Protein AF-A0A7S0ESY0-F1 (afdb_monomer_lite)

Secondary structure (DSSP, 8-state):
-PPPPPPPPPTT---SS-SSS--PPPPEEEEEEEETTTTEEEEPPHHHHHHHHHHHHTT-SEEEEEGGGTTEEEEEETTEEEEEE--EE-GGG-EEPPEEEEEEEEE-SSSEEEEEEEEETTEEEEPPTT--GGG-SEEEEEE--GGG-EETT--SPPS---EEE--HHHHH--SPPTTPPPPEEEEEEEE---SSSTTEETTEEGGGS-GGGEEEPPHHHHHHHHHHHHTT-SEEEEEETTEEEEEEEPTT-SEEEEEETTTTEEEEEEEEEE-HHHHHHHHHTT-TT-TTSS----HHHHHHHHHHHHTTTHHHHTTB-TTT-SB-SSEEE-TTS-EEEHHHHHHHHTT-SB-TTT-PBPS----EE-HHHHHHHHHHT-

Sequence (382 aa):
VSWRAIPPAGAAARRGIWDEMAANEPASVVWLSLDPVRCQLDFYPRVIAEQIEAAYSSAAEQCVLGADFFNATVHFQNGTVFQTTPGQHFGRGGNKQPGYRTVKRVVKEGDTTTIPGKRIHGEWRMCEPGAPEAETERTFVGQIPEECLVAAGTGAAPPAASIRVWNAEDLASSASEPGGAEPSLVIWQWCRGLQGDSSVVNGVDSILLGDEMWSPYLEDNNARIESGFKANEGAVTMQLGQRRLSVLFTTGSTFAIQRDTQQQKERTVRRVVKTRQALREMVGRLQVAHNFAADAATEELTAGMAALNSEAGGAVSSFLCPITQDVMADPVMTADGHTYERAAIEQWLASHNTSPLTGLPLSTHGLVPNEQLLRQIQAAAQ

pLDDT: mean 77.75, std 20.04, range [26.5, 97.38]

Foldseek 3Di:
DDDDDDDDDDDPPPPPDPPDDDDDFFFKKWKWWADQLVRAIGTDFQLQRLQVLLCVLVVHQKGQSAQQPQRKMWGDPPNWIKIWHPKADPDLQDIRHIDIIGMDMGGPPDQKDKFFWADDPSTIYTDHVPDDPVRGPDIHMDGHDPRRIDGHNCNDNPPNQDEEADDLVLQVDPDDDVPDRFHWHKWKKWFLADDDDAQDHPNHGSVSDDPLRIATAFRVVSRQQVVCVVVVHQWDWDDQQPFIWIWGDRPRGQKTWIDGPVVRDIYIMGIHTHGSVVVNVRLVLQLVLAPPPDDPPDPVVVVVVVVVCPPPVSLSSNQAFSRNRDGAQWWKAAQVRGIHRPSRLVSVVVPDQADRSSRHGGPDSDIHTPVVSNVSSVVVVD

Organism: NCBI:txid33657

Radius of gyration: 24.15 Å; chains: 1; bounding box: 70×49×84 Å

Structure (mmCIF, N/CA/C/O backbone):
data_AF-A0A7S0ESY0-F1
#
_entry.id   AF-A0A7S0ESY0-F1
#
loop_
_atom_site.group_PDB
_atom_site.id
_atom_site.type_symbol
_atom_site.label_atom_id
_atom_site.label_alt_id
_atom_site.label_comp_id
_atom_site.label_asym_id
_atom_site.label_entity_id
_atom_site.label_seq_id
_atom_site.pdbx_PDB_ins_code
_atom_site.Cartn_x
_atom_site.Cartn_y
_atom_site.Cartn_z
_atom_site.occupancy
_atom_site.B_iso_or_equiv
_atom_site.auth_seq_id
_atom_site.auth_comp_id
_atom_site.auth_asym_id
_atom_site.auth_atom_id
_atom_site.pdbx_PDB_model_num
ATOM 1 N N . VAL A 1 1 ? -24.368 15.613 56.330 1.00 37.22 1 VAL A N 1
ATOM 2 C CA . VAL A 1 1 ? -24.770 15.598 54.905 1.00 37.22 1 VAL A CA 1
ATOM 3 C C . VAL A 1 1 ? -25.148 14.166 54.572 1.00 37.22 1 VAL A C 1
ATOM 5 O O . VAL A 1 1 ? -24.310 13.288 54.725 1.00 37.22 1 VAL A O 1
ATOM 8 N N . SER A 1 2 ? -26.428 13.903 54.316 1.00 26.50 2 SER A N 1
ATOM 9 C CA . SER A 1 2 ? -26.955 12.559 54.063 1.00 26.50 2 SER A CA 1
ATOM 10 C C . SER A 1 2 ? -26.710 12.151 52.610 1.00 26.50 2 SER A C 1
ATOM 12 O O . SER A 1 2 ? -26.950 12.928 51.690 1.00 26.50 2 SER A O 1
ATOM 14 N N . TRP A 1 3 ? -26.245 10.922 52.406 1.00 30.50 3 TRP A N 1
ATOM 15 C CA . TRP A 1 3 ? -26.120 10.310 51.086 1.00 30.50 3 TRP A CA 1
ATOM 16 C C . TRP A 1 3 ? -27.480 9.725 50.684 1.00 30.50 3 TRP A C 1
ATOM 18 O O . TRP A 1 3 ? -28.057 8.939 51.435 1.00 30.50 3 TRP A O 1
ATOM 28 N N . ARG A 1 4 ? -28.009 10.109 49.515 1.00 30.42 4 ARG A N 1
ATOM 29 C CA . ARG A 1 4 ? -29.139 9.420 48.872 1.00 30.42 4 ARG A CA 1
ATOM 30 C C . ARG A 1 4 ? -28.609 8.559 47.729 1.00 30.42 4 ARG A C 1
ATOM 32 O O . ARG A 1 4 ? -27.878 9.051 46.876 1.00 30.42 4 ARG A O 1
ATOM 39 N N . ALA A 1 5 ? -28.999 7.288 47.727 1.00 31.66 5 ALA A N 1
ATOM 40 C CA . ALA A 1 5 ? -28.759 6.352 46.638 1.00 31.66 5 ALA A CA 1
ATOM 41 C C . ALA A 1 5 ? -29.603 6.728 45.406 1.00 31.66 5 ALA A C 1
ATOM 43 O O . ALA A 1 5 ? -30.786 7.044 45.540 1.00 31.66 5 ALA A O 1
ATOM 44 N N . ILE A 1 6 ? -28.999 6.674 44.218 1.00 39.16 6 ILE A N 1
ATOM 45 C CA . ILE A 1 6 ? -29.690 6.805 42.929 1.00 39.16 6 ILE A CA 1
ATOM 46 C C . ILE A 1 6 ? -30.048 5.383 42.458 1.00 39.16 6 ILE A C 1
ATOM 48 O O . ILE A 1 6 ? -29.140 4.557 42.348 1.00 39.16 6 ILE A O 1
ATOM 52 N N . PRO A 1 7 ? -31.330 5.052 42.208 1.00 33.66 7 PRO A N 1
ATOM 53 C CA . PRO A 1 7 ? -31.719 3.749 41.674 1.00 33.66 7 PRO A CA 1
ATOM 54 C C . PRO A 1 7 ? -31.454 3.666 40.156 1.00 33.66 7 PRO A C 1
ATOM 56 O O . PRO A 1 7 ? -31.353 4.700 39.492 1.00 33.66 7 PRO A O 1
ATOM 59 N N . PRO A 1 8 ? -31.351 2.454 39.580 1.00 35.12 8 PRO A N 1
ATOM 60 C CA . PRO A 1 8 ? -30.976 2.275 38.182 1.00 35.12 8 PRO A CA 1
ATOM 61 C C . PRO A 1 8 ? -32.134 2.690 37.266 1.00 35.12 8 PRO A C 1
ATOM 63 O O . PRO A 1 8 ? -33.216 2.105 37.305 1.00 35.12 8 PRO A O 1
ATOM 66 N N . ALA A 1 9 ? -31.921 3.715 36.440 1.00 36.16 9 ALA A N 1
ATOM 67 C CA . ALA A 1 9 ? -32.909 4.150 35.460 1.00 36.16 9 ALA A CA 1
ATOM 68 C C . ALA A 1 9 ? -32.860 3.247 34.217 1.00 36.16 9 ALA A C 1
ATOM 70 O O . ALA A 1 9 ? -31.848 3.175 33.520 1.00 36.16 9 ALA A O 1
ATOM 71 N N . GLY A 1 10 ? -33.976 2.562 33.961 1.00 31.97 10 GLY A N 1
ATOM 72 C CA . GLY A 1 10 ? -34.209 1.736 32.780 1.00 31.97 10 GLY A CA 1
ATOM 73 C C . GLY A 1 10 ? -34.278 2.532 31.471 1.00 31.97 10 GLY A C 1
ATOM 74 O O . GLY A 1 10 ? -34.528 3.738 31.444 1.00 31.97 10 GLY A O 1
ATOM 75 N N . ALA A 1 11 ? -34.075 1.803 30.376 1.00 35.97 11 ALA A N 1
ATOM 76 C CA . ALA A 1 11 ? -33.755 2.242 29.016 1.00 35.97 11 ALA A CA 1
ATOM 77 C C . ALA A 1 11 ? -34.799 3.101 28.253 1.00 35.97 11 ALA A C 1
ATOM 79 O O . ALA A 1 11 ? -34.730 3.186 27.032 1.00 35.97 11 ALA A O 1
ATOM 80 N N . ALA A 1 12 ? -35.749 3.765 28.917 1.00 36.62 12 ALA A N 1
ATOM 81 C CA . ALA A 1 12 ? -36.844 4.480 28.244 1.00 36.62 12 ALA A CA 1
ATOM 82 C C . ALA A 1 12 ? -36.900 6.003 28.493 1.00 36.62 12 ALA A C 1
ATOM 84 O O . ALA A 1 12 ? -37.692 6.686 27.853 1.00 36.62 12 ALA A O 1
ATOM 85 N N . ALA A 1 13 ? -36.051 6.571 29.359 1.00 31.30 13 ALA A N 1
ATOM 86 C CA . ALA A 1 13 ? -36.133 7.987 29.760 1.00 31.30 13 ALA A CA 1
ATOM 87 C C . ALA A 1 13 ? -35.081 8.915 29.104 1.00 31.30 13 ALA A C 1
ATOM 89 O O . ALA A 1 13 ? -34.636 9.881 29.717 1.00 31.30 13 ALA A O 1
ATOM 90 N N . ARG A 1 14 ? -34.669 8.639 27.858 1.00 38.38 14 ARG A N 1
ATOM 91 C CA . ARG A 1 14 ? -33.813 9.535 27.045 1.00 38.38 14 ARG A CA 1
ATOM 92 C C . ARG A 1 14 ? -34.480 9.949 25.727 1.00 38.38 14 ARG A C 1
ATOM 94 O O . ARG A 1 14 ? -33.846 9.955 24.678 1.00 38.38 14 ARG A O 1
ATOM 101 N N . ARG A 1 15 ? -35.775 10.268 25.760 1.00 42.25 15 ARG A N 1
ATOM 102 C CA . ARG A 1 15 ? -36.487 10.900 24.638 1.00 42.25 15 ARG A CA 1
ATOM 103 C C . ARG A 1 15 ? -37.246 12.108 25.167 1.00 42.25 15 ARG A C 1
ATOM 105 O O . ARG A 1 15 ? -38.251 11.948 25.847 1.00 42.25 15 ARG A O 1
ATOM 112 N N . GLY A 1 16 ? -36.715 13.292 24.897 1.00 33.75 16 GLY A N 1
ATOM 113 C CA . GLY A 1 16 ? -37.266 14.567 25.348 1.00 33.75 16 GLY A CA 1
ATOM 114 C C . GLY A 1 16 ? -36.155 15.446 25.901 1.00 33.75 16 GLY A C 1
ATOM 115 O O . GLY A 1 16 ? -35.889 15.368 27.091 1.00 33.75 16 GLY A O 1
ATOM 116 N N . ILE A 1 17 ? -35.471 16.154 24.992 1.00 34.41 17 ILE A N 1
ATOM 117 C CA . ILE A 1 17 ? -34.657 17.398 25.090 1.00 34.41 17 ILE A CA 1
ATOM 118 C C . ILE A 1 17 ? -33.769 17.481 23.809 1.00 34.41 17 ILE A C 1
ATOM 120 O O . ILE A 1 17 ? -32.598 17.819 23.861 1.00 34.41 17 ILE A O 1
ATOM 124 N N . TRP A 1 18 ? -34.288 17.120 22.624 1.00 35.66 18 TRP A N 1
ATOM 125 C CA . TRP A 1 18 ? -33.514 17.202 21.364 1.00 35.66 18 TRP A CA 1
ATOM 126 C C . TRP A 1 18 ? -34.311 17.732 20.159 1.00 35.66 18 TRP A C 1
ATOM 128 O O . TRP A 1 18 ? -33.812 17.667 19.045 1.00 35.66 18 TRP A O 1
ATOM 138 N N . ASP A 1 19 ? -35.511 18.291 20.360 1.00 31.56 19 ASP A N 1
ATOM 139 C CA . ASP A 1 19 ? -36.357 18.765 19.247 1.00 31.56 19 ASP A CA 1
ATOM 140 C C . ASP A 1 19 ? -36.226 20.272 18.937 1.00 31.56 19 ASP A C 1
ATOM 142 O O . ASP A 1 19 ? -36.939 20.786 18.082 1.00 31.56 19 ASP A O 1
ATOM 146 N N . GLU A 1 20 ? -35.291 20.997 19.561 1.00 35.22 20 GLU A N 1
ATOM 147 C CA . GLU A 1 20 ? -35.046 22.419 19.258 1.00 35.22 20 GLU A CA 1
ATOM 148 C C . GLU A 1 20 ? -33.551 22.754 19.193 1.00 35.22 20 GLU A C 1
ATOM 150 O O . GLU A 1 20 ? -33.052 23.581 19.946 1.00 35.22 20 GLU A O 1
ATOM 155 N N . MET A 1 21 ? -32.815 22.139 18.268 1.00 31.80 21 MET A N 1
ATOM 156 C CA . MET A 1 21 ? -31.656 22.789 17.649 1.00 31.80 21 MET A CA 1
ATOM 157 C C . MET A 1 21 ? -31.637 22.399 16.175 1.00 31.80 21 MET A C 1
ATOM 159 O O . MET A 1 21 ? -31.912 21.256 15.827 1.00 31.80 21 MET A O 1
ATOM 163 N N . ALA A 1 22 ? -31.396 23.397 15.328 1.00 34.31 22 ALA A N 1
ATOM 164 C CA . ALA A 1 22 ? -31.406 23.337 13.876 1.00 34.31 22 ALA A CA 1
ATOM 165 C C . ALA A 1 22 ? -30.783 22.057 13.300 1.00 34.31 22 ALA A C 1
ATOM 167 O O . ALA A 1 22 ? -29.874 21.486 13.894 1.00 34.31 22 ALA A O 1
ATOM 168 N N . ALA A 1 23 ? -31.264 21.661 12.120 1.00 42.69 23 ALA A N 1
ATOM 169 C CA . ALA A 1 23 ? -30.689 20.637 11.256 1.00 42.69 23 ALA A CA 1
ATOM 170 C C . ALA A 1 23 ? -29.153 20.757 11.180 1.00 42.69 23 ALA A C 1
ATOM 172 O O . ALA A 1 23 ? -28.617 21.477 10.342 1.00 42.69 23 ALA A O 1
ATOM 173 N N . ASN A 1 24 ? -28.455 20.087 12.095 1.00 46.66 24 ASN A N 1
ATOM 174 C CA . ASN A 1 24 ? -27.006 20.011 12.117 1.00 46.66 24 ASN A CA 1
ATOM 175 C C . ASN A 1 24 ? -26.618 18.910 11.141 1.00 46.66 24 ASN A C 1
ATOM 177 O O . ASN A 1 24 ? -27.096 17.778 11.258 1.00 46.66 24 ASN A O 1
ATOM 181 N N . GLU A 1 25 ? -25.751 19.239 10.188 1.00 50.25 25 GLU A N 1
ATOM 182 C CA . GLU A 1 25 ? -25.051 18.215 9.425 1.00 50.25 25 GLU A CA 1
ATOM 183 C C . GLU A 1 25 ? -24.422 17.205 10.402 1.00 50.25 25 GLU A C 1
ATOM 185 O O . GLU A 1 25 ? -23.916 17.600 11.462 1.00 50.25 25 GLU A O 1
ATOM 190 N N . PRO A 1 26 ? -24.487 15.896 10.106 1.00 62.75 26 PRO A N 1
ATOM 191 C CA . PRO A 1 26 ? -23.889 14.895 10.973 1.00 62.75 26 PRO A CA 1
ATOM 192 C C . PRO A 1 26 ? -22.396 15.197 11.124 1.00 62.75 26 PRO A C 1
ATOM 194 O O . PRO A 1 26 ? -21.690 15.398 10.136 1.00 62.75 26 PRO A O 1
ATOM 197 N N . ALA A 1 27 ? -21.916 15.236 12.368 1.00 80.25 27 ALA A N 1
ATOM 198 C CA . ALA A 1 27 ? -20.512 15.500 12.654 1.00 80.25 27 ALA A CA 1
ATOM 199 C C . ALA A 1 27 ? -19.608 14.550 11.845 1.00 80.25 27 ALA A C 1
ATOM 201 O O . ALA A 1 27 ? -19.874 13.350 11.761 1.00 80.25 27 ALA A O 1
ATOM 202 N N . SER A 1 28 ? -18.533 15.074 11.257 1.00 89.75 28 SER A N 1
ATOM 203 C CA . SER A 1 28 ? -17.546 14.244 10.562 1.00 89.75 28 SER A CA 1
ATOM 204 C C . SER A 1 28 ? -16.563 13.643 11.560 1.00 89.75 28 SER A C 1
ATOM 206 O O . SER A 1 28 ? -16.111 14.322 12.486 1.00 89.75 28 SER A O 1
ATOM 208 N N . VAL A 1 29 ? -16.218 12.372 11.379 1.00 93.25 29 VAL A N 1
ATOM 209 C CA . VAL A 1 29 ? -15.282 11.656 12.252 1.00 93.25 29 VAL A CA 1
ATOM 210 C C . VAL A 1 29 ? -14.198 10.956 11.455 1.00 93.25 29 VAL A C 1
ATOM 212 O O . VAL A 1 29 ? -14.369 10.655 10.278 1.00 93.25 29 VAL A O 1
ATOM 215 N N . VAL A 1 30 ? -13.083 10.678 12.120 1.00 93.69 30 VAL A N 1
ATOM 216 C CA . VAL A 1 30 ? -12.043 9.773 11.634 1.00 93.69 30 VAL A CA 1
ATOM 217 C C . VAL A 1 30 ? -11.795 8.672 12.649 1.00 93.69 30 VAL A C 1
ATOM 219 O O . VAL A 1 30 ? -11.910 8.866 13.863 1.00 93.69 30 VAL A O 1
ATOM 222 N N . TRP A 1 31 ? -11.402 7.516 12.135 1.00 95.56 31 TRP A N 1
ATOM 223 C CA . TRP A 1 31 ? -10.846 6.433 12.929 1.00 95.56 31 TRP A CA 1
ATOM 224 C C . TRP A 1 31 ? -9.337 6.411 12.724 1.00 95.56 31 TRP A C 1
ATOM 226 O O . TRP A 1 31 ? -8.854 6.542 11.597 1.00 95.56 31 TRP A O 1
ATOM 236 N N . LEU A 1 32 ? -8.579 6.241 13.804 1.00 96.06 32 LEU A N 1
ATOM 237 C CA . LEU A 1 32 ? -7.120 6.159 13.752 1.00 96.06 32 LEU A CA 1
ATOM 238 C C . LEU A 1 32 ? -6.572 5.137 14.747 1.00 96.06 32 LEU A C 1
ATOM 240 O O . LEU A 1 32 ? -7.226 4.794 15.733 1.00 96.06 32 LEU A O 1
ATOM 244 N N . SER A 1 33 ? -5.362 4.651 14.491 1.00 95.19 33 SER A N 1
ATOM 245 C CA . SER A 1 33 ? -4.596 3.790 15.395 1.00 95.19 33 SER A CA 1
ATOM 246 C C . SER A 1 33 ? -3.218 4.388 15.673 1.00 95.19 33 SER A C 1
ATOM 248 O O . SER A 1 33 ? -2.754 5.259 14.941 1.00 95.19 33 SER A O 1
ATOM 250 N N . LEU A 1 34 ? -2.563 3.938 16.743 1.00 91.81 34 LEU A N 1
ATOM 251 C CA . LEU A 1 34 ? -1.177 4.303 17.044 1.00 91.81 34 LEU A CA 1
ATOM 252 C C . LEU A 1 34 ? -0.270 3.151 16.616 1.00 91.81 34 LEU A C 1
ATOM 254 O O . LEU A 1 34 ? -0.448 2.027 17.092 1.00 91.81 34 LEU A O 1
ATOM 258 N N . ASP A 1 35 ? 0.684 3.426 15.727 1.00 85.94 35 ASP A N 1
ATOM 259 C CA . ASP A 1 35 ? 1.712 2.466 15.337 1.00 85.94 35 ASP A CA 1
ATOM 260 C C . ASP A 1 35 ? 2.776 2.359 16.437 1.00 85.94 35 ASP A C 1
ATOM 262 O O . ASP A 1 35 ? 3.520 3.321 16.653 1.00 85.94 35 ASP A O 1
ATOM 266 N N . PRO A 1 36 ? 2.891 1.211 17.131 1.00 80.75 36 PRO A N 1
ATOM 267 C CA . PRO A 1 36 ? 3.866 1.066 18.203 1.00 80.75 36 PRO A CA 1
ATOM 268 C C . PRO A 1 36 ? 5.314 1.007 17.715 1.00 80.75 36 PRO A C 1
ATOM 270 O O . PRO A 1 36 ? 6.215 1.311 18.494 1.00 80.75 36 PRO A O 1
ATOM 273 N N . VAL A 1 37 ? 5.533 0.622 16.455 1.00 75.75 37 VAL A N 1
ATOM 274 C CA . VAL A 1 37 ? 6.858 0.462 15.847 1.00 75.75 37 VAL A CA 1
ATOM 275 C C . VAL A 1 37 ? 7.295 1.784 15.228 1.00 75.75 37 VAL A C 1
ATOM 277 O O . VAL A 1 37 ? 8.344 2.319 15.575 1.00 75.75 37 VAL A O 1
ATOM 280 N N . ARG A 1 38 ? 6.454 2.355 14.359 1.00 76.50 38 ARG A N 1
ATOM 281 C CA . ARG A 1 38 ? 6.749 3.615 13.654 1.00 76.50 38 ARG A CA 1
ATOM 282 C C . ARG A 1 38 ? 6.530 4.854 14.516 1.00 76.50 38 ARG A C 1
ATOM 284 O O . ARG A 1 38 ? 6.960 5.939 14.143 1.00 76.50 38 ARG A O 1
ATOM 291 N N . CYS A 1 39 ? 5.888 4.700 15.674 1.00 85.56 39 CYS A N 1
ATOM 292 C CA . CYS A 1 39 ? 5.607 5.785 16.610 1.00 85.56 39 CYS A CA 1
ATOM 293 C C . CYS A 1 39 ? 4.823 6.945 15.961 1.00 85.56 39 CYS A C 1
ATOM 295 O O . CYS A 1 39 ? 5.169 8.112 16.161 1.00 85.56 39 CYS A O 1
ATOM 297 N N . GLN A 1 40 ? 3.777 6.627 15.192 1.00 86.88 40 GLN A N 1
ATOM 298 C CA . GLN A 1 40 ? 2.952 7.603 14.466 1.00 86.88 40 GLN A CA 1
ATOM 299 C C . GLN A 1 40 ? 1.458 7.252 14.520 1.00 86.88 40 GLN A C 1
ATOM 301 O O . GLN A 1 40 ? 1.095 6.109 14.804 1.00 86.88 40 GLN A O 1
ATOM 306 N N . LEU A 1 41 ? 0.596 8.231 14.229 1.00 92.00 41 LEU A N 1
ATOM 307 C CA . LEU A 1 41 ? -0.840 8.001 14.056 1.00 92.00 41 LEU A CA 1
ATOM 308 C C . LEU A 1 41 ? -1.120 7.535 12.623 1.00 92.00 41 LEU A C 1
ATOM 310 O O . LEU A 1 41 ? -0.775 8.230 11.672 1.00 92.00 41 LEU A O 1
ATOM 314 N N . ASP A 1 42 ? -1.783 6.389 12.487 1.00 90.56 42 ASP A N 1
ATOM 315 C CA . ASP A 1 42 ? -2.247 5.857 11.207 1.00 90.56 42 ASP A CA 1
ATOM 316 C C . ASP A 1 42 ? -3.772 6.009 11.125 1.00 90.56 42 ASP A C 1
ATOM 318 O O . ASP A 1 42 ? -4.509 5.377 11.890 1.00 90.56 42 ASP A O 1
ATOM 322 N N . PHE A 1 43 ? -4.253 6.837 10.197 1.00 91.75 43 PHE A N 1
ATOM 323 C CA . PHE A 1 43 ? -5.683 7.011 9.931 1.00 91.75 43 PHE A CA 1
ATOM 324 C C . PHE A 1 43 ? -6.208 5.861 9.065 1.00 91.75 43 PHE A C 1
ATOM 326 O O . PHE A 1 43 ? -5.573 5.466 8.084 1.00 91.75 43 PHE A O 1
ATOM 333 N N . TYR A 1 44 ? -7.371 5.317 9.423 1.00 90.88 44 TYR A N 1
ATOM 334 C CA . TYR A 1 44 ? -8.016 4.277 8.627 1.00 90.88 44 TYR A CA 1
ATOM 335 C C . TYR A 1 44 ? -8.564 4.887 7.328 1.00 90.88 44 TYR A C 1
ATOM 337 O O . TYR A 1 44 ? -9.232 5.920 7.396 1.00 90.88 44 TYR A O 1
ATOM 345 N N . PRO A 1 45 ? -8.341 4.257 6.155 1.00 86.50 45 PRO A N 1
ATOM 346 C CA . PRO A 1 45 ? -8.953 4.701 4.903 1.00 86.50 45 PRO A CA 1
ATOM 347 C C . PRO A 1 45 ? -10.478 4.762 5.029 1.00 86.50 45 PRO A C 1
ATOM 349 O O . PRO A 1 45 ? -11.049 3.892 5.688 1.00 86.50 45 PRO A O 1
ATOM 352 N N . ARG A 1 46 ? -11.139 5.719 4.357 1.00 84.94 46 ARG A N 1
ATOM 353 C CA . ARG A 1 46 ? -12.597 5.949 4.447 1.00 84.94 46 ARG A CA 1
ATOM 354 C C . ARG A 1 46 ? -13.419 4.664 4.418 1.00 84.94 46 ARG A C 1
ATOM 356 O O . ARG A 1 46 ? -14.190 4.444 5.336 1.00 84.94 46 ARG A O 1
ATOM 363 N N . VAL A 1 47 ? -13.187 3.771 3.455 1.00 83.69 47 VAL A N 1
ATOM 364 C CA . VAL A 1 47 ? -13.961 2.516 3.329 1.00 83.69 47 VAL A CA 1
ATOM 365 C C . VAL A 1 47 ? -13.851 1.622 4.565 1.00 83.69 47 VAL A C 1
ATOM 367 O O . VAL A 1 47 ? -14.804 0.949 4.946 1.00 83.69 47 VAL A O 1
ATOM 370 N N . ILE A 1 48 ? -12.681 1.604 5.200 1.00 87.88 48 ILE A N 1
ATOM 371 C CA . ILE A 1 48 ? -12.443 0.835 6.421 1.00 87.88 48 ILE A CA 1
ATOM 372 C C . ILE A 1 48 ? -13.018 1.584 7.627 1.00 87.88 48 ILE A C 1
ATOM 374 O O . ILE A 1 48 ? -13.687 0.982 8.461 1.00 87.88 48 ILE A O 1
ATOM 378 N N . ALA A 1 49 ? -12.814 2.901 7.700 1.00 90.50 49 ALA A N 1
ATOM 379 C CA . ALA A 1 49 ? -13.372 3.753 8.746 1.00 90.50 49 ALA A CA 1
ATOM 380 C C . ALA A 1 49 ? -14.909 3.721 8.759 1.00 90.50 49 ALA A C 1
ATOM 382 O O . ALA A 1 49 ? -15.500 3.701 9.831 1.00 90.50 49 ALA A O 1
ATOM 383 N N . GLU A 1 50 ? -15.555 3.645 7.597 1.00 88.44 50 GLU A N 1
ATOM 384 C CA . GLU A 1 50 ? -17.002 3.500 7.453 1.00 88.44 50 GLU A CA 1
ATOM 385 C C . GLU A 1 50 ? -17.499 2.149 7.982 1.00 88.44 50 GLU A C 1
ATOM 387 O O . GLU A 1 50 ? -18.508 2.101 8.680 1.00 88.44 50 GLU A O 1
ATOM 392 N N . GLN A 1 51 ? -16.781 1.050 7.713 1.00 90.00 51 GLN A N 1
ATOM 393 C CA . GLN A 1 51 ? -17.107 -0.262 8.290 1.00 90.00 51 GLN A CA 1
ATOM 394 C C . GLN A 1 51 ? -17.004 -0.243 9.820 1.00 90.00 51 GLN A C 1
ATOM 396 O O . GLN A 1 51 ? -17.857 -0.801 10.515 1.00 90.00 51 GLN A O 1
ATOM 401 N N . ILE A 1 52 ? -15.968 0.412 10.354 1.00 92.94 52 ILE A N 1
ATOM 402 C CA . ILE A 1 52 ? -15.776 0.564 11.800 1.00 92.94 52 ILE A CA 1
ATOM 403 C C . ILE A 1 52 ? -16.877 1.457 12.388 1.00 92.94 52 ILE A C 1
ATOM 405 O O . ILE A 1 52 ? -17.473 1.085 13.397 1.00 92.94 52 ILE A O 1
ATOM 409 N N . GLU A 1 53 ? -17.188 2.593 11.757 1.00 92.50 53 GLU A N 1
ATOM 410 C CA . GLU A 1 53 ? -18.218 3.536 12.208 1.00 92.50 53 GLU A CA 1
ATOM 411 C C . GLU A 1 53 ? -19.613 2.908 12.192 1.00 92.50 53 GLU A C 1
ATOM 413 O O . GLU A 1 53 ? -20.367 3.099 13.147 1.00 92.50 53 GLU A O 1
ATOM 418 N N . ALA A 1 54 ? -19.946 2.122 11.165 1.00 89.62 54 ALA A N 1
ATOM 419 C CA . ALA A 1 54 ? -21.214 1.404 11.086 1.00 89.62 54 ALA A CA 1
ATOM 420 C C . ALA A 1 54 ? -21.339 0.374 12.221 1.00 89.62 54 ALA A C 1
ATOM 422 O O . ALA A 1 54 ? -22.337 0.374 12.942 1.00 89.62 54 ALA A O 1
ATOM 423 N N . ALA A 1 55 ? -20.302 -0.447 12.440 1.00 91.75 55 ALA A N 1
ATOM 424 C CA . ALA A 1 55 ? -20.270 -1.433 13.523 1.00 91.75 55 ALA A CA 1
ATOM 425 C C . ALA A 1 55 ? -20.343 -0.776 14.914 1.00 91.75 55 ALA A C 1
ATOM 427 O O . ALA A 1 55 ? -21.091 -1.228 15.786 1.00 91.75 55 ALA A O 1
ATOM 428 N N . TYR A 1 56 ? -19.611 0.324 15.107 1.00 92.06 56 TYR A N 1
ATOM 429 C CA . TYR A 1 56 ? -19.640 1.120 16.332 1.00 92.06 56 TYR A CA 1
ATOM 430 C C . TYR A 1 56 ? -21.029 1.723 16.581 1.00 92.06 56 TYR A C 1
ATOM 432 O O . TYR A 1 56 ? -21.575 1.601 17.678 1.00 92.06 56 TYR A O 1
ATOM 440 N N . SER A 1 57 ? -21.639 2.315 15.550 1.00 89.75 57 SER A N 1
ATOM 441 C CA . SER A 1 57 ? -22.970 2.933 15.618 1.00 89.75 57 SER A CA 1
ATOM 442 C C . SER A 1 57 ? -24.076 1.912 15.887 1.00 89.75 57 SER A C 1
ATOM 444 O O . SER A 1 57 ? -25.059 2.233 16.553 1.00 89.75 57 SER A O 1
ATOM 446 N N . SER A 1 58 ? -23.910 0.670 15.422 1.00 88.81 58 SER A N 1
ATOM 447 C CA . SER A 1 58 ? -24.818 -0.439 15.728 1.00 88.81 58 SER A CA 1
ATOM 448 C C . SER A 1 58 ? -24.561 -1.101 17.088 1.00 88.81 58 SER A C 1
ATOM 450 O O . SER A 1 58 ? -25.200 -2.106 17.390 1.00 88.81 58 SER A O 1
ATOM 452 N N . ALA A 1 59 ? -23.628 -0.578 17.894 1.00 89.19 59 ALA A N 1
ATOM 453 C CA . ALA A 1 59 ? -23.197 -1.167 19.164 1.00 89.19 59 ALA A CA 1
ATOM 454 C C . ALA A 1 59 ? -22.729 -2.633 19.037 1.00 89.19 59 ALA A C 1
ATOM 456 O O . ALA A 1 59 ? -22.997 -3.459 19.911 1.00 89.19 59 ALA A O 1
ATOM 457 N N . ALA A 1 60 ? -22.038 -2.966 17.941 1.00 91.12 60 ALA A N 1
ATOM 458 C CA . ALA A 1 60 ? -21.407 -4.271 17.785 1.00 91.12 60 ALA A CA 1
ATOM 459 C C . ALA A 1 60 ? -20.241 -4.433 18.775 1.00 91.12 60 ALA A C 1
ATOM 461 O O . ALA A 1 60 ? -19.602 -3.457 19.161 1.00 91.12 60 ALA A O 1
ATOM 462 N N . GLU A 1 61 ? -19.916 -5.673 19.145 1.00 94.69 61 GLU A N 1
ATOM 463 C CA . GLU A 1 61 ? -18.753 -5.968 20.001 1.00 94.69 61 GLU A CA 1
ATOM 464 C C . GLU A 1 61 ? -17.425 -5.890 19.232 1.00 94.69 61 GLU A C 1
ATOM 466 O O . GLU A 1 61 ? -16.370 -5.624 19.809 1.00 94.69 61 GLU A O 1
ATOM 471 N N . GLN A 1 62 ? -17.468 -6.121 17.917 1.00 95.62 62 GLN A N 1
ATOM 472 C CA . GLN A 1 62 ? -16.298 -6.118 17.044 1.00 95.62 62 GLN A CA 1
ATOM 473 C C . GLN A 1 62 ? -16.661 -5.805 15.585 1.00 95.62 62 GLN A C 1
ATOM 475 O O . GLN A 1 62 ? -17.800 -5.995 15.159 1.00 95.62 62 GLN A O 1
ATOM 480 N N . CYS A 1 63 ? -15.665 -5.384 14.807 1.00 94.38 63 CYS A N 1
ATOM 481 C CA . CYS A 1 63 ? -15.717 -5.177 13.364 1.00 94.38 63 CYS A CA 1
ATOM 482 C C . CYS A 1 63 ? -14.571 -5.951 12.692 1.00 94.38 63 CYS A C 1
ATOM 484 O O . CYS A 1 63 ? -13.397 -5.677 12.951 1.00 94.38 63 CYS A O 1
ATOM 486 N N . VAL A 1 64 ? -14.905 -6.938 11.855 1.00 92.50 64 VAL A N 1
ATOM 487 C CA . VAL A 1 64 ? -13.929 -7.746 11.102 1.00 92.50 64 VAL A CA 1
ATOM 488 C C . VAL A 1 64 ? -13.664 -7.069 9.762 1.00 92.50 64 VAL A C 1
ATOM 490 O O . VAL A 1 64 ? -14.561 -6.988 8.931 1.00 92.50 64 VAL A O 1
ATOM 493 N N . LEU A 1 65 ? -12.430 -6.616 9.541 1.00 88.00 65 LEU A N 1
ATOM 494 C CA . LEU A 1 65 ? -12.060 -5.803 8.374 1.00 88.00 65 LEU A CA 1
ATOM 495 C C . LEU A 1 65 ? -11.652 -6.638 7.147 1.00 88.00 65 LEU A C 1
ATOM 497 O O . LEU A 1 65 ? -11.460 -6.109 6.054 1.00 88.00 65 LEU A O 1
ATOM 501 N N . GLY A 1 66 ? -11.502 -7.954 7.327 1.00 83.44 66 GLY A N 1
ATOM 502 C CA . GLY A 1 66 ? -11.221 -8.903 6.252 1.00 83.44 66 GLY A CA 1
ATOM 503 C C . GLY A 1 66 ? -9.869 -8.704 5.558 1.00 83.44 66 GLY A C 1
ATOM 504 O O . GLY A 1 66 ? -8.972 -8.003 6.038 1.00 83.44 66 GLY A O 1
ATOM 505 N N . ALA A 1 67 ? -9.714 -9.359 4.406 1.00 76.75 67 ALA A N 1
ATOM 506 C CA . ALA A 1 67 ? -8.450 -9.401 3.673 1.00 76.75 67 ALA A CA 1
ATOM 507 C C . ALA A 1 67 ? -8.028 -8.028 3.131 1.00 76.75 67 ALA A C 1
ATOM 509 O O . ALA A 1 67 ? -6.845 -7.812 2.887 1.00 76.75 67 ALA A O 1
ATOM 510 N N . ASP A 1 68 ? -8.955 -7.076 3.000 1.00 74.94 68 ASP A N 1
ATOM 511 C CA . ASP A 1 68 ? -8.628 -5.716 2.575 1.00 74.94 68 ASP A CA 1
ATOM 512 C C . ASP A 1 68 ? -7.813 -4.933 3.607 1.00 74.94 68 ASP A C 1
ATOM 514 O O . ASP A 1 68 ? -7.113 -3.985 3.247 1.00 74.94 68 ASP A O 1
ATOM 518 N N . PHE A 1 69 ? -7.830 -5.371 4.869 1.00 81.00 69 PHE A N 1
ATOM 519 C CA . PHE A 1 69 ? -7.089 -4.735 5.949 1.00 81.00 69 PHE A CA 1
ATOM 520 C C . PHE A 1 69 ? -6.411 -5.767 6.860 1.00 81.00 69 PHE A C 1
ATOM 522 O O . PHE A 1 69 ? -6.651 -5.835 8.064 1.00 81.00 69 PHE A O 1
ATOM 529 N N . PHE A 1 70 ? -5.532 -6.589 6.278 1.00 79.88 70 PHE A N 1
ATOM 530 C CA . PHE A 1 70 ? -4.673 -7.548 6.996 1.00 79.88 70 PHE A CA 1
ATOM 531 C C . PHE A 1 70 ? -5.420 -8.608 7.826 1.00 79.88 70 PHE A C 1
ATOM 533 O O . PHE A 1 70 ? -4.838 -9.165 8.759 1.00 79.88 70 PHE A O 1
ATOM 540 N N . ASN A 1 71 ? -6.691 -8.890 7.515 1.00 83.81 71 ASN A N 1
ATOM 541 C CA . ASN A 1 71 ? -7.577 -9.713 8.347 1.00 83.81 71 ASN A CA 1
ATOM 542 C C . ASN A 1 71 ? -7.651 -9.211 9.798 1.00 83.81 71 ASN A C 1
ATOM 544 O O . ASN A 1 71 ? -7.754 -10.000 10.737 1.00 83.81 71 ASN A O 1
ATOM 548 N N . ALA A 1 72 ? -7.541 -7.894 9.984 1.00 89.50 72 ALA A N 1
ATOM 549 C CA . ALA A 1 72 ? -7.634 -7.263 11.284 1.00 89.50 72 ALA A CA 1
ATOM 550 C C . ALA A 1 72 ? -9.072 -7.271 11.814 1.00 89.50 72 ALA A C 1
ATOM 552 O O . ALA A 1 72 ? -10.042 -7.233 11.052 1.00 89.50 72 ALA A O 1
ATOM 553 N N . THR A 1 73 ? -9.185 -7.228 13.136 1.00 94.00 73 THR A N 1
ATOM 554 C CA . THR A 1 73 ? -10.454 -7.048 13.842 1.00 94.00 73 THR A CA 1
ATOM 555 C C . THR A 1 73 ? -10.324 -5.874 14.795 1.00 94.00 73 THR A C 1
ATOM 557 O O . THR A 1 73 ? -9.363 -5.815 15.566 1.00 94.00 73 THR A O 1
ATOM 560 N N . VAL A 1 74 ? -11.280 -4.950 14.746 1.00 96.44 74 VAL A N 1
ATOM 561 C CA . VAL A 1 74 ? -11.433 -3.868 15.724 1.00 96.44 74 VAL A CA 1
ATOM 562 C C . VAL A 1 74 ? -12.430 -4.320 16.782 1.00 96.44 74 VAL A C 1
ATOM 564 O O . VAL A 1 74 ? -13.522 -4.759 16.444 1.00 96.44 74 VAL A O 1
ATOM 567 N N . HIS A 1 75 ? -12.056 -4.228 18.051 1.00 96.25 75 HIS A N 1
ATOM 568 C CA . HIS A 1 75 ? -12.847 -4.660 19.201 1.00 96.25 75 HIS A CA 1
ATOM 569 C C . HIS A 1 75 ? -13.331 -3.445 19.981 1.00 96.25 75 HIS A C 1
ATOM 571 O O . HIS A 1 75 ? -12.541 -2.538 20.255 1.00 96.25 75 HIS A O 1
ATOM 577 N N . PHE A 1 76 ? -14.602 -3.450 20.376 1.00 94.31 76 PHE A N 1
ATOM 578 C CA . PHE A 1 76 ? -15.238 -2.410 21.179 1.00 94.31 76 PHE A CA 1
ATOM 579 C C . PHE A 1 76 ? -15.571 -2.995 22.559 1.00 94.31 76 PHE A C 1
ATOM 581 O O . PHE A 1 76 ? -16.612 -3.619 22.749 1.00 94.31 76 PHE A O 1
ATOM 588 N N . GLN A 1 77 ? -14.670 -2.846 23.534 1.00 88.38 77 GLN A N 1
ATOM 589 C CA . GLN A 1 77 ? -14.790 -3.514 24.837 1.00 88.38 77 GLN A CA 1
ATOM 590 C C . GLN A 1 77 ? -14.585 -2.532 25.989 1.00 88.38 77 GLN A C 1
ATOM 592 O O . GLN A 1 77 ? -13.548 -1.883 26.086 1.00 88.38 77 GLN A O 1
ATOM 597 N N . ASN A 1 78 ? -15.561 -2.454 26.899 1.00 80.94 78 ASN A N 1
ATOM 598 C CA . ASN A 1 78 ? -15.478 -1.690 28.153 1.00 80.94 78 ASN A CA 1
ATOM 599 C C . ASN A 1 78 ? -15.070 -0.210 27.987 1.00 80.94 78 ASN A C 1
ATOM 601 O O . ASN A 1 78 ? -14.353 0.334 28.818 1.00 80.94 78 ASN A O 1
ATOM 605 N N . GLY A 1 79 ? -15.518 0.447 26.911 1.00 78.31 79 GLY A N 1
ATOM 606 C CA . GLY A 1 79 ? -15.161 1.843 26.615 1.00 78.31 79 GLY A CA 1
ATOM 607 C C . GLY A 1 79 ? -13.789 2.024 25.953 1.00 78.31 79 GLY A C 1
ATOM 608 O O . GLY A 1 79 ? -13.450 3.138 25.557 1.00 78.31 79 GLY A O 1
ATOM 609 N N . THR A 1 80 ? -13.042 0.936 25.763 1.00 85.56 80 THR A N 1
ATOM 610 C CA . THR A 1 80 ? -11.767 0.901 25.046 1.00 85.56 80 THR A CA 1
ATOM 611 C C . THR A 1 80 ? -11.972 0.330 23.649 1.00 85.56 80 THR A C 1
ATOM 613 O O . THR A 1 80 ? -12.750 -0.605 23.445 1.00 85.56 80 THR A O 1
ATOM 616 N N . VAL A 1 81 ? -11.250 0.882 22.673 1.00 94.25 81 VAL A N 1
ATOM 617 C CA . VAL A 1 81 ? -11.232 0.365 21.304 1.00 94.25 81 VAL A CA 1
ATOM 618 C C . VAL A 1 81 ? -9.810 -0.016 20.925 1.00 94.25 81 VAL A C 1
ATOM 620 O O . VAL A 1 81 ? -8.863 0.748 21.124 1.00 94.25 81 VAL A O 1
ATOM 623 N N . PHE A 1 82 ? -9.642 -1.219 20.389 1.00 93.62 82 PHE A N 1
ATOM 624 C CA . PHE A 1 82 ? -8.338 -1.715 19.965 1.00 93.62 82 PHE A CA 1
ATOM 625 C C . PHE A 1 82 ? -8.460 -2.628 18.753 1.00 93.62 82 PHE A C 1
ATOM 627 O O . PHE A 1 82 ? -9.490 -3.252 18.519 1.00 93.62 82 PHE A O 1
ATOM 634 N N . GLN A 1 83 ? -7.386 -2.724 17.982 1.00 94.81 83 GLN A N 1
ATOM 635 C CA . GLN A 1 83 ? -7.275 -3.609 16.839 1.00 94.81 83 GLN A CA 1
ATOM 636 C C . GLN A 1 83 ? -6.350 -4.775 17.165 1.00 94.81 83 GLN A C 1
ATOM 638 O O . GLN A 1 83 ? -5.246 -4.574 17.675 1.00 94.81 83 GLN A O 1
ATOM 643 N N . THR A 1 84 ? -6.751 -5.974 16.757 1.00 92.12 84 THR A N 1
ATOM 644 C CA . THR A 1 84 ? -5.875 -7.145 16.679 1.00 92.12 84 THR A CA 1
ATOM 645 C C . THR A 1 84 ? -5.640 -7.540 15.230 1.00 92.12 84 THR A C 1
ATOM 647 O O . THR A 1 84 ? -6.567 -7.512 14.423 1.00 92.12 84 THR A O 1
ATOM 650 N N . THR A 1 85 ? -4.426 -7.969 14.902 1.00 86.88 85 THR A N 1
ATOM 651 C CA . THR A 1 85 ? -4.134 -8.675 13.644 1.00 86.88 85 THR A CA 1
ATOM 652 C C . THR A 1 85 ? -3.642 -10.085 13.952 1.00 86.88 85 THR A C 1
ATOM 654 O O . THR A 1 85 ? -2.812 -10.232 14.852 1.00 86.88 85 THR A O 1
ATOM 657 N N . PRO A 1 86 ? -4.119 -11.120 13.237 1.00 83.25 86 PRO A N 1
ATOM 658 C CA . PRO A 1 86 ? -3.590 -12.469 13.380 1.00 83.25 86 PRO A CA 1
ATOM 659 C C . PRO A 1 86 ? -2.086 -12.515 13.097 1.00 83.25 86 PRO A C 1
ATOM 661 O O . PRO A 1 86 ? -1.573 -11.748 12.276 1.00 83.25 86 PRO A O 1
ATOM 664 N N . GLY A 1 87 ? -1.386 -13.445 13.747 1.00 76.56 87 GLY A N 1
ATOM 665 C CA . GLY A 1 87 ? -0.030 -13.794 13.334 1.00 76.56 87 GLY A CA 1
ATOM 666 C C . GLY A 1 87 ? -0.043 -14.397 11.927 1.00 76.56 87 GLY A C 1
ATOM 667 O O . GLY A 1 87 ? -1.015 -15.046 11.537 1.00 76.56 87 GLY A O 1
ATOM 668 N N . GLN A 1 88 ? 1.017 -14.173 11.153 1.00 69.31 88 GLN A N 1
ATOM 669 C CA . GLN A 1 88 ? 1.139 -14.682 9.786 1.00 69.31 88 GLN A CA 1
ATOM 670 C C . GLN A 1 88 ? 2.473 -15.405 9.606 1.00 69.31 88 GLN A C 1
ATOM 672 O O . GLN A 1 88 ? 3.522 -14.885 9.984 1.00 69.31 88 GLN A O 1
ATOM 677 N N . HIS A 1 89 ? 2.420 -16.603 9.021 1.00 63.78 89 HIS A N 1
ATOM 678 C CA . HIS A 1 89 ? 3.597 -17.386 8.654 1.00 63.78 89 HIS A CA 1
ATOM 679 C C . HIS A 1 89 ? 3.895 -17.184 7.167 1.00 63.78 89 HIS A C 1
ATOM 681 O O . HIS A 1 89 ? 3.070 -17.535 6.325 1.00 63.78 89 HIS A O 1
ATOM 687 N N . PHE A 1 90 ? 5.072 -16.653 6.840 1.00 58.84 90 PHE A N 1
ATOM 688 C CA . PHE A 1 90 ? 5.507 -16.398 5.460 1.00 58.84 90 PHE A CA 1
ATOM 689 C C . PHE A 1 90 ? 6.456 -17.487 4.931 1.00 58.84 90 PHE A C 1
ATOM 691 O O . PHE A 1 90 ? 7.264 -17.252 4.031 1.00 58.84 90 PHE A O 1
ATOM 698 N N . GLY A 1 91 ? 6.408 -18.698 5.500 1.00 61.56 91 GLY A N 1
ATOM 699 C CA . GLY A 1 91 ? 7.311 -19.786 5.125 1.00 61.56 91 GLY A CA 1
ATOM 700 C C . GLY A 1 91 ? 8.765 -19.453 5.470 1.00 61.56 91 GLY A C 1
ATOM 701 O O . GLY A 1 91 ? 9.082 -19.177 6.625 1.00 61.56 91 GLY A O 1
ATOM 702 N N . ARG A 1 92 ? 9.658 -19.467 4.465 1.00 48.03 92 ARG A N 1
ATOM 703 C CA . ARG A 1 92 ? 11.066 -19.050 4.640 1.00 48.03 92 ARG A CA 1
ATOM 704 C C . ARG A 1 92 ? 11.211 -17.564 4.994 1.00 48.03 92 ARG A C 1
ATOM 706 O O . ARG A 1 92 ? 12.204 -17.209 5.607 1.00 48.03 92 ARG A O 1
ATOM 713 N N . GLY A 1 93 ? 10.205 -16.735 4.697 1.00 49.69 93 GLY A N 1
ATOM 714 C CA . GLY A 1 93 ? 10.206 -15.295 4.964 1.00 49.69 93 GLY A CA 1
ATOM 715 C C . GLY A 1 93 ? 9.838 -14.884 6.400 1.00 49.69 93 GLY A C 1
ATOM 716 O O . GLY A 1 93 ? 9.478 -13.733 6.633 1.00 49.69 93 GLY A O 1
ATOM 717 N N . GLY A 1 94 ? 9.874 -15.809 7.364 1.00 58.81 94 GLY A N 1
ATOM 718 C CA . GLY A 1 94 ? 9.674 -15.503 8.783 1.00 58.81 94 GLY A CA 1
ATOM 719 C C . GLY A 1 94 ? 8.217 -15.510 9.269 1.00 58.81 94 GLY A C 1
ATOM 720 O O . GLY A 1 94 ? 7.291 -15.947 8.581 1.00 58.81 94 GLY A O 1
ATOM 721 N N . ASN A 1 95 ? 8.033 -15.067 10.516 1.00 63.69 95 ASN A N 1
ATOM 722 C CA . ASN A 1 95 ? 6.757 -15.054 11.234 1.00 63.69 95 ASN A CA 1
ATOM 723 C C . ASN A 1 95 ? 6.417 -13.639 11.695 1.00 63.69 95 ASN A C 1
ATOM 725 O O . ASN A 1 95 ? 7.081 -13.109 12.584 1.00 63.69 95 ASN A O 1
ATOM 729 N N . LYS A 1 96 ? 5.321 -13.070 11.188 1.00 67.19 96 LYS A N 1
ATOM 730 C CA . LYS A 1 96 ? 4.706 -11.902 11.820 1.00 67.19 96 LYS A CA 1
ATOM 731 C C . LYS A 1 96 ? 3.945 -12.360 13.055 1.00 67.19 96 LYS A C 1
ATOM 733 O O . LYS A 1 96 ? 3.006 -13.150 12.952 1.00 67.19 96 LYS A O 1
ATOM 738 N N . GLN A 1 97 ? 4.336 -11.844 14.214 1.00 74.75 97 GLN A N 1
ATOM 739 C CA . GLN A 1 97 ? 3.593 -12.060 15.451 1.00 74.75 97 GLN A CA 1
ATOM 740 C C . GLN A 1 97 ? 2.216 -11.384 15.382 1.00 74.75 97 GLN A C 1
ATOM 742 O O . GLN A 1 97 ? 2.057 -10.399 14.650 1.00 74.75 97 GLN A O 1
ATOM 747 N N . PRO A 1 98 ? 1.215 -11.885 16.126 1.00 82.12 98 PRO A N 1
ATOM 748 C CA . PRO A 1 98 ? -0.053 -11.187 16.273 1.00 82.12 98 PRO A CA 1
ATOM 749 C C . PRO A 1 98 ? 0.170 -9.731 16.693 1.00 82.12 98 PRO A C 1
ATOM 751 O O . PRO A 1 98 ? 0.946 -9.451 17.605 1.00 82.12 98 PRO A O 1
ATOM 754 N N . GLY A 1 99 ? -0.491 -8.804 16.005 1.00 82.75 99 GLY A N 1
ATOM 755 C CA . GLY A 1 99 ? -0.355 -7.375 16.266 1.00 82.75 99 GLY A CA 1
ATOM 756 C C . GLY A 1 99 ? -1.473 -6.861 17.163 1.00 82.75 99 GLY A C 1
ATOM 757 O O . GLY A 1 99 ? -2.616 -7.302 17.036 1.00 82.75 99 GLY A O 1
ATOM 758 N N . TYR A 1 100 ? -1.163 -5.881 18.008 1.00 88.94 100 TYR A N 1
ATOM 759 C CA . TYR A 1 100 ? -2.133 -5.171 18.838 1.00 88.94 100 TYR A CA 1
ATOM 760 C C . TYR A 1 100 ? -1.923 -3.660 18.716 1.00 88.94 100 TYR A C 1
ATOM 762 O O . TYR A 1 100 ? -0.791 -3.185 18.812 1.00 88.94 100 TYR A O 1
ATOM 770 N N . ARG A 1 101 ? -3.003 -2.895 18.522 1.00 90.81 101 ARG A N 1
ATOM 771 C CA . ARG A 1 101 ? -2.965 -1.423 18.467 1.00 90.81 101 ARG A CA 1
ATOM 772 C C . ARG A 1 101 ? -4.147 -0.816 19.203 1.00 90.81 101 ARG A C 1
ATOM 774 O O . ARG A 1 101 ? -5.268 -1.286 19.056 1.00 90.81 101 ARG A O 1
ATOM 781 N N . THR A 1 102 ? -3.919 0.267 19.936 1.00 93.44 102 THR A N 1
ATOM 782 C CA . THR A 1 102 ? -5.010 1.125 20.421 1.00 93.44 102 THR A CA 1
ATOM 783 C C . THR A 1 102 ? -5.626 1.883 19.252 1.00 93.44 102 THR A C 1
ATOM 785 O O . THR A 1 102 ? -4.894 2.381 18.393 1.00 93.44 102 THR A O 1
ATOM 788 N N . VAL A 1 103 ? -6.953 1.972 19.237 1.00 95.75 103 VAL A N 1
ATOM 789 C CA . VAL A 1 103 ? -7.746 2.631 18.195 1.00 95.75 103 VAL A CA 1
ATOM 790 C C . VAL A 1 103 ? -8.574 3.736 18.837 1.00 95.75 103 VAL A C 1
ATOM 792 O O . VAL A 1 103 ? -9.037 3.597 19.969 1.00 95.75 103 VAL A O 1
ATOM 795 N N . LYS A 1 104 ? -8.780 4.839 18.119 1.00 94.69 104 LYS A N 1
ATOM 796 C CA . LYS A 1 104 ? -9.600 5.948 18.596 1.00 94.69 104 LYS A CA 1
ATOM 797 C C . LYS A 1 104 ? -10.491 6.491 17.493 1.00 94.69 104 LYS A C 1
ATOM 799 O O . LYS A 1 104 ? -10.053 6.692 16.362 1.00 94.69 104 LYS A O 1
ATOM 804 N N . ARG A 1 105 ? -11.733 6.768 17.879 1.00 94.50 105 ARG A N 1
ATOM 805 C CA . ARG A 1 105 ? -12.683 7.577 17.123 1.00 94.50 105 ARG A CA 1
ATOM 806 C C . ARG A 1 105 ? -12.483 9.040 17.500 1.00 94.50 105 ARG A C 1
ATOM 808 O O . ARG A 1 105 ? -12.529 9.378 18.684 1.00 94.50 105 ARG A O 1
ATOM 815 N N . VAL A 1 106 ? -12.266 9.897 16.514 1.00 93.94 106 VAL A N 1
ATOM 816 C CA . VAL A 1 106 ? -12.045 11.333 16.706 1.00 93.94 106 VAL A CA 1
ATOM 817 C C . VAL A 1 106 ? -13.103 12.099 15.928 1.00 93.94 106 VAL A C 1
ATOM 819 O O . VAL A 1 106 ? -13.277 11.869 14.736 1.00 93.94 106 VAL A O 1
ATOM 822 N N . VAL A 1 107 ? -13.804 13.009 16.601 1.00 93.00 107 VAL A N 1
ATOM 823 C CA . VAL A 1 107 ? -14.697 13.971 15.944 1.00 93.00 107 VAL A CA 1
ATOM 824 C C . VAL A 1 107 ? -13.852 15.117 15.398 1.00 93.00 107 VAL A C 1
ATOM 826 O O . VAL A 1 107 ? -12.979 15.620 16.105 1.00 93.00 107 VAL A O 1
ATOM 829 N N . LYS A 1 108 ? -14.065 15.502 14.134 1.00 91.81 108 LYS A N 1
ATOM 830 C CA . LYS A 1 108 ? -13.307 16.588 13.508 1.00 91.81 108 LYS A CA 1
ATOM 831 C C . LYS A 1 108 ? -13.749 17.929 14.103 1.00 91.81 108 LYS A C 1
ATOM 833 O O . LYS A 1 108 ? -14.824 18.420 13.782 1.00 91.81 108 LYS A O 1
ATOM 838 N N . GLU A 1 109 ? -12.898 18.520 14.938 1.00 90.44 109 GLU A N 1
ATOM 839 C CA . GLU A 1 109 ? -13.061 19.889 15.464 1.00 90.44 109 GLU A CA 1
ATOM 840 C C . GLU A 1 109 ? -12.104 20.893 14.793 1.00 90.44 109 GLU A C 1
ATOM 842 O O . GLU A 1 109 ? -12.335 22.098 14.817 1.00 90.44 109 GLU A O 1
ATOM 847 N N . GLY A 1 110 ? -11.045 20.393 14.153 1.00 90.12 110 GLY A N 1
ATOM 848 C CA . GLY A 1 110 ? -10.058 21.155 13.393 1.00 90.12 110 GLY A CA 1
ATOM 849 C C . GLY A 1 110 ? -9.304 20.235 12.433 1.00 90.12 110 GLY A C 1
ATOM 850 O O . GLY A 1 110 ? -9.686 19.079 12.253 1.00 90.12 110 GLY A O 1
ATOM 851 N N . ASP A 1 111 ? -8.229 20.727 11.823 1.00 91.00 111 ASP A N 1
ATOM 852 C CA . ASP A 1 111 ? -7.473 19.950 10.828 1.00 91.00 111 ASP A CA 1
ATOM 853 C C . ASP A 1 111 ? -6.382 19.062 11.440 1.00 91.00 111 ASP A C 1
ATOM 855 O O . ASP A 1 111 ? -5.763 18.261 10.746 1.00 91.00 111 ASP A O 1
ATOM 859 N N . THR A 1 112 ? -6.162 19.158 12.751 1.00 94.12 112 THR A N 1
ATOM 860 C CA . THR A 1 112 ? -5.236 18.292 13.488 1.00 94.12 112 THR A CA 1
ATOM 861 C C . THR A 1 112 ? -5.929 17.634 14.671 1.00 94.12 112 THR A C 1
ATOM 863 O O . THR A 1 112 ? -6.925 18.128 15.199 1.00 94.12 112 THR A O 1
ATOM 866 N N . THR A 1 113 ? -5.389 16.497 15.101 1.00 94.19 113 THR A N 1
ATOM 867 C CA . THR A 1 113 ? -5.784 15.826 16.337 1.00 94.19 113 THR A CA 1
ATOM 868 C C . THR A 1 113 ? -4.569 15.519 17.195 1.00 94.19 113 THR A C 1
ATOM 870 O O . THR A 1 113 ? -3.484 15.234 16.683 1.00 94.19 113 THR A O 1
ATOM 873 N N . THR A 1 114 ? -4.775 15.555 18.507 1.00 93.75 114 THR A N 1
ATOM 874 C CA . THR A 1 114 ? -3.735 15.370 19.513 1.00 93.75 114 THR A CA 1
ATOM 875 C C . THR A 1 114 ? -4.085 14.183 20.395 1.00 93.75 114 THR A C 1
ATOM 877 O O . THR A 1 114 ? -5.139 14.146 21.035 1.00 93.75 114 THR A O 1
ATOM 880 N N . ILE A 1 115 ? -3.194 13.197 20.432 1.00 94.75 115 ILE A N 1
ATOM 881 C CA . ILE A 1 115 ? -3.384 11.927 21.122 1.00 94.75 115 ILE A CA 1
ATOM 882 C C . ILE A 1 115 ? -2.270 11.741 22.161 1.00 94.75 115 ILE A C 1
ATOM 884 O O . ILE A 1 115 ? -1.110 11.577 21.777 1.00 94.75 115 ILE A O 1
ATOM 888 N N . PRO A 1 116 ? -2.584 11.745 23.468 1.00 94.81 116 PRO A N 1
ATOM 889 C CA . PRO A 1 116 ? -1.616 11.384 24.495 1.00 94.81 116 PRO A CA 1
ATOM 890 C C . PRO A 1 116 ? -1.306 9.887 24.420 1.00 94.81 116 PRO A C 1
ATOM 892 O O . PRO A 1 116 ? -2.201 9.060 24.213 1.00 94.81 116 PRO A O 1
ATOM 895 N N . GLY A 1 117 ? -0.038 9.534 24.595 1.00 94.50 117 GLY A N 1
ATOM 896 C CA . GLY A 1 117 ? 0.421 8.158 24.598 1.00 94.50 117 GLY A CA 1
ATOM 897 C C . GLY A 1 117 ? 1.448 7.867 25.682 1.00 94.50 117 GLY A C 1
ATOM 898 O O . GLY A 1 117 ? 2.156 8.747 26.179 1.00 94.50 117 GLY A O 1
ATOM 899 N N . LYS A 1 118 ? 1.517 6.584 26.020 1.00 94.50 118 LYS A N 1
ATOM 900 C CA . LYS A 1 118 ? 2.402 5.998 27.025 1.00 94.50 118 LYS A CA 1
ATOM 901 C C . LYS A 1 118 ? 2.967 4.677 26.532 1.00 94.50 118 LYS A C 1
ATOM 903 O O . LYS A 1 118 ? 2.441 4.089 25.580 1.00 94.50 118 LYS A O 1
ATOM 908 N N . ARG A 1 119 ? 4.029 4.194 27.167 1.00 93.12 119 ARG A N 1
ATOM 909 C CA . ARG A 1 119 ? 4.604 2.886 26.860 1.00 93.12 119 ARG A CA 1
ATOM 910 C C . ARG A 1 119 ? 4.022 1.822 27.777 1.00 93.12 119 ARG A C 1
ATOM 912 O O . ARG A 1 119 ? 4.049 1.937 28.997 1.00 93.12 119 ARG A O 1
ATOM 919 N N . ILE A 1 120 ? 3.535 0.739 27.183 1.00 88.81 120 ILE A N 1
ATOM 920 C CA . ILE A 1 120 ? 3.086 -0.458 27.898 1.00 88.81 120 ILE A CA 1
ATOM 921 C C . ILE A 1 120 ? 3.935 -1.621 27.396 1.00 88.81 120 ILE A C 1
ATOM 923 O O . ILE A 1 120 ? 3.949 -1.910 26.203 1.00 88.81 120 ILE A O 1
ATOM 927 N N . HIS A 1 121 ? 4.689 -2.253 28.299 1.00 87.81 121 HIS A N 1
ATOM 928 C CA . HIS A 1 121 ? 5.661 -3.303 27.958 1.00 87.81 121 HIS A CA 1
ATOM 929 C C . HIS A 1 121 ? 6.643 -2.899 26.837 1.00 87.81 121 HIS A C 1
ATOM 931 O O . HIS A 1 121 ? 7.029 -3.716 26.011 1.00 87.81 121 HIS A O 1
ATOM 937 N N . GLY A 1 122 ? 7.050 -1.624 26.814 1.00 84.81 122 GLY A N 1
ATOM 938 C CA . GLY A 1 122 ? 7.997 -1.080 25.833 1.00 84.81 122 GLY A CA 1
ATOM 939 C C . GLY A 1 122 ? 7.373 -0.590 24.522 1.00 84.81 122 GLY A C 1
ATOM 940 O O . GLY A 1 122 ? 8.048 0.106 23.765 1.00 84.81 122 GLY A O 1
ATOM 941 N N . GLU A 1 123 ? 6.090 -0.861 24.274 1.00 88.25 123 GLU A N 1
ATOM 942 C CA . GLU A 1 123 ? 5.396 -0.436 23.058 1.00 88.25 123 GLU A CA 1
ATOM 943 C C . GLU A 1 123 ? 4.487 0.770 23.295 1.00 88.25 123 GLU A C 1
ATOM 945 O O . GLU A 1 123 ? 3.824 0.874 24.328 1.00 88.25 123 GLU A O 1
ATOM 950 N N . TRP A 1 124 ? 4.405 1.670 22.313 1.00 91.62 124 TRP A N 1
ATOM 951 C CA . TRP A 1 124 ? 3.521 2.829 22.400 1.00 91.62 124 TRP A CA 1
ATOM 952 C C . TRP A 1 124 ? 2.044 2.435 22.321 1.00 91.62 124 TRP A C 1
ATOM 954 O O . TRP A 1 124 ? 1.631 1.630 21.479 1.00 91.62 124 TRP A O 1
ATOM 964 N N . ARG A 1 125 ? 1.246 3.029 23.210 1.00 92.62 125 ARG A N 1
ATOM 965 C CA . ARG A 1 125 ? -0.212 2.905 23.307 1.00 92.62 125 ARG A CA 1
ATOM 966 C C . ARG A 1 125 ? -0.821 4.271 23.598 1.00 92.62 125 ARG A C 1
ATOM 968 O O . ARG A 1 125 ? -0.177 5.122 24.206 1.00 92.62 125 ARG A O 1
ATOM 975 N N . MET A 1 126 ? -2.059 4.480 23.168 1.00 94.00 126 MET A N 1
ATOM 976 C CA . MET A 1 126 ? -2.814 5.672 23.556 1.00 94.00 126 MET A CA 1
ATOM 977 C C . MET A 1 126 ? -3.154 5.610 25.046 1.00 94.00 126 MET A C 1
ATOM 979 O O . MET A 1 126 ? -3.435 4.533 25.575 1.00 94.00 126 MET A O 1
ATOM 983 N N . CYS A 1 127 ? -3.155 6.760 25.712 1.00 91.31 127 CYS A N 1
ATOM 984 C CA . CYS A 1 127 ? -3.692 6.859 27.062 1.00 91.31 127 CYS A CA 1
ATOM 985 C C . CYS A 1 127 ? -5.212 6.635 27.047 1.00 91.31 127 CYS A C 1
ATOM 987 O O . CYS A 1 127 ? -5.896 6.985 26.079 1.00 91.31 127 CYS A O 1
ATOM 989 N N . GLU A 1 128 ? -5.740 6.059 28.127 1.00 85.31 128 GLU A N 1
ATOM 990 C CA . GLU A 1 128 ? -7.183 5.878 28.285 1.00 85.31 128 GLU A CA 1
ATOM 991 C C . GLU A 1 128 ? -7.902 7.236 28.374 1.00 85.31 128 GLU A C 1
ATOM 993 O O . GLU A 1 128 ? -7.310 8.231 28.814 1.00 85.31 128 GLU A O 1
ATOM 998 N N . PRO A 1 129 ? -9.181 7.314 27.964 1.00 78.50 129 PRO A N 1
ATOM 999 C CA . PRO A 1 129 ? -9.968 8.529 28.128 1.00 78.50 129 PRO A CA 1
ATOM 1000 C C . PRO A 1 129 ? -9.985 8.997 29.593 1.00 78.50 129 PRO A C 1
ATOM 1002 O O . PRO A 1 129 ? -10.404 8.260 30.479 1.00 78.50 129 PRO A O 1
ATOM 1005 N N . GLY A 1 130 ? -9.545 10.234 29.843 1.00 78.75 130 GLY A N 1
ATOM 1006 C CA . GLY A 1 130 ? -9.503 10.815 31.190 1.00 78.75 130 GLY A CA 1
ATOM 1007 C C . GLY A 1 130 ? -8.289 10.418 32.038 1.00 78.75 130 GLY A C 1
ATOM 1008 O O . GLY A 1 130 ? -8.262 10.752 33.222 1.00 78.75 130 GLY A O 1
ATOM 1009 N N . ALA A 1 131 ? -7.290 9.738 31.462 1.00 82.50 131 ALA A N 1
ATOM 1010 C CA . ALA A 1 131 ? -6.031 9.469 32.150 1.00 82.50 131 ALA A CA 1
ATOM 1011 C C . ALA A 1 131 ? -5.358 10.783 32.619 1.00 82.50 131 ALA A C 1
ATOM 1013 O O . ALA A 1 131 ? -5.379 11.772 31.877 1.00 82.50 131 ALA A O 1
ATOM 1014 N N . PRO A 1 132 ? -4.747 10.817 33.820 1.00 87.38 132 PRO A N 1
ATOM 1015 C CA . PRO A 1 132 ? -4.003 11.976 34.305 1.00 87.38 132 PRO A CA 1
ATOM 1016 C C . PRO A 1 132 ? -2.881 12.387 33.346 1.00 87.38 132 PRO A C 1
ATOM 1018 O O . PRO A 1 132 ? -2.209 11.535 32.767 1.00 87.38 132 PRO A O 1
ATOM 1021 N N . GLU A 1 133 ? -2.598 13.689 33.249 1.00 85.62 133 GLU A N 1
ATOM 1022 C CA . GLU A 1 133 ? -1.513 14.206 32.396 1.00 85.62 133 GLU A CA 1
ATOM 1023 C C . GLU A 1 133 ? -0.152 13.573 32.719 1.00 85.62 133 GLU A C 1
ATOM 1025 O O . GLU A 1 133 ? 0.634 13.318 31.812 1.00 85.62 133 GLU A O 1
ATOM 1030 N N . ALA A 1 134 ? 0.090 13.234 33.989 1.00 90.44 134 ALA A N 1
ATOM 1031 C CA . ALA A 1 134 ? 1.315 12.577 34.444 1.00 90.44 134 ALA A CA 1
ATOM 1032 C C . ALA A 1 134 ? 1.547 11.179 33.835 1.00 90.44 134 ALA A C 1
ATOM 1034 O O . ALA A 1 134 ? 2.676 10.696 33.859 1.00 90.44 134 ALA A O 1
ATOM 1035 N N . GLU A 1 135 ? 0.511 10.522 33.298 1.00 90.44 135 GLU A N 1
ATOM 1036 C CA . GLU A 1 135 ? 0.662 9.254 32.570 1.00 90.44 135 GLU A CA 1
ATOM 1037 C C . GLU A 1 135 ? 1.104 9.448 31.114 1.00 90.44 135 GLU A C 1
ATOM 1039 O O . GLU A 1 135 ? 1.490 8.482 30.460 1.00 90.44 135 GLU A O 1
ATOM 1044 N N . THR A 1 136 ? 1.033 10.671 30.582 1.00 94.19 136 THR A N 1
ATOM 1045 C CA . THR A 1 136 ? 1.413 10.948 29.195 1.00 94.19 136 THR A CA 1
ATOM 1046 C C . THR A 1 136 ? 2.925 11.080 29.089 1.00 94.19 136 THR A C 1
ATOM 1048 O O . THR A 1 136 ? 3.512 12.064 29.528 1.00 94.19 136 THR A O 1
ATOM 1051 N N . GLU A 1 137 ? 3.562 10.102 28.450 1.00 94.31 137 GLU A N 1
ATOM 1052 C CA . GLU A 1 137 ? 4.996 10.152 28.145 1.00 94.31 137 GLU A CA 1
ATOM 1053 C C . GLU A 1 137 ? 5.276 10.913 26.846 1.00 94.31 137 GLU A C 1
ATOM 1055 O O . GLU A 1 137 ? 6.327 11.536 26.693 1.00 94.31 137 GLU A O 1
ATOM 1060 N N . ARG A 1 138 ? 4.348 10.850 25.883 1.00 93.75 138 ARG A N 1
ATOM 1061 C CA . ARG A 1 138 ? 4.462 11.549 24.603 1.00 93.75 138 ARG A CA 1
ATOM 1062 C C . ARG A 1 138 ? 3.099 11.946 24.072 1.00 93.75 138 ARG A C 1
ATOM 1064 O O . ARG A 1 138 ? 2.146 11.176 24.123 1.00 93.75 138 ARG A O 1
ATOM 1071 N N . THR A 1 139 ? 3.055 13.115 23.454 1.00 94.00 139 THR A N 1
ATOM 1072 C CA . THR A 1 139 ? 1.897 13.582 22.701 1.00 94.00 139 THR A CA 1
ATOM 1073 C C . THR A 1 139 ? 2.135 13.377 21.209 1.00 94.00 139 THR A C 1
ATOM 1075 O O . THR A 1 139 ? 3.153 13.808 20.666 1.00 94.00 139 THR A O 1
ATOM 1078 N N . PHE A 1 140 ? 1.196 12.709 20.547 1.00 94.31 140 PHE A N 1
ATOM 1079 C CA . PHE A 1 140 ? 1.200 12.490 19.106 1.00 94.31 140 PHE A CA 1
ATOM 1080 C C . PHE A 1 140 ? 0.234 13.469 18.451 1.00 94.31 140 PHE A C 1
ATOM 1082 O O . PHE A 1 140 ? -0.929 13.538 18.841 1.00 94.31 140 PHE A O 1
ATOM 1089 N N . VAL A 1 141 ? 0.709 14.210 17.456 1.00 94.31 141 VAL A N 1
ATOM 1090 C CA . VAL A 1 141 ? -0.110 15.141 16.675 1.00 94.31 141 VAL A CA 1
ATOM 1091 C C . VAL A 1 141 ? -0.214 14.597 15.258 1.00 94.31 141 VAL A C 1
ATOM 1093 O O . VAL A 1 141 ? 0.800 14.219 14.673 1.00 94.31 141 VAL A O 1
ATOM 1096 N N . GLY A 1 142 ? -1.430 14.523 14.725 1.00 89.81 142 GLY A N 1
ATOM 1097 C CA . GLY A 1 142 ? -1.688 14.064 13.362 1.00 89.81 142 GLY A CA 1
ATOM 1098 C C . GLY A 1 142 ? -2.548 15.060 12.601 1.00 89.81 142 GLY A C 1
ATOM 1099 O O . GLY A 1 142 ? -3.559 15.521 13.129 1.00 89.81 142 GLY A O 1
ATOM 1100 N N . GLN A 1 143 ? -2.162 15.358 11.362 1.00 92.31 143 GLN A N 1
ATOM 1101 C CA . GLN A 1 143 ? -3.014 16.057 10.403 1.00 92.31 143 GLN A CA 1
ATOM 1102 C C . GLN A 1 143 ? -4.155 15.119 10.000 1.00 92.31 143 GLN A C 1
ATOM 1104 O O . GLN A 1 143 ? -3.889 13.996 9.577 1.00 92.31 143 GLN A O 1
ATOM 1109 N N . ILE A 1 144 ? -5.403 15.557 10.155 1.00 90.25 144 ILE A N 1
ATOM 1110 C CA . ILE A 1 144 ? -6.590 14.781 9.795 1.00 90.25 144 ILE A CA 1
ATOM 1111 C C . ILE A 1 144 ? -6.751 14.829 8.269 1.00 90.25 144 ILE A C 1
ATOM 1113 O O . ILE A 1 144 ? -7.027 15.907 7.740 1.00 90.25 144 ILE A O 1
ATOM 1117 N N . PRO A 1 145 ? -6.623 13.696 7.556 1.00 85.50 145 PRO A N 1
ATOM 1118 C CA . PRO A 1 145 ? -6.825 13.667 6.111 1.00 85.50 145 PRO A CA 1
ATOM 1119 C C . PRO A 1 145 ? -8.323 13.757 5.793 1.00 85.50 145 PRO A C 1
ATOM 1121 O O . PRO A 1 145 ? -9.120 12.995 6.354 1.00 85.50 145 PRO A O 1
ATOM 1124 N N . GLU A 1 146 ? -8.726 14.669 4.904 1.00 83.44 146 GLU A N 1
ATOM 1125 C CA . GLU A 1 146 ? -10.136 14.843 4.515 1.00 83.44 146 GLU A CA 1
ATOM 1126 C C . GLU A 1 146 ? -10.720 13.569 3.894 1.00 83.44 146 GLU A C 1
ATOM 1128 O O . GLU A 1 146 ? -11.886 13.209 4.083 1.00 83.44 146 GLU A O 1
ATOM 1133 N N . GLU A 1 147 ? -9.877 12.827 3.194 1.00 78.12 147 GLU A N 1
ATOM 1134 C CA . G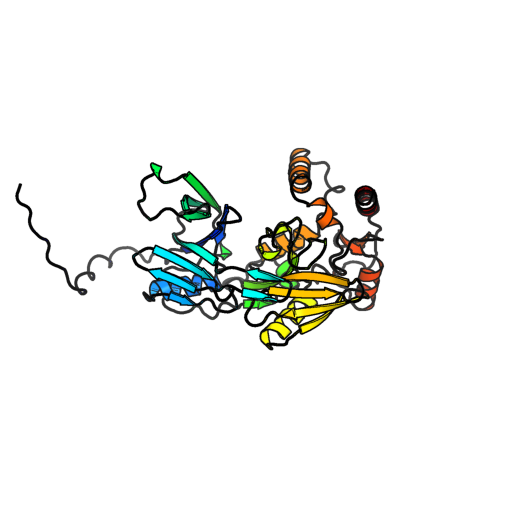LU A 1 147 ? -10.213 11.588 2.525 1.00 78.12 147 GLU A CA 1
ATOM 1135 C C . GLU A 1 147 ? -10.379 10.392 3.476 1.00 78.12 147 GLU A C 1
ATOM 1137 O O . GLU A 1 147 ? -10.825 9.332 3.044 1.00 78.12 147 GLU A O 1
ATOM 1142 N N . CYS A 1 148 ? -10.078 10.557 4.769 1.00 86.50 148 CYS A N 1
ATOM 1143 C CA . CYS A 1 148 ? -10.372 9.584 5.826 1.00 86.50 148 CYS A CA 1
ATOM 1144 C C . CYS A 1 148 ? -11.645 9.930 6.620 1.00 86.50 148 CYS A C 1
ATOM 1146 O O . CYS A 1 148 ? -12.048 9.150 7.486 1.00 86.50 148 CYS A O 1
ATOM 1148 N N . LEU A 1 149 ? -12.275 11.084 6.355 1.00 88.19 149 LEU A N 1
ATOM 1149 C CA . LEU A 1 149 ? -13.498 11.508 7.039 1.00 88.19 149 LEU A CA 1
ATOM 1150 C C . LEU A 1 149 ? -14.696 10.646 6.637 1.00 88.19 149 LEU A C 1
ATOM 1152 O O . LEU A 1 149 ? -14.888 10.330 5.457 1.00 88.19 149 LEU A O 1
ATOM 1156 N N . VAL A 1 150 ? -15.516 10.329 7.639 1.00 88.19 150 VAL A N 1
ATOM 1157 C CA . VAL A 1 150 ? -16.784 9.601 7.521 1.00 88.19 150 VAL A CA 1
ATOM 1158 C C . VAL A 1 150 ? -17.880 10.325 8.302 1.00 88.19 150 VAL A C 1
ATOM 1160 O O . VAL A 1 150 ? -17.605 10.997 9.299 1.00 88.19 150 VAL A O 1
ATOM 1163 N N . ALA A 1 151 ? -19.133 10.195 7.870 1.00 86.75 151 ALA A N 1
ATOM 1164 C CA . ALA A 1 151 ? -20.269 10.776 8.581 1.00 86.75 151 ALA A CA 1
ATOM 1165 C C . ALA A 1 151 ? -20.592 9.972 9.853 1.00 86.75 151 ALA A C 1
ATOM 1167 O O . ALA A 1 151 ? -20.784 8.753 9.791 1.00 86.75 151 ALA A O 1
ATOM 1168 N N . ALA A 1 152 ? -20.693 10.654 10.999 1.00 86.75 152 ALA A N 1
ATOM 1169 C CA . ALA A 1 152 ? -21.057 10.026 12.266 1.00 86.75 152 ALA A CA 1
ATOM 1170 C C . ALA A 1 152 ? -22.447 9.379 12.218 1.00 86.75 152 ALA A C 1
ATOM 1172 O O . ALA A 1 152 ? -23.397 9.965 11.698 1.00 86.75 152 ALA A O 1
ATOM 1173 N N . GLY A 1 153 ? -22.593 8.217 12.860 1.00 74.75 153 GLY A N 1
ATOM 1174 C CA . GLY A 1 153 ? -23.912 7.631 13.128 1.00 74.75 153 GLY A CA 1
ATOM 1175 C C . GLY A 1 153 ? -24.611 7.027 11.908 1.00 74.75 153 GLY A C 1
ATOM 1176 O O . GLY A 1 153 ? -25.807 6.733 11.964 1.00 74.75 153 GLY A O 1
ATOM 1177 N N . THR A 1 154 ? -23.890 6.814 10.807 1.00 61.50 154 THR A N 1
ATOM 1178 C CA . THR A 1 154 ? -24.395 6.073 9.650 1.00 61.50 154 THR A CA 1
ATOM 1179 C C . THR A 1 154 ? -24.475 4.582 10.005 1.00 61.50 154 THR A C 1
ATOM 1181 O O . THR A 1 154 ? -23.588 3.789 9.732 1.00 61.50 154 THR A O 1
ATOM 1184 N N . GLY A 1 155 ? -25.565 4.162 10.657 1.00 53.50 155 GLY A N 1
ATOM 1185 C CA . GLY A 1 155 ? -25.857 2.736 10.885 1.00 53.50 155 GLY A CA 1
ATOM 1186 C C . GLY A 1 155 ? -26.138 1.952 9.591 1.00 53.50 155 GLY A C 1
ATOM 1187 O O . GLY A 1 155 ? -26.329 0.738 9.628 1.00 53.50 155 GLY A O 1
ATOM 1188 N N . ALA A 1 156 ? -26.185 2.641 8.448 1.00 52.03 156 ALA A N 1
ATOM 1189 C CA . ALA A 1 156 ? -26.224 2.039 7.129 1.00 52.03 156 ALA A CA 1
ATOM 1190 C C . ALA A 1 156 ? -24.792 1.824 6.633 1.00 52.03 156 ALA A C 1
ATOM 1192 O O . ALA A 1 156 ? -24.006 2.769 6.596 1.00 52.03 156 ALA A O 1
ATOM 1193 N N . ALA A 1 157 ? -24.481 0.595 6.206 1.00 50.41 157 ALA A N 1
ATOM 1194 C CA . ALA A 1 157 ? -23.300 0.354 5.390 1.00 50.41 157 ALA A CA 1
ATOM 1195 C C . ALA A 1 157 ? -23.318 1.360 4.220 1.00 50.41 157 ALA A C 1
ATOM 1197 O O . ALA A 1 157 ? -24.376 1.518 3.596 1.00 50.41 157 ALA A O 1
ATOM 1198 N N . PRO A 1 158 ? -22.209 2.064 3.942 1.00 52.59 158 PRO A N 1
ATOM 1199 C CA . PRO A 1 158 ? -22.157 3.044 2.865 1.00 52.59 158 PRO A CA 1
ATOM 1200 C C . PRO A 1 158 ? -22.658 2.441 1.549 1.00 52.59 158 PRO A C 1
ATOM 1202 O O . PRO A 1 158 ? -22.520 1.225 1.352 1.00 52.59 158 PRO A O 1
ATOM 1205 N N . PRO A 1 159 ? -23.167 3.251 0.598 1.00 52.91 159 PRO A N 1
ATOM 1206 C CA . PRO A 1 159 ? -23.191 2.804 -0.791 1.00 52.91 159 PRO A CA 1
ATOM 1207 C C . PRO A 1 159 ? -21.772 2.342 -1.122 1.00 52.91 159 PRO A C 1
ATOM 1209 O O . PRO A 1 159 ? -20.845 3.119 -0.925 1.00 52.91 159 PRO A O 1
ATOM 1212 N N . ALA A 1 160 ? -21.618 1.066 -1.499 1.00 50.38 160 ALA A N 1
ATOM 1213 C CA . ALA A 1 160 ? -20.346 0.343 -1.498 1.00 50.38 160 ALA A CA 1
ATOM 1214 C C . ALA A 1 160 ? -19.189 1.234 -1.960 1.00 50.38 160 ALA A C 1
ATOM 1216 O O . ALA A 1 160 ? -19.009 1.457 -3.158 1.00 50.38 160 ALA A O 1
ATOM 1217 N N . ALA A 1 161 ? -18.435 1.774 -1.004 1.00 56.88 161 ALA A N 1
ATOM 1218 C CA . ALA A 1 161 ? -17.299 2.598 -1.331 1.00 56.88 161 ALA A CA 1
ATOM 1219 C C . ALA A 1 161 ? -16.340 1.717 -2.140 1.00 56.88 161 ALA A C 1
ATOM 1221 O O . ALA A 1 161 ? -15.943 0.630 -1.707 1.00 56.88 161 ALA A O 1
ATOM 1222 N N . SER A 1 162 ? -16.082 2.110 -3.387 1.00 70.94 162 SER A N 1
ATOM 1223 C CA . SER A 1 162 ? -15.465 1.210 -4.353 1.00 70.94 162 SER A CA 1
ATOM 1224 C C . SER A 1 162 ? -13.974 1.101 -4.058 1.00 70.94 162 SER A C 1
ATOM 1226 O O . SER A 1 162 ? -13.210 2.026 -4.340 1.00 70.94 162 SER A O 1
ATOM 1228 N N . ILE A 1 163 ? -13.558 -0.038 -3.508 1.00 82.31 163 ILE A N 1
ATOM 1229 C CA . ILE A 1 163 ? -12.159 -0.452 -3.542 1.00 82.31 163 ILE A CA 1
ATOM 1230 C C . ILE A 1 163 ? -11.884 -0.966 -4.954 1.00 82.31 163 ILE A C 1
ATOM 1232 O O . ILE A 1 163 ? -12.438 -1.987 -5.374 1.00 82.31 163 ILE A O 1
ATOM 1236 N N . ARG A 1 164 ? -11.029 -0.265 -5.699 1.00 89.38 164 ARG A N 1
ATOM 1237 C CA . ARG A 1 164 ? -10.612 -0.687 -7.043 1.00 89.38 164 ARG A CA 1
ATOM 1238 C C . ARG A 1 164 ? -9.106 -0.598 -7.220 1.00 89.38 164 ARG A C 1
ATOM 1240 O O . ARG A 1 164 ? -8.417 0.057 -6.445 1.00 89.38 164 ARG A O 1
ATOM 1247 N N . VAL A 1 165 ? -8.593 -1.267 -8.245 1.00 92.88 165 VAL A N 1
ATOM 1248 C CA . VAL A 1 165 ? -7.210 -1.053 -8.686 1.00 92.88 165 VAL A CA 1
ATOM 1249 C C . VAL A 1 165 ? -7.055 0.380 -9.193 1.00 92.88 165 VAL A C 1
ATOM 1251 O O . VAL A 1 165 ? -8.009 0.955 -9.729 1.00 92.88 165 VAL A O 1
ATOM 1254 N N . TRP A 1 166 ? -5.879 0.960 -8.972 1.00 92.62 166 TRP A N 1
ATOM 1255 C CA . TRP A 1 166 ? -5.555 2.277 -9.507 1.00 92.62 166 TRP A CA 1
ATOM 1256 C C . TRP A 1 166 ? -5.282 2.217 -11.012 1.00 92.62 166 TRP A C 1
ATOM 1258 O O . TRP A 1 166 ? -4.872 1.168 -11.513 1.00 92.62 166 TRP A O 1
ATOM 1268 N N . ASN A 1 167 ? -5.512 3.333 -11.701 1.00 90.75 167 ASN A N 1
ATOM 1269 C CA . ASN A 1 167 ? -5.221 3.517 -13.122 1.00 90.75 167 ASN A CA 1
ATOM 1270 C C . ASN A 1 167 ? -4.552 4.877 -13.398 1.00 90.75 167 ASN A C 1
ATOM 1272 O O . ASN A 1 167 ? -4.448 5.721 -12.504 1.00 90.75 167 ASN A O 1
ATOM 1276 N N . ALA A 1 168 ? -4.119 5.111 -14.637 1.00 86.50 168 ALA A N 1
ATOM 1277 C CA . ALA A 1 168 ? -3.490 6.362 -15.066 1.00 86.50 168 ALA A CA 1
ATOM 1278 C C . ALA A 1 168 ? -4.303 7.629 -14.724 1.00 86.50 168 ALA A C 1
ATOM 1280 O O . ALA A 1 168 ? -3.742 8.666 -14.362 1.00 86.50 168 ALA A O 1
ATOM 1281 N N . GLU A 1 169 ? -5.636 7.563 -14.791 1.00 86.75 169 GLU A N 1
ATOM 1282 C CA . GLU A 1 169 ? -6.521 8.704 -14.513 1.00 86.75 169 GLU A CA 1
ATOM 1283 C C . GLU A 1 169 ? -6.451 9.147 -13.044 1.00 86.75 169 GLU A C 1
ATOM 1285 O O . GLU A 1 169 ? -6.561 10.342 -12.743 1.00 86.75 169 GLU A O 1
ATOM 1290 N N . ASP A 1 170 ? -6.182 8.213 -12.124 1.00 87.12 170 ASP A N 1
ATOM 1291 C CA . ASP A 1 170 ? -5.979 8.522 -10.706 1.00 87.12 170 ASP A CA 1
ATOM 1292 C C . ASP A 1 170 ? -4.746 9.410 -10.473 1.00 87.12 170 ASP A C 1
ATOM 1294 O O . ASP A 1 170 ? -4.697 10.160 -9.490 1.00 87.12 170 ASP A O 1
ATOM 1298 N N . LEU A 1 171 ? -3.768 9.387 -11.383 1.00 84.69 171 LEU A N 1
ATOM 1299 C CA . LEU A 1 171 ? -2.591 10.258 -11.348 1.00 84.69 171 LEU A CA 1
ATOM 1300 C C . LEU A 1 171 ? -2.825 11.605 -12.048 1.00 84.69 171 LEU A C 1
ATOM 1302 O O . LEU A 1 171 ? -2.206 12.591 -11.658 1.00 84.69 171 LEU A O 1
ATOM 1306 N N . ALA A 1 172 ? -3.728 11.666 -13.030 1.00 74.19 172 ALA A N 1
ATOM 1307 C CA . ALA A 1 172 ? -3.951 12.851 -13.863 1.00 74.19 172 ALA A CA 1
ATOM 1308 C C . ALA A 1 172 ? -4.872 13.921 -13.248 1.00 74.19 172 ALA A C 1
ATOM 1310 O O . ALA A 1 172 ? -4.699 15.108 -13.522 1.00 74.19 172 ALA A O 1
ATOM 1311 N N . SER A 1 173 ? -5.881 13.531 -12.459 1.00 62.38 173 SER A N 1
ATOM 1312 C CA . SER A 1 173 ? -6.975 14.451 -12.097 1.00 62.38 173 SER A CA 1
ATOM 1313 C C . SER A 1 173 ? -6.739 15.245 -10.804 1.00 62.38 173 SER A C 1
ATOM 1315 O O . SER A 1 173 ? -6.862 14.704 -9.710 1.00 62.38 173 SER A O 1
ATOM 1317 N N . SER A 1 174 ? -6.536 16.561 -10.865 1.00 55.22 174 SER A N 1
ATOM 1318 C CA . SER A 1 174 ? -6.679 17.416 -9.669 1.00 55.22 174 SER A CA 1
ATOM 1319 C C . SER A 1 174 ? -8.139 17.607 -9.226 1.00 55.22 174 SER A C 1
ATOM 1321 O O . SER A 1 174 ? -8.380 18.145 -8.147 1.00 55.22 174 SER A O 1
ATOM 1323 N N . ALA A 1 175 ? -9.113 17.173 -10.031 1.00 49.62 175 ALA A N 1
ATOM 1324 C CA . ALA A 1 175 ? -10.526 17.376 -9.763 1.00 49.62 175 ALA A CA 1
ATOM 1325 C C . ALA A 1 175 ? -11.101 16.222 -8.932 1.00 49.62 175 ALA A C 1
ATOM 1327 O O . ALA A 1 175 ? -11.090 15.055 -9.341 1.00 49.62 175 ALA A O 1
ATOM 1328 N N . SER A 1 176 ? -11.650 16.565 -7.768 1.00 52.44 176 SER A N 1
ATOM 1329 C CA . SER A 1 176 ? -12.690 15.765 -7.135 1.00 52.44 176 SER A CA 1
ATOM 1330 C C . SER A 1 176 ? -13.856 15.626 -8.121 1.00 52.44 176 SER A C 1
ATOM 1332 O O . SER A 1 176 ? -14.323 16.612 -8.691 1.00 52.44 176 SER A O 1
ATOM 1334 N N . GLU A 1 177 ? -14.310 14.394 -8.360 1.00 52.03 177 GLU A N 1
ATOM 1335 C CA . GLU A 1 177 ? -15.576 14.152 -9.062 1.00 52.03 177 GLU A CA 1
ATOM 1336 C C . GLU A 1 177 ? -16.673 14.941 -8.325 1.00 52.03 177 GLU A C 1
ATOM 1338 O O . GLU A 1 177 ? -16.819 14.754 -7.110 1.00 52.03 177 GLU A O 1
ATOM 1343 N N . PRO A 1 178 ? -17.428 15.837 -8.989 1.00 44.03 178 PRO A N 1
ATOM 1344 C CA . PRO A 1 178 ? -18.448 16.628 -8.315 1.00 44.03 178 PRO A CA 1
ATOM 1345 C C . PRO A 1 178 ? -19.498 15.708 -7.675 1.00 44.03 178 PRO A C 1
ATOM 1347 O O . PRO A 1 178 ? -20.298 15.083 -8.366 1.00 44.03 178 PRO A O 1
ATOM 1350 N N . GLY A 1 179 ? -19.489 15.615 -6.343 1.00 50.41 179 GLY A N 1
ATOM 1351 C CA . GLY A 1 179 ? -20.475 14.856 -5.567 1.00 50.41 179 GLY A CA 1
ATOM 1352 C C . GLY A 1 179 ? -20.252 13.340 -5.470 1.00 50.41 179 GLY A C 1
ATOM 1353 O O . GLY A 1 179 ? -21.101 12.658 -4.899 1.00 50.41 179 GLY A O 1
ATOM 1354 N N . GLY A 1 180 ? -19.140 12.800 -5.983 1.00 55.34 180 GLY A N 1
ATOM 1355 C CA . GLY A 1 180 ? -18.782 11.382 -5.844 1.00 55.34 180 GLY A CA 1
ATOM 1356 C C . GLY A 1 180 ? -17.824 11.137 -4.675 1.00 55.34 180 GLY A C 1
ATOM 1357 O O . GLY A 1 180 ? -16.835 11.853 -4.523 1.00 55.34 180 GLY A O 1
ATOM 1358 N N . ALA A 1 181 ? -18.078 10.114 -3.852 1.00 63.19 181 ALA A N 1
ATOM 1359 C CA . ALA A 1 181 ? -17.119 9.693 -2.830 1.00 63.19 181 ALA A CA 1
ATOM 1360 C C . ALA A 1 181 ? -15.800 9.258 -3.496 1.00 63.19 181 ALA A C 1
ATOM 1362 O O . ALA A 1 181 ? -15.798 8.428 -4.406 1.00 63.19 181 ALA A O 1
ATOM 1363 N N . GLU A 1 182 ? -14.676 9.822 -3.051 1.00 71.81 182 GLU A N 1
ATOM 1364 C CA . GLU A 1 182 ? -13.359 9.471 -3.588 1.00 71.81 182 GLU A CA 1
ATOM 1365 C C . GLU A 1 182 ? -13.061 7.971 -3.373 1.00 71.81 182 GLU A C 1
ATOM 1367 O O . GLU A 1 182 ? -13.227 7.477 -2.250 1.00 71.81 182 GLU A O 1
ATOM 1372 N N . PRO A 1 183 ? -12.648 7.225 -4.419 1.00 77.88 183 PRO A N 1
ATOM 1373 C CA . PRO A 1 183 ? -12.416 5.795 -4.305 1.00 77.88 183 PRO A CA 1
ATOM 1374 C C . PRO A 1 183 ? -11.162 5.513 -3.479 1.00 77.88 183 PRO A C 1
ATOM 1376 O O . PRO A 1 183 ? -10.169 6.238 -3.535 1.00 77.88 183 PRO A O 1
ATOM 1379 N N . SER A 1 184 ? -11.182 4.392 -2.764 1.00 85.00 184 SER A N 1
ATOM 1380 C CA . SER A 1 184 ? -9.966 3.824 -2.191 1.00 85.00 184 SER A CA 1
ATOM 1381 C C . SER A 1 184 ? -9.290 2.907 -3.204 1.00 85.00 184 SER A C 1
ATOM 1383 O O . SER A 1 184 ? -9.934 2.094 -3.871 1.00 85.00 184 SER A O 1
ATOM 1385 N N . LEU A 1 185 ? -7.977 3.046 -3.320 1.00 90.12 185 LEU A N 1
ATOM 1386 C CA . LEU A 1 185 ? -7.182 2.399 -4.348 1.00 90.12 185 LEU A CA 1
ATOM 1387 C C . LEU A 1 185 ? -6.374 1.249 -3.767 1.00 90.12 185 LEU A C 1
ATOM 1389 O O . LEU A 1 185 ? -5.675 1.404 -2.764 1.00 90.12 185 LEU A O 1
ATOM 1393 N N . VAL A 1 186 ? -6.439 0.101 -4.434 1.00 93.12 186 VAL A N 1
ATOM 1394 C CA . VAL A 1 186 ? -5.571 -1.040 -4.157 1.00 93.12 186 VAL A CA 1
ATOM 1395 C C . VAL A 1 186 ? -4.235 -0.828 -4.841 1.00 93.12 186 VAL A C 1
ATOM 1397 O O . VAL A 1 186 ? -4.159 -0.735 -6.071 1.00 93.12 186 VAL A O 1
ATOM 1400 N N . ILE A 1 187 ? -3.183 -0.809 -4.030 1.00 94.31 187 ILE A N 1
ATOM 1401 C CA . ILE A 1 187 ? -1.807 -0.649 -4.475 1.00 94.31 187 ILE A CA 1
ATOM 1402 C C . ILE A 1 187 ? -0.991 -1.819 -3.934 1.00 94.31 187 ILE A C 1
ATOM 1404 O O . ILE A 1 187 ? -0.832 -2.002 -2.727 1.00 94.31 187 ILE A O 1
ATOM 1408 N N . TRP A 1 188 ? -0.439 -2.603 -4.844 1.00 95.62 188 TRP A N 1
ATOM 1409 C CA . TRP A 1 188 ? 0.619 -3.549 -4.569 1.00 95.62 188 TRP A CA 1
ATOM 1410 C C . TRP A 1 188 ? 1.950 -2.815 -4.588 1.00 95.62 188 TRP A C 1
ATOM 1412 O O . TRP A 1 188 ? 2.237 -2.021 -5.487 1.00 95.62 188 TRP A O 1
ATOM 1422 N N . GLN A 1 189 ? 2.777 -3.089 -3.589 1.00 93.62 189 GLN A N 1
ATOM 1423 C CA . GLN A 1 189 ? 4.083 -2.475 -3.426 1.00 93.62 189 GLN A CA 1
ATOM 1424 C C . GLN A 1 189 ? 5.156 -3.539 -3.250 1.00 93.62 189 GLN A C 1
ATOM 1426 O O . GLN A 1 189 ? 4.916 -4.565 -2.619 1.00 93.62 189 GLN A O 1
ATOM 1431 N N . TRP A 1 190 ? 6.352 -3.276 -3.758 1.00 90.56 190 TRP A N 1
ATOM 1432 C CA . TRP A 1 190 ? 7.531 -4.111 -3.554 1.00 90.56 190 TRP A CA 1
ATOM 1433 C C . TRP A 1 190 ? 8.549 -3.386 -2.672 1.00 90.56 190 TRP A C 1
ATOM 1435 O O . TRP A 1 190 ? 8.724 -2.167 -2.764 1.00 90.56 190 TRP A O 1
ATOM 1445 N N . CYS A 1 191 ? 9.201 -4.142 -1.791 1.00 86.06 191 CYS A N 1
ATOM 1446 C CA . CYS A 1 191 ? 10.228 -3.625 -0.897 1.00 86.06 191 CYS A CA 1
ATOM 1447 C C . CYS A 1 191 ? 11.535 -3.359 -1.661 1.00 86.06 191 CYS A C 1
ATOM 1449 O O . CYS A 1 191 ? 12.061 -4.232 -2.356 1.00 86.06 191 CYS A O 1
ATOM 1451 N N . ARG A 1 192 ? 12.083 -2.152 -1.505 1.00 79.62 192 ARG A N 1
ATOM 1452 C CA . ARG A 1 192 ? 13.317 -1.684 -2.154 1.00 79.62 192 ARG A CA 1
ATOM 1453 C C . ARG A 1 192 ? 14.578 -2.295 -1.554 1.00 79.62 192 ARG A C 1
ATOM 1455 O O . ARG A 1 192 ? 15.571 -2.411 -2.271 1.00 79.62 192 ARG A O 1
ATOM 1462 N N . GLY A 1 193 ? 14.530 -2.704 -0.285 1.00 68.31 193 GLY A N 1
ATOM 1463 C CA . GLY A 1 193 ? 15.674 -3.245 0.445 1.00 68.31 193 GLY A CA 1
ATOM 1464 C C . GLY A 1 193 ? 16.321 -4.419 -0.285 1.00 68.31 193 GLY A C 1
ATOM 1465 O O . GLY A 1 193 ? 15.640 -5.349 -0.716 1.00 68.31 193 GLY A O 1
ATOM 1466 N N . LEU A 1 194 ? 17.635 -4.333 -0.467 1.00 60.34 194 LEU A N 1
ATOM 1467 C CA . LEU A 1 194 ? 18.453 -5.338 -1.129 1.00 60.34 194 LEU A CA 1
ATOM 1468 C C . LEU A 1 194 ? 19.568 -5.757 -0.183 1.00 60.34 194 LEU A C 1
ATOM 1470 O O . LEU A 1 194 ? 20.501 -4.982 -0.011 1.00 60.34 194 LEU A O 1
ATOM 1474 N N . GLN A 1 195 ? 19.463 -6.955 0.399 1.00 46.00 195 GLN A N 1
ATOM 1475 C CA . GLN A 1 195 ? 20.584 -7.853 0.716 1.00 46.00 195 GLN A CA 1
ATOM 1476 C C . GLN A 1 195 ? 20.055 -9.135 1.384 1.00 46.00 195 GLN A C 1
ATOM 1478 O O . GLN A 1 195 ? 19.479 -9.074 2.462 1.00 46.00 195 GLN A O 1
ATOM 1483 N N . GLY A 1 196 ? 20.300 -10.297 0.771 1.00 51.19 196 GLY A N 1
ATOM 1484 C CA . GLY A 1 196 ? 20.037 -11.602 1.392 1.00 51.19 196 GLY A CA 1
ATOM 1485 C C . GLY A 1 196 ? 18.572 -12.057 1.400 1.00 51.19 196 GLY A C 1
ATOM 1486 O O . GLY A 1 196 ? 17.778 -11.638 0.559 1.00 51.19 196 GLY A O 1
ATOM 1487 N N . ASP A 1 197 ? 18.263 -12.993 2.306 1.00 49.94 197 ASP A N 1
ATOM 1488 C CA . ASP A 1 197 ? 16.959 -13.660 2.411 1.00 49.94 197 ASP A CA 1
ATOM 1489 C C . ASP A 1 197 ? 15.816 -12.640 2.559 1.00 49.94 197 ASP A C 1
ATOM 1491 O O . ASP A 1 197 ? 15.893 -11.682 3.330 1.00 49.94 197 ASP A O 1
ATOM 1495 N N . SER A 1 198 ? 14.761 -12.879 1.781 1.00 56.53 198 SER A N 1
ATOM 1496 C CA . SER A 1 198 ? 13.653 -11.998 1.378 1.00 56.53 198 SER A CA 1
ATOM 1497 C C . SER A 1 198 ? 12.911 -11.243 2.488 1.00 56.53 198 SER A C 1
ATOM 1499 O O . SER A 1 198 ? 12.131 -10.323 2.204 1.00 56.53 198 SER A O 1
ATOM 1501 N N . SER A 1 199 ? 13.125 -11.630 3.743 1.00 55.75 199 SER A N 1
ATOM 1502 C CA . SER A 1 199 ? 12.393 -11.134 4.896 1.00 55.75 199 SER A CA 1
ATOM 1503 C C . SER A 1 199 ? 13.133 -10.108 5.727 1.00 55.75 199 SER A C 1
ATOM 1505 O O . SER A 1 199 ? 12.450 -9.440 6.490 1.00 55.75 199 SER A O 1
ATOM 1507 N N . VAL A 1 200 ? 14.449 -9.922 5.582 1.00 57.72 200 VAL A N 1
ATOM 1508 C CA . VAL A 1 200 ? 15.233 -9.049 6.473 1.00 57.72 200 VAL A CA 1
ATOM 1509 C C . VAL A 1 200 ? 16.069 -8.048 5.678 1.00 57.72 200 VAL A C 1
ATOM 1511 O O . VAL A 1 200 ? 16.835 -8.418 4.799 1.00 57.72 200 VAL A O 1
ATOM 1514 N N . VAL A 1 201 ? 15.962 -6.765 6.021 1.00 55.75 201 VAL A N 1
ATOM 1515 C CA . VAL A 1 201 ? 16.772 -5.674 5.462 1.00 55.75 201 VAL A CA 1
ATOM 1516 C C . VAL A 1 201 ? 17.516 -5.015 6.617 1.00 55.75 201 VAL A C 1
ATOM 1518 O O . VAL A 1 201 ? 16.889 -4.502 7.539 1.00 55.75 201 VAL A O 1
ATOM 1521 N N . ASN A 1 202 ? 18.852 -5.042 6.595 1.00 54.72 202 ASN A N 1
ATOM 1522 C CA . ASN A 1 202 ? 19.704 -4.489 7.661 1.00 54.72 202 ASN A CA 1
ATOM 1523 C C . ASN A 1 202 ? 19.354 -5.005 9.076 1.00 54.72 202 ASN A C 1
ATOM 1525 O O . ASN A 1 202 ? 19.394 -4.256 10.048 1.00 54.72 202 ASN A O 1
ATOM 1529 N N . GLY A 1 203 ? 18.979 -6.283 9.197 1.00 54.44 203 GLY A N 1
ATOM 1530 C CA . GLY A 1 203 ? 18.590 -6.894 10.476 1.00 54.44 203 GLY A CA 1
ATOM 1531 C C . GLY A 1 203 ? 17.156 -6.592 10.932 1.00 54.44 203 GLY A C 1
ATOM 1532 O O . GLY A 1 203 ? 16.759 -7.056 11.997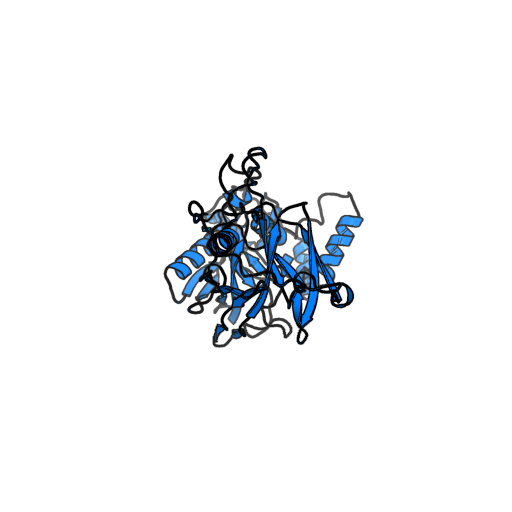 1.00 54.44 203 GLY A O 1
ATOM 1533 N N . VAL A 1 204 ? 16.374 -5.854 10.137 1.00 59.00 204 VAL A N 1
ATOM 1534 C CA . VAL A 1 204 ? 14.965 -5.539 10.406 1.00 59.00 204 VAL A CA 1
ATOM 1535 C C . VAL A 1 204 ? 14.072 -6.330 9.460 1.00 59.00 204 VAL A C 1
ATOM 1537 O O . VAL A 1 204 ? 14.305 -6.335 8.250 1.00 59.00 204 VAL A O 1
ATOM 1540 N N . ASP A 1 205 ? 13.027 -6.968 9.987 1.00 68.44 205 ASP A N 1
ATOM 1541 C CA . ASP A 1 205 ? 12.033 -7.622 9.139 1.00 68.44 205 ASP A CA 1
ATOM 1542 C C . ASP A 1 205 ? 11.427 -6.608 8.157 1.00 68.44 205 ASP A C 1
ATOM 1544 O O . ASP A 1 205 ? 10.904 -5.565 8.549 1.00 68.44 205 ASP A O 1
ATOM 1548 N N . SER A 1 206 ? 11.467 -6.919 6.864 1.00 68.69 206 SER A N 1
ATOM 1549 C CA . SER A 1 206 ? 11.059 -6.028 5.775 1.00 68.69 206 SER A CA 1
ATOM 1550 C C . SER A 1 206 ? 9.625 -5.512 5.929 1.00 68.69 206 SER A C 1
ATOM 1552 O O . SER A 1 206 ? 9.337 -4.376 5.563 1.00 68.69 206 SER A O 1
ATOM 1554 N N . ILE A 1 207 ? 8.738 -6.301 6.545 1.00 69.81 207 ILE A N 1
ATOM 1555 C CA . ILE A 1 207 ? 7.351 -5.929 6.858 1.00 69.81 207 ILE A CA 1
ATOM 1556 C C . ILE A 1 207 ? 7.236 -4.767 7.859 1.00 69.81 207 ILE A C 1
ATOM 1558 O O . ILE A 1 207 ? 6.187 -4.125 7.915 1.00 69.81 207 ILE A O 1
ATOM 1562 N N . LEU A 1 208 ? 8.281 -4.516 8.654 1.00 69.00 208 LEU A N 1
ATOM 1563 C CA . LEU A 1 208 ? 8.343 -3.450 9.656 1.00 69.00 208 LEU A CA 1
ATOM 1564 C C . LEU A 1 208 ? 8.938 -2.154 9.096 1.00 69.00 208 LEU A C 1
ATOM 1566 O O . LEU A 1 208 ? 8.844 -1.119 9.754 1.00 69.00 208 LEU A O 1
ATOM 1570 N N . LEU A 1 209 ? 9.510 -2.186 7.888 1.00 73.31 209 LEU A N 1
ATOM 1571 C CA . LEU A 1 209 ? 10.065 -0.997 7.245 1.00 73.31 209 LEU A CA 1
ATOM 1572 C C . LEU A 1 209 ? 8.976 0.054 6.995 1.00 73.31 209 LEU A C 1
ATOM 1574 O O . LEU A 1 209 ? 7.809 -0.276 6.720 1.00 73.31 209 LEU A O 1
ATOM 1578 N N . GLY A 1 210 ? 9.366 1.325 7.084 1.00 73.19 210 GLY A N 1
ATOM 1579 C CA . GLY A 1 210 ? 8.494 2.457 6.804 1.00 73.19 210 GLY A CA 1
ATOM 1580 C C . GLY A 1 210 ? 8.119 2.542 5.323 1.00 73.19 210 GLY A C 1
ATOM 1581 O O . GLY A 1 210 ? 8.671 1.836 4.477 1.00 73.19 210 GLY A O 1
ATOM 1582 N N . ASP A 1 211 ? 7.117 3.366 5.008 1.00 78.38 211 ASP A N 1
ATOM 1583 C CA . ASP A 1 211 ? 6.528 3.486 3.665 1.00 78.38 211 ASP A CA 1
ATOM 1584 C C . ASP A 1 211 ? 7.523 4.023 2.607 1.00 78.38 211 ASP A C 1
ATOM 1586 O O . ASP A 1 211 ? 7.299 3.843 1.409 1.00 78.38 211 ASP A O 1
ATOM 1590 N N . GLU A 1 212 ? 8.643 4.618 3.025 1.00 77.75 212 GLU A N 1
ATOM 1591 C CA . GLU A 1 212 ? 9.763 5.073 2.188 1.00 77.75 212 GLU A CA 1
ATOM 1592 C C . GLU A 1 212 ? 10.521 3.932 1.490 1.00 77.75 212 GLU A C 1
ATOM 1594 O O . GLU A 1 212 ? 11.060 4.109 0.390 1.00 77.75 212 GLU A O 1
ATOM 1599 N N . MET A 1 213 ? 10.506 2.737 2.086 1.00 80.00 213 MET A N 1
ATOM 1600 C CA . MET A 1 213 ? 11.170 1.547 1.548 1.00 80.00 213 MET A CA 1
ATOM 1601 C C . MET A 1 213 ? 10.311 0.780 0.539 1.00 80.00 213 MET A C 1
ATOM 1603 O O . MET A 1 213 ? 10.731 -0.273 0.058 1.00 80.00 213 MET A O 1
ATOM 1607 N N . TRP A 1 214 ? 9.126 1.284 0.192 1.00 85.56 214 TRP A N 1
ATOM 1608 C CA . TRP A 1 214 ? 8.172 0.596 -0.675 1.00 85.56 214 TRP A CA 1
ATOM 1609 C C . TRP A 1 214 ? 7.896 1.392 -1.945 1.00 85.56 214 TRP A C 1
ATOM 1611 O O . TRP A 1 214 ? 7.566 2.576 -1.908 1.00 85.56 214 TRP A O 1
ATOM 1621 N N . SER A 1 215 ? 7.985 0.712 -3.083 1.00 88.81 215 SER A N 1
ATOM 1622 C CA . SER A 1 215 ? 7.614 1.255 -4.390 1.00 88.81 215 SER A CA 1
ATOM 1623 C C . SER A 1 215 ? 6.295 0.645 -4.855 1.00 88.81 215 SER A C 1
ATOM 1625 O O . SER A 1 215 ? 6.146 -0.573 -4.740 1.00 88.81 215 SER A O 1
ATOM 1627 N N . PRO A 1 216 ? 5.358 1.423 -5.422 1.00 92.94 216 PRO A N 1
ATOM 1628 C CA . PRO A 1 216 ? 4.195 0.849 -6.092 1.00 92.94 216 PRO A CA 1
ATOM 1629 C C . PRO A 1 216 ? 4.618 0.042 -7.333 1.00 92.94 216 PRO A C 1
ATOM 1631 O O . PRO A 1 216 ? 5.602 0.369 -8.002 1.00 92.94 216 PRO A O 1
ATOM 1634 N N . TYR A 1 217 ? 3.874 -1.017 -7.650 1.00 93.69 217 TYR A N 1
ATOM 1635 C CA . TYR A 1 217 ? 3.880 -1.588 -9.000 1.00 93.69 217 TYR A CA 1
ATOM 1636 C C . TYR A 1 217 ? 3.155 -0.645 -9.958 1.00 93.69 217 TYR A C 1
ATOM 1638 O O . TYR A 1 217 ? 2.161 -0.047 -9.557 1.00 93.69 217 TYR A O 1
ATOM 1646 N N . LEU A 1 218 ? 3.625 -0.568 -11.209 1.00 91.25 218 LEU A N 1
ATOM 1647 C CA . LEU A 1 218 ? 2.947 0.130 -12.311 1.00 91.25 218 LEU A CA 1
ATOM 1648 C C . LEU A 1 218 ? 1.544 -0.447 -12.554 1.00 91.25 218 LEU A C 1
ATOM 1650 O O . LEU A 1 218 ? 1.314 -1.614 -12.234 1.00 91.25 218 LEU A O 1
ATOM 1654 N N . GLU A 1 219 ? 0.650 0.351 -13.144 1.00 91.75 219 GLU A N 1
ATOM 1655 C CA . GLU A 1 219 ? -0.782 0.058 -13.326 1.00 91.75 219 GLU A CA 1
ATOM 1656 C C . GLU A 1 219 ? -1.059 -1.382 -13.786 1.00 91.75 219 GLU A C 1
ATOM 1658 O O . GLU A 1 219 ? -1.708 -2.144 -13.066 1.00 91.75 219 GLU A O 1
ATOM 1663 N N . ASP A 1 220 ? -0.498 -1.793 -14.927 1.00 91.38 220 ASP A N 1
ATOM 1664 C CA . ASP A 1 220 ? -0.748 -3.117 -15.512 1.00 91.38 220 ASP A CA 1
ATOM 1665 C C . ASP A 1 220 ? -0.337 -4.258 -14.576 1.00 91.38 220 ASP A C 1
ATOM 1667 O O . ASP A 1 220 ? -1.064 -5.237 -14.376 1.00 91.38 220 ASP A O 1
ATOM 1671 N N . ASN A 1 221 ? 0.841 -4.126 -13.963 1.00 94.56 221 ASN A N 1
ATOM 1672 C CA . ASN A 1 221 ? 1.356 -5.124 -13.035 1.00 94.56 221 ASN A CA 1
ATOM 1673 C C . ASN A 1 221 ? 0.538 -5.132 -11.739 1.00 94.56 221 ASN A C 1
ATOM 1675 O O . ASN A 1 221 ? 0.228 -6.204 -11.224 1.00 94.56 221 ASN A O 1
ATOM 1679 N N . ASN A 1 222 ? 0.132 -3.965 -11.239 1.00 96.00 222 ASN A N 1
ATOM 1680 C CA . ASN A 1 222 ? -0.739 -3.836 -10.077 1.00 96.00 222 ASN A CA 1
ATOM 1681 C C . ASN A 1 222 ? -2.085 -4.541 -10.303 1.00 96.00 222 ASN A C 1
ATOM 1683 O O . ASN A 1 222 ? -2.501 -5.352 -9.473 1.00 96.00 222 ASN A O 1
ATOM 1687 N N . ALA A 1 223 ? -2.731 -4.281 -11.443 1.00 95.69 223 ALA A N 1
ATOM 1688 C CA . ALA A 1 223 ? -3.998 -4.899 -11.818 1.00 95.69 223 ALA A CA 1
ATOM 1689 C C . ALA A 1 223 ? -3.872 -6.421 -11.964 1.00 95.69 223 ALA A C 1
ATOM 1691 O O . ALA A 1 223 ? -4.718 -7.171 -11.470 1.00 95.69 223 ALA A O 1
ATOM 1692 N N . ARG A 1 224 ? -2.781 -6.894 -12.579 1.00 96.44 224 ARG A N 1
ATOM 1693 C CA . ARG A 1 224 ? -2.515 -8.326 -12.745 1.00 96.44 224 ARG A CA 1
ATOM 1694 C C . ARG A 1 224 ? -2.312 -9.045 -11.411 1.00 96.44 224 ARG A C 1
ATOM 1696 O O . ARG A 1 224 ? -2.863 -10.128 -11.219 1.00 96.44 224 ARG A O 1
ATOM 1703 N N . ILE A 1 225 ? -1.541 -8.454 -10.495 1.00 96.88 225 ILE A N 1
ATOM 1704 C CA . ILE A 1 225 ? -1.322 -9.018 -9.156 1.00 96.88 225 ILE A CA 1
ATOM 1705 C C . ILE A 1 225 ? -2.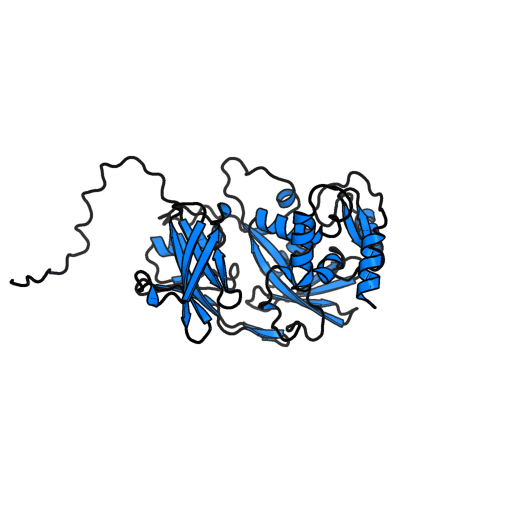647 -9.052 -8.387 1.00 96.88 225 ILE A C 1
ATOM 1707 O O . ILE A 1 225 ? -2.991 -10.085 -7.819 1.00 96.88 225 ILE A O 1
ATOM 1711 N N . GLU A 1 226 ? -3.432 -7.972 -8.412 1.00 95.75 226 GLU A N 1
ATOM 1712 C CA . GLU A 1 226 ? -4.726 -7.950 -7.722 1.00 95.75 226 GLU A CA 1
ATOM 1713 C C . GLU A 1 226 ? -5.710 -8.980 -8.289 1.00 95.75 226 GLU A C 1
ATOM 1715 O O . GLU A 1 226 ? -6.424 -9.630 -7.524 1.00 95.75 226 GLU A O 1
ATOM 1720 N N . SER A 1 227 ? -5.731 -9.177 -9.610 1.00 95.50 227 SER A N 1
ATOM 1721 C CA . SER A 1 227 ? -6.566 -10.200 -10.245 1.00 95.50 227 SER A CA 1
ATOM 1722 C C . SER A 1 227 ? -6.207 -11.604 -9.756 1.00 95.50 227 SER A C 1
ATOM 1724 O O . SER A 1 227 ? -7.099 -12.347 -9.349 1.00 95.50 227 SER A O 1
ATOM 1726 N N . GLY A 1 228 ? -4.918 -11.962 -9.749 1.00 95.44 228 GLY A N 1
ATOM 1727 C CA . GLY A 1 228 ? -4.484 -13.276 -9.264 1.00 95.44 228 GLY A CA 1
ATOM 1728 C C . GLY A 1 228 ? -4.729 -13.466 -7.767 1.00 95.44 228 GLY A C 1
ATOM 1729 O O . GLY A 1 228 ? -5.162 -14.537 -7.345 1.00 95.44 228 GLY A O 1
ATOM 1730 N N . PHE A 1 229 ? -4.547 -12.408 -6.969 1.00 92.75 229 PHE A N 1
ATOM 1731 C CA . PHE A 1 229 ? -4.866 -12.422 -5.542 1.00 92.75 229 PHE A CA 1
ATOM 1732 C C . PHE A 1 229 ? -6.355 -12.703 -5.298 1.00 92.75 229 PHE A C 1
ATOM 1734 O O . PHE A 1 229 ? -6.697 -13.602 -4.531 1.00 92.75 229 PHE A O 1
ATOM 1741 N N . LYS A 1 230 ? -7.252 -11.990 -5.993 1.00 90.94 230 LYS A N 1
ATOM 1742 C CA . LYS A 1 230 ? -8.708 -12.193 -5.885 1.00 90.94 230 LYS A CA 1
ATOM 1743 C C . LYS A 1 230 ? -9.164 -13.554 -6.408 1.00 90.94 230 LYS A C 1
ATOM 1745 O O . LYS A 1 230 ? -10.122 -14.112 -5.880 1.00 90.94 230 LYS A O 1
ATOM 1750 N N . ALA A 1 231 ? -8.482 -14.093 -7.415 1.00 92.62 231 ALA A N 1
ATOM 1751 C CA . ALA A 1 231 ? -8.720 -15.439 -7.928 1.00 92.62 231 ALA A CA 1
ATOM 1752 C C . ALA A 1 231 ? -8.155 -16.546 -7.014 1.00 92.62 231 ALA A C 1
ATOM 1754 O O . ALA A 1 231 ? -8.334 -17.727 -7.310 1.00 92.62 231 ALA A O 1
ATOM 1755 N N . ASN A 1 232 ? -7.505 -16.179 -5.898 1.00 90.44 232 ASN A N 1
ATOM 1756 C CA . ASN A 1 232 ? -6.842 -17.095 -4.972 1.00 90.44 232 ASN A CA 1
ATOM 1757 C C . ASN A 1 232 ? -5.821 -18.003 -5.689 1.00 90.44 232 ASN A C 1
ATOM 1759 O O . ASN A 1 232 ? -5.682 -19.189 -5.377 1.00 90.44 232 ASN A O 1
ATOM 1763 N N . GLU A 1 233 ? -5.126 -17.444 -6.685 1.00 94.44 233 GLU A N 1
ATOM 1764 C CA . GLU A 1 233 ? -4.009 -18.104 -7.354 1.00 94.44 233 GLU A CA 1
ATOM 1765 C C . GLU A 1 233 ? -2.836 -18.266 -6.376 1.00 94.44 233 GLU A C 1
ATOM 1767 O O . GLU A 1 233 ? -2.668 -17.488 -5.440 1.00 94.44 233 GLU A O 1
ATOM 1772 N N . GLY A 1 234 ? -1.980 -19.270 -6.588 1.00 92.25 234 GLY A N 1
ATOM 1773 C CA . GLY A 1 234 ? -0.755 -19.413 -5.790 1.00 92.25 234 GLY A CA 1
ATOM 1774 C C . GLY A 1 234 ? 0.333 -18.407 -6.181 1.00 92.25 234 GLY A C 1
ATOM 1775 O O . GLY A 1 234 ? 1.177 -18.043 -5.362 1.00 92.25 234 GLY A O 1
ATOM 1776 N N . ALA A 1 235 ? 0.331 -17.958 -7.439 1.00 96.00 235 ALA A N 1
ATOM 1777 C CA . ALA A 1 235 ? 1.302 -17.009 -7.957 1.00 96.00 235 ALA A CA 1
ATOM 1778 C C . ALA A 1 235 ? 0.841 -16.356 -9.261 1.00 96.00 235 ALA A C 1
ATOM 1780 O O . ALA A 1 235 ? 0.187 -17.001 -10.075 1.00 96.00 235 ALA A O 1
ATOM 1781 N N . VAL A 1 236 ? 1.311 -15.134 -9.507 1.00 97.38 236 VAL A N 1
ATOM 1782 C CA . VAL A 1 236 ? 1.202 -14.437 -10.795 1.00 97.38 236 VAL A CA 1
ATOM 1783 C C . VAL A 1 236 ? 2.591 -14.183 -11.354 1.00 97.38 236 VAL A C 1
ATOM 1785 O O . VAL A 1 236 ? 3.467 -13.673 -10.660 1.00 97.38 236 VAL A O 1
ATOM 1788 N N . THR A 1 237 ? 2.791 -14.480 -12.633 1.00 95.94 237 THR A N 1
ATOM 1789 C CA . THR A 1 237 ? 4.027 -14.156 -13.353 1.00 95.94 237 THR A CA 1
ATOM 1790 C C . THR A 1 237 ? 3.837 -12.918 -14.214 1.00 95.94 237 THR A C 1
ATOM 1792 O O . THR A 1 237 ? 2.846 -12.819 -14.927 1.00 95.94 237 THR A O 1
ATOM 1795 N N . MET A 1 238 ? 4.799 -12.001 -14.204 1.00 93.12 238 MET A N 1
ATOM 1796 C CA . MET A 1 238 ? 4.786 -10.755 -14.971 1.00 93.12 238 MET A CA 1
ATOM 1797 C C . MET A 1 238 ? 6.130 -10.494 -15.654 1.00 93.12 238 MET A C 1
ATOM 1799 O O . MET A 1 238 ? 7.153 -11.089 -15.309 1.00 93.12 238 MET A O 1
ATOM 1803 N N . GLN A 1 239 ? 6.100 -9.616 -16.653 1.00 90.06 239 GLN A N 1
ATOM 1804 C CA . GLN A 1 239 ? 7.256 -9.227 -17.449 1.00 90.06 239 GLN A CA 1
ATOM 1805 C C . GLN A 1 239 ? 7.678 -7.808 -17.048 1.00 90.06 239 GLN A C 1
ATOM 1807 O O . GLN A 1 239 ? 6.878 -6.882 -17.144 1.00 90.06 239 GLN A O 1
ATOM 1812 N N . LEU A 1 240 ? 8.917 -7.641 -16.584 1.00 88.50 240 LEU A N 1
ATOM 1813 C CA . LEU A 1 240 ? 9.505 -6.349 -16.216 1.00 88.50 240 LEU A CA 1
ATOM 1814 C C . LEU A 1 240 ? 10.701 -6.091 -17.136 1.00 88.50 240 LEU A C 1
ATOM 1816 O O . LEU A 1 240 ? 11.796 -6.625 -16.929 1.00 88.50 240 LEU A O 1
ATOM 1820 N N . GLY A 1 241 ? 10.472 -5.322 -18.203 1.00 84.56 241 GLY A N 1
ATOM 1821 C CA . GLY A 1 241 ? 11.419 -5.204 -19.312 1.00 84.56 241 GLY A CA 1
ATOM 1822 C C . GLY A 1 241 ? 11.693 -6.575 -19.940 1.00 84.56 241 GLY A C 1
ATOM 1823 O O . GLY A 1 241 ? 10.775 -7.270 -20.382 1.00 84.56 241 GLY A O 1
ATOM 1824 N N . GLN A 1 242 ? 12.950 -7.012 -19.925 1.00 83.75 242 GLN A N 1
ATOM 1825 C CA . GLN A 1 242 ? 13.362 -8.311 -20.475 1.00 83.75 242 GLN A CA 1
ATOM 1826 C C . GLN A 1 242 ? 13.259 -9.473 -19.471 1.00 83.75 242 GLN A C 1
ATOM 1828 O O . GLN A 1 242 ? 13.335 -10.638 -19.866 1.00 83.75 242 GLN A O 1
ATOM 1833 N N . ARG A 1 243 ? 13.029 -9.190 -18.183 1.00 89.31 243 ARG A N 1
ATOM 1834 C CA . ARG A 1 243 ? 12.981 -10.211 -17.127 1.00 89.31 243 ARG A CA 1
ATOM 1835 C C . ARG A 1 243 ? 11.565 -10.676 -16.829 1.00 89.31 243 ARG A C 1
ATOM 1837 O O . ARG A 1 243 ? 10.599 -9.923 -16.945 1.00 89.31 243 ARG A O 1
ATOM 1844 N N . ARG A 1 244 ? 11.460 -11.926 -16.380 1.00 91.56 244 ARG A N 1
ATOM 1845 C CA . ARG A 1 244 ? 10.211 -12.540 -15.927 1.00 91.56 244 ARG A CA 1
ATOM 1846 C C . ARG A 1 244 ? 10.287 -12.812 -14.431 1.00 91.56 244 ARG A C 1
ATOM 1848 O O . ARG A 1 244 ? 11.144 -13.575 -13.991 1.00 91.56 244 ARG A O 1
ATOM 1855 N N . LEU A 1 245 ? 9.378 -12.206 -13.676 1.00 92.50 245 LEU A N 1
ATOM 1856 C CA . LEU A 1 245 ? 9.306 -12.333 -12.223 1.00 92.50 245 LEU A CA 1
ATOM 1857 C C . LEU A 1 245 ? 7.952 -12.913 -11.821 1.00 92.50 245 LEU A C 1
ATOM 1859 O O . LEU A 1 245 ? 6.954 -12.705 -12.511 1.00 92.50 245 LEU A O 1
ATOM 1863 N N . SER A 1 246 ? 7.914 -13.613 -10.691 1.00 95.25 246 SER A N 1
ATOM 1864 C CA . SER A 1 246 ? 6.673 -14.148 -10.125 1.00 95.25 246 SER A CA 1
ATOM 1865 C C . SER A 1 246 ? 6.394 -13.541 -8.760 1.00 95.25 246 SER A C 1
ATOM 1867 O O . SER A 1 246 ? 7.286 -13.498 -7.922 1.00 95.25 246 SER A O 1
ATOM 1869 N N . VAL A 1 247 ? 5.159 -13.113 -8.517 1.00 95.69 247 VAL A N 1
ATOM 1870 C CA . VAL A 1 247 ? 4.649 -12.792 -7.181 1.00 95.69 247 VAL A CA 1
ATOM 1871 C C . VAL A 1 247 ? 3.942 -14.024 -6.648 1.00 95.69 247 VAL A C 1
ATOM 1873 O O . VAL A 1 247 ? 2.950 -14.464 -7.215 1.00 95.69 247 VAL A O 1
ATOM 1876 N N . LEU A 1 248 ? 4.500 -14.595 -5.588 1.00 93.38 248 LEU A N 1
ATOM 1877 C CA . LEU A 1 248 ? 4.023 -15.785 -4.897 1.00 93.38 248 LEU A CA 1
ATOM 1878 C C . LEU A 1 248 ? 3.159 -15.332 -3.723 1.00 93.38 248 LEU A C 1
ATOM 1880 O O . LEU A 1 248 ? 3.674 -14.720 -2.782 1.00 93.38 248 LEU A O 1
ATOM 1884 N N . PHE A 1 249 ? 1.857 -15.595 -3.782 1.00 90.62 249 PHE A N 1
ATOM 1885 C CA . PHE A 1 249 ? 0.942 -15.169 -2.731 1.00 90.62 249 PHE A CA 1
ATOM 1886 C C . PHE A 1 249 ? 1.123 -16.021 -1.480 1.00 90.62 249 PHE A C 1
ATOM 1888 O O . PHE A 1 249 ? 1.306 -17.237 -1.551 1.00 90.62 249 PHE A O 1
ATOM 1895 N N . THR A 1 250 ? 1.045 -15.377 -0.317 1.00 82.88 250 THR A N 1
ATOM 1896 C CA . THR A 1 250 ? 0.951 -16.102 0.950 1.00 82.88 250 THR A CA 1
ATOM 1897 C C . THR A 1 250 ? -0.522 -16.306 1.279 1.00 82.88 250 THR A C 1
ATOM 1899 O O . THR A 1 250 ? -1.280 -15.341 1.379 1.00 82.88 250 THR A O 1
ATOM 1902 N N . THR A 1 251 ? -0.938 -17.560 1.455 1.00 78.00 251 THR A N 1
ATOM 1903 C CA . THR A 1 251 ? -2.332 -17.914 1.753 1.00 78.00 251 THR A CA 1
ATOM 1904 C C . THR A 1 251 ? -2.867 -17.125 2.948 1.00 78.00 251 THR A C 1
ATOM 1906 O O . THR A 1 251 ? -2.277 -17.141 4.028 1.00 78.00 251 THR A O 1
ATOM 1909 N N . GLY A 1 252 ? -4.001 -16.444 2.762 1.00 72.88 252 GLY A N 1
ATOM 1910 C CA . GLY A 1 252 ? -4.652 -15.668 3.822 1.00 72.88 252 GLY A CA 1
ATOM 1911 C C . GLY A 1 252 ? -3.894 -14.405 4.250 1.00 72.88 252 GLY A C 1
ATOM 1912 O O . GLY A 1 252 ? -4.178 -13.858 5.317 1.00 72.88 252 GLY A O 1
ATOM 1913 N N . SER A 1 253 ? -2.938 -13.932 3.448 1.00 80.31 253 SER A N 1
ATOM 1914 C CA . SER A 1 253 ? -2.157 -12.732 3.736 1.00 80.31 253 SER A CA 1
ATOM 1915 C C . SER A 1 253 ? -2.230 -11.712 2.603 1.00 80.31 253 SER A C 1
ATOM 1917 O O . SER A 1 253 ? -2.324 -12.056 1.432 1.00 80.31 253 SER A O 1
ATOM 1919 N N . THR A 1 254 ? -2.130 -10.436 2.966 1.00 83.69 254 THR A N 1
ATOM 1920 C CA . THR A 1 254 ? -1.923 -9.312 2.044 1.00 83.69 254 THR A CA 1
ATOM 1921 C C . THR A 1 254 ? -0.454 -9.115 1.667 1.00 83.69 254 THR A C 1
ATOM 1923 O O . THR A 1 254 ? -0.123 -8.156 0.971 1.00 83.69 254 THR A O 1
ATOM 1926 N N . PHE A 1 255 ? 0.438 -9.992 2.130 1.00 86.19 255 PHE A N 1
ATOM 1927 C CA . PHE A 1 255 ? 1.837 -10.031 1.732 1.00 86.19 255 PHE A CA 1
ATOM 1928 C C . PHE A 1 255 ? 2.099 -11.174 0.748 1.00 86.19 255 PHE A C 1
ATOM 1930 O O . PHE A 1 255 ? 1.413 -12.198 0.719 1.00 86.19 255 PHE A O 1
ATOM 1937 N N . ALA A 1 256 ? 3.133 -10.990 -0.057 1.00 89.25 256 ALA A N 1
ATOM 1938 C CA . ALA A 1 256 ? 3.587 -11.939 -1.055 1.00 89.25 256 ALA A CA 1
ATOM 1939 C C . ALA A 1 256 ? 5.111 -11.848 -1.200 1.00 89.25 256 ALA A C 1
ATOM 1941 O O . ALA A 1 256 ? 5.734 -10.914 -0.694 1.00 89.25 256 ALA A O 1
ATOM 1942 N N . ILE A 1 257 ? 5.710 -12.795 -1.916 1.00 89.50 257 ILE A N 1
ATOM 1943 C CA . ILE A 1 257 ? 7.131 -12.752 -2.272 1.00 89.50 257 ILE A CA 1
ATOM 1944 C C . ILE A 1 257 ? 7.254 -12.572 -3.777 1.00 89.50 257 ILE A C 1
ATOM 1946 O O . ILE A 1 257 ? 6.799 -13.412 -4.549 1.00 89.50 257 ILE A O 1
ATOM 1950 N N . GLN A 1 258 ? 7.889 -11.487 -4.208 1.00 92.50 258 GLN A N 1
ATOM 1951 C CA . GLN A 1 258 ? 8.390 -11.383 -5.570 1.00 92.50 258 GLN A CA 1
ATOM 1952 C C . GLN A 1 258 ? 9.663 -12.220 -5.683 1.00 92.50 258 GLN A C 1
ATOM 1954 O O . GLN A 1 258 ? 10.593 -12.027 -4.906 1.00 92.50 258 GLN A O 1
ATOM 1959 N N . ARG A 1 259 ? 9.726 -13.099 -6.679 1.00 91.00 259 ARG A N 1
ATOM 1960 C CA . ARG A 1 259 ? 10.881 -13.934 -6.999 1.00 91.00 259 ARG A CA 1
ATOM 1961 C C . ARG A 1 259 ? 11.351 -13.672 -8.423 1.00 91.00 259 ARG A C 1
ATOM 1963 O O . ARG A 1 259 ? 10.604 -13.877 -9.383 1.00 91.00 259 ARG A O 1
ATOM 1970 N N . ASP A 1 260 ? 12.616 -13.295 -8.542 1.00 90.38 260 ASP A N 1
ATOM 1971 C CA . ASP A 1 260 ? 13.379 -13.262 -9.782 1.00 90.38 260 ASP A CA 1
ATOM 1972 C C . ASP A 1 260 ? 14.381 -14.422 -9.791 1.00 90.38 260 ASP A C 1
ATOM 1974 O O . ASP A 1 260 ? 15.430 -14.389 -9.148 1.00 90.38 260 ASP A O 1
ATOM 1978 N N . THR A 1 261 ? 14.049 -15.468 -10.544 1.00 87.38 261 THR A N 1
ATOM 1979 C CA . THR A 1 261 ? 14.923 -16.643 -10.695 1.00 87.38 261 THR A CA 1
ATOM 1980 C C . THR A 1 261 ? 16.150 -16.378 -11.567 1.00 87.38 261 THR A C 1
ATOM 1982 O O . THR A 1 261 ? 17.145 -17.086 -11.432 1.00 87.38 261 THR A O 1
ATOM 1985 N N . GLN A 1 262 ? 16.111 -15.367 -12.438 1.00 88.88 262 GLN A N 1
ATOM 1986 C CA . GLN A 1 262 ? 17.231 -15.033 -13.319 1.00 88.88 262 GLN A CA 1
ATOM 1987 C C . GLN A 1 262 ? 18.339 -14.331 -12.532 1.00 88.88 262 GLN A C 1
ATOM 1989 O O . GLN A 1 262 ? 19.513 -14.614 -12.744 1.00 88.88 262 GLN A O 1
ATOM 1994 N N . GLN A 1 263 ? 17.961 -13.472 -11.582 1.00 84.94 263 GLN A N 1
ATOM 1995 C CA . GLN A 1 263 ? 18.897 -12.770 -10.699 1.00 84.94 263 GLN A CA 1
ATOM 1996 C C . GLN A 1 263 ? 19.073 -13.421 -9.315 1.00 84.94 263 GLN A C 1
ATOM 1998 O O . GLN A 1 263 ? 19.830 -12.900 -8.503 1.00 84.94 263 GLN A O 1
ATOM 2003 N N . GLN A 1 264 ? 18.383 -14.535 -9.028 1.00 85.56 264 GLN A N 1
ATOM 2004 C CA . GLN A 1 264 ? 18.366 -15.183 -7.702 1.00 85.56 264 GLN A CA 1
ATOM 2005 C C . GLN A 1 264 ? 18.006 -14.201 -6.575 1.00 85.56 264 GLN A C 1
ATOM 2007 O O . GLN A 1 264 ? 18.650 -14.143 -5.529 1.00 85.56 264 GLN A O 1
ATOM 2012 N N . LYS A 1 265 ? 16.968 -13.398 -6.816 1.00 82.75 265 LYS A N 1
ATOM 2013 C CA . LYS A 1 265 ? 16.573 -12.276 -5.964 1.00 82.75 265 LYS A CA 1
ATOM 2014 C C . LYS A 1 265 ? 15.129 -12.435 -5.526 1.00 82.75 265 LYS A C 1
ATOM 2016 O O . LYS A 1 265 ? 14.252 -12.741 -6.333 1.00 82.75 265 LYS A O 1
ATOM 2021 N N . GLU A 1 266 ? 14.885 -12.201 -4.246 1.00 85.88 266 GLU A N 1
ATOM 2022 C CA . GLU A 1 266 ? 13.549 -12.216 -3.667 1.00 85.88 266 GLU A CA 1
ATOM 2023 C C . GLU A 1 266 ? 13.282 -10.923 -2.904 1.00 85.88 266 GLU A C 1
ATOM 2025 O O . GLU A 1 266 ? 14.185 -10.344 -2.301 1.00 85.88 266 GLU A O 1
ATOM 2030 N N . ARG A 1 267 ? 12.036 -10.453 -2.948 1.00 85.69 267 ARG A N 1
ATOM 2031 C CA . ARG A 1 267 ? 11.601 -9.244 -2.246 1.00 85.69 267 ARG A CA 1
ATOM 2032 C C . ARG A 1 267 ? 10.228 -9.463 -1.640 1.00 85.69 267 ARG A C 1
ATOM 2034 O O . ARG A 1 267 ? 9.343 -10.028 -2.284 1.00 85.69 267 ARG A O 1
ATOM 2041 N N . THR A 1 268 ? 10.020 -8.926 -0.446 1.00 87.25 268 THR A N 1
ATOM 2042 C CA . THR A 1 268 ? 8.677 -8.857 0.126 1.00 87.25 268 THR A CA 1
ATOM 2043 C C . THR A 1 268 ? 7.813 -7.871 -0.660 1.00 87.25 268 THR A C 1
ATOM 2045 O O . THR A 1 268 ? 8.250 -6.789 -1.064 1.00 87.25 268 THR A O 1
ATOM 2048 N N . VAL A 1 269 ? 6.568 -8.270 -0.880 1.00 90.94 269 VAL A N 1
ATOM 2049 C CA . VAL A 1 269 ? 5.511 -7.525 -1.554 1.00 90.94 269 VAL A CA 1
ATOM 2050 C C . VAL A 1 269 ? 4.346 -7.369 -0.584 1.00 90.94 269 VAL A C 1
ATOM 2052 O O . VAL A 1 269 ? 4.060 -8.283 0.187 1.00 90.94 269 VAL A O 1
ATOM 2055 N N . ARG A 1 270 ? 3.663 -6.224 -0.615 1.00 90.12 270 ARG A N 1
ATOM 2056 C CA . ARG A 1 270 ? 2.484 -5.970 0.219 1.00 90.12 270 ARG A CA 1
ATOM 2057 C C . ARG A 1 270 ? 1.362 -5.314 -0.569 1.00 90.12 270 ARG A C 1
ATOM 2059 O O . ARG A 1 270 ? 1.622 -4.497 -1.450 1.00 90.12 270 ARG A O 1
ATOM 2066 N N . ARG A 1 271 ? 0.128 -5.626 -0.197 1.00 91.25 271 ARG A N 1
ATOM 2067 C CA . ARG A 1 271 ? -1.090 -4.959 -0.648 1.00 91.25 271 ARG A CA 1
ATOM 2068 C C . ARG A 1 271 ? -1.498 -3.905 0.371 1.00 91.25 271 ARG A C 1
ATOM 2070 O O . ARG A 1 271 ? -1.613 -4.206 1.559 1.00 91.25 271 ARG A O 1
ATOM 2077 N N . VAL A 1 272 ? -1.738 -2.686 -0.093 1.00 88.31 272 VAL A N 1
ATOM 2078 C CA . VAL A 1 272 ? -2.264 -1.588 0.723 1.00 88.31 272 VAL A CA 1
ATOM 2079 C C . VAL A 1 272 ? -3.475 -0.957 0.047 1.00 88.31 272 VAL A C 1
ATOM 2081 O O . VAL A 1 272 ? -3.559 -0.912 -1.178 1.00 88.31 272 VAL A O 1
ATOM 2084 N N . VAL A 1 273 ? -4.403 -0.460 0.862 1.00 87.44 273 VAL A N 1
ATOM 2085 C CA . VAL A 1 273 ? -5.530 0.362 0.414 1.00 87.44 273 VAL A CA 1
ATOM 2086 C C . VAL A 1 273 ? -5.226 1.803 0.795 1.00 87.44 273 VAL A C 1
ATOM 2088 O O . VAL A 1 273 ? -4.994 2.103 1.968 1.00 87.44 273 VAL A O 1
ATOM 2091 N N . LYS A 1 274 ? -5.128 2.675 -0.204 1.00 85.06 274 LYS A N 1
ATOM 2092 C CA . LYS A 1 274 ? -4.627 4.046 -0.061 1.00 85.06 274 LYS A CA 1
ATOM 2093 C C . LYS A 1 274 ? -5.469 5.004 -0.903 1.00 85.06 274 LYS A C 1
ATOM 2095 O O . LYS A 1 274 ? -6.320 4.591 -1.683 1.00 85.06 274 LYS A O 1
ATOM 2100 N N . THR A 1 275 ? -5.244 6.291 -0.712 1.00 83.06 275 THR A N 1
ATOM 2101 C CA . THR A 1 275 ? -5.997 7.369 -1.359 1.00 83.06 275 THR A CA 1
ATOM 2102 C C . THR A 1 275 ? -5.312 7.764 -2.670 1.00 83.06 275 THR A C 1
ATOM 2104 O O . THR A 1 275 ? -4.157 7.383 -2.898 1.00 83.06 275 THR A O 1
ATOM 2107 N N . ARG A 1 276 ? -5.981 8.528 -3.549 1.00 85.00 276 ARG A N 1
ATOM 2108 C CA . ARG A 1 276 ? -5.327 9.043 -4.771 1.00 85.00 276 ARG A CA 1
ATOM 2109 C C . ARG A 1 276 ? -4.141 9.934 -4.428 1.00 85.00 276 ARG A C 1
ATOM 2111 O O . ARG A 1 276 ? -3.092 9.810 -5.050 1.00 85.00 276 ARG A O 1
ATOM 2118 N N . GLN A 1 277 ? -4.287 10.786 -3.415 1.00 81.88 277 GLN A N 1
ATOM 2119 C CA . GLN A 1 277 ? -3.206 11.648 -2.949 1.00 81.88 277 GLN A CA 1
ATOM 2120 C C . GLN A 1 277 ? -1.995 10.827 -2.487 1.00 81.88 277 GLN A C 1
ATOM 2122 O O . GLN A 1 277 ? -0.882 11.047 -2.960 1.00 81.88 277 GLN A O 1
ATOM 2127 N N . ALA A 1 278 ? -2.215 9.795 -1.668 1.00 83.25 278 ALA A N 1
ATOM 2128 C CA . ALA A 1 278 ? -1.138 8.907 -1.245 1.00 83.25 278 ALA A CA 1
ATOM 2129 C C . ALA A 1 278 ? -0.483 8.176 -2.434 1.00 83.25 278 ALA A C 1
ATOM 2131 O O . ALA A 1 278 ? 0.738 8.004 -2.452 1.00 83.25 278 ALA A O 1
ATOM 2132 N N . LEU A 1 279 ? -1.264 7.745 -3.437 1.00 88.25 279 LEU A N 1
ATOM 2133 C CA . LEU A 1 279 ? -0.734 7.165 -4.678 1.00 88.25 279 LEU A CA 1
ATOM 2134 C C . LEU A 1 279 ? 0.161 8.164 -5.423 1.00 88.25 279 LEU A C 1
ATOM 2136 O O . LEU A 1 279 ? 1.267 7.797 -5.819 1.00 88.25 279 LEU A O 1
ATOM 2140 N N . ARG A 1 280 ? -0.273 9.418 -5.572 1.00 85.38 280 ARG A N 1
ATOM 2141 C CA . ARG A 1 280 ? 0.518 10.478 -6.217 1.00 85.38 280 ARG A CA 1
ATOM 2142 C C . ARG A 1 280 ? 1.817 10.736 -5.489 1.00 85.38 280 ARG A C 1
ATOM 2144 O O . ARG A 1 280 ? 2.850 10.841 -6.131 1.00 85.38 280 ARG A O 1
ATOM 2151 N N . GLU A 1 281 ? 1.797 10.771 -4.164 1.00 82.94 281 GLU A N 1
ATOM 2152 C CA . GLU A 1 281 ? 3.012 10.919 -3.364 1.00 82.94 281 GLU A CA 1
ATOM 2153 C C . GLU A 1 281 ? 3.949 9.715 -3.527 1.00 82.94 281 GLU A C 1
ATOM 2155 O O . GLU A 1 281 ? 5.162 9.880 -3.648 1.00 82.94 281 GLU A O 1
ATOM 2160 N N . MET A 1 282 ? 3.404 8.494 -3.559 1.00 85.25 282 MET A N 1
ATOM 2161 C CA . MET A 1 282 ? 4.177 7.270 -3.802 1.00 85.25 282 MET A CA 1
ATOM 2162 C C . MET A 1 282 ? 4.842 7.271 -5.178 1.00 85.25 282 MET A C 1
ATOM 2164 O O . MET A 1 282 ? 6.030 6.961 -5.279 1.00 85.25 282 MET A O 1
ATOM 2168 N N . VAL A 1 283 ? 4.089 7.622 -6.221 1.00 84.00 283 VAL A N 1
ATOM 2169 C CA . VAL A 1 283 ? 4.595 7.738 -7.592 1.00 84.00 283 VAL A CA 1
ATOM 2170 C C . VAL A 1 283 ? 5.579 8.901 -7.703 1.00 84.00 283 VAL A C 1
ATOM 2172 O O . VAL A 1 283 ? 6.653 8.728 -8.267 1.00 84.00 283 VAL A O 1
ATOM 2175 N N . GLY A 1 284 ? 5.292 10.035 -7.065 1.00 79.44 284 GLY A N 1
ATOM 2176 C CA . GLY A 1 284 ? 6.161 11.208 -6.992 1.00 79.44 284 GLY A CA 1
ATOM 2177 C C . GLY A 1 284 ? 7.529 10.906 -6.387 1.00 79.44 284 GLY A C 1
ATOM 2178 O O . GLY A 1 284 ? 8.552 11.350 -6.899 1.00 79.44 284 GLY A O 1
ATOM 2179 N N . ARG A 1 285 ? 7.594 10.045 -5.364 1.00 76.25 285 ARG A N 1
ATOM 2180 C CA . ARG A 1 285 ? 8.875 9.584 -4.798 1.00 76.25 285 ARG A CA 1
ATOM 2181 C C . ARG A 1 285 ? 9.725 8.761 -5.770 1.00 76.25 285 ARG A C 1
ATOM 2183 O O . ARG A 1 285 ? 10.926 8.653 -5.554 1.00 76.25 285 ARG A O 1
ATOM 2190 N N . LEU A 1 286 ? 9.141 8.181 -6.820 1.00 74.88 286 LEU A N 1
ATOM 2191 C CA . LEU A 1 286 ? 9.898 7.528 -7.897 1.00 74.88 286 LEU A CA 1
ATOM 2192 C C . LEU A 1 286 ? 10.485 8.543 -8.895 1.00 74.88 286 LEU A C 1
ATOM 2194 O O . LEU A 1 286 ? 11.368 8.188 -9.668 1.00 74.88 286 LEU A O 1
ATOM 2198 N N . GLN A 1 287 ? 10.024 9.799 -8.872 1.00 63.91 287 GLN A N 1
ATOM 2199 C CA . GLN A 1 287 ? 10.403 10.853 -9.820 1.00 63.91 287 GLN A CA 1
ATOM 2200 C C . GLN A 1 287 ? 11.641 11.659 -9.380 1.00 63.91 287 GLN A C 1
ATOM 2202 O O . GLN A 1 287 ? 12.197 12.402 -10.185 1.00 63.91 287 GLN A O 1
ATOM 2207 N N . VAL A 1 288 ? 12.105 11.523 -8.127 1.00 51.97 288 VAL A N 1
ATOM 2208 C CA . VAL A 1 288 ? 13.072 12.436 -7.459 1.00 51.97 288 VAL A CA 1
ATOM 2209 C C . VAL A 1 288 ? 14.512 12.378 -8.021 1.00 51.97 288 VAL A C 1
ATOM 2211 O O . VAL A 1 288 ? 15.438 12.944 -7.453 1.00 51.97 288 VAL A O 1
ATOM 2214 N N . ALA A 1 289 ? 14.729 11.801 -9.201 1.00 44.19 289 ALA A N 1
ATOM 2215 C CA . ALA A 1 289 ? 15.943 12.0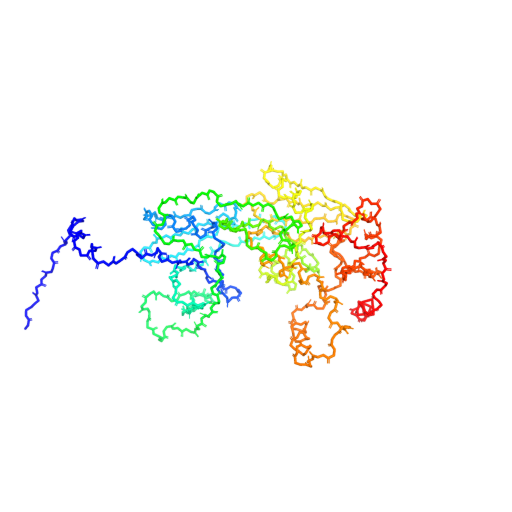70 -9.973 1.00 44.19 289 ALA A CA 1
ATOM 2216 C C . ALA A 1 289 ? 15.955 13.482 -10.618 1.00 44.19 289 ALA A C 1
ATOM 2218 O O . ALA A 1 289 ? 16.972 13.862 -11.193 1.00 44.19 289 ALA A O 1
ATOM 2219 N N . HIS A 1 290 ? 14.861 14.263 -10.538 1.00 40.88 290 HIS A N 1
ATOM 2220 C CA . HIS A 1 290 ? 14.695 15.497 -11.327 1.00 40.88 290 HIS A CA 1
ATOM 2221 C C . HIS A 1 290 ? 14.996 16.842 -10.625 1.00 40.88 290 HIS A C 1
ATOM 2223 O O . HIS A 1 290 ? 15.203 17.842 -11.307 1.00 40.88 290 HIS A O 1
ATOM 2229 N N . ASN A 1 291 ? 15.105 16.933 -9.294 1.00 36.94 291 ASN A N 1
ATOM 2230 C CA . ASN A 1 291 ? 15.192 18.254 -8.633 1.00 36.94 291 ASN A CA 1
ATOM 2231 C C . ASN A 1 291 ? 16.596 18.882 -8.554 1.00 36.94 291 ASN A C 1
ATOM 2233 O O . ASN A 1 291 ? 16.821 19.777 -7.746 1.00 36.94 291 ASN A O 1
ATOM 2237 N N . PHE A 1 292 ? 17.542 18.471 -9.397 1.00 41.09 292 PHE A N 1
ATOM 2238 C CA . PHE A 1 292 ? 18.871 19.094 -9.417 1.00 41.09 292 PHE A CA 1
ATOM 2239 C C . PHE A 1 292 ? 19.093 20.112 -10.544 1.00 41.09 292 PHE A C 1
ATOM 2241 O O . PHE A 1 292 ? 20.184 20.675 -10.604 1.00 41.09 292 PHE A O 1
ATOM 2248 N N . ALA A 1 293 ? 18.113 20.374 -11.422 1.00 35.91 293 ALA A N 1
ATOM 2249 C CA . ALA A 1 293 ? 18.413 21.100 -12.663 1.00 35.91 293 ALA A CA 1
ATOM 2250 C C . ALA A 1 293 ? 17.450 22.215 -13.119 1.00 35.91 293 ALA A C 1
ATOM 2252 O O . ALA A 1 293 ? 17.769 22.839 -14.129 1.00 35.91 293 ALA A O 1
ATOM 2253 N N . ALA A 1 294 ? 16.333 22.519 -12.440 1.00 35.03 294 ALA A N 1
ATOM 2254 C CA . ALA A 1 294 ? 15.347 23.452 -13.019 1.00 35.03 294 ALA A CA 1
ATOM 2255 C C . ALA A 1 294 ? 15.127 24.799 -12.307 1.00 35.03 294 ALA A C 1
ATOM 2257 O O . ALA A 1 294 ? 14.894 25.7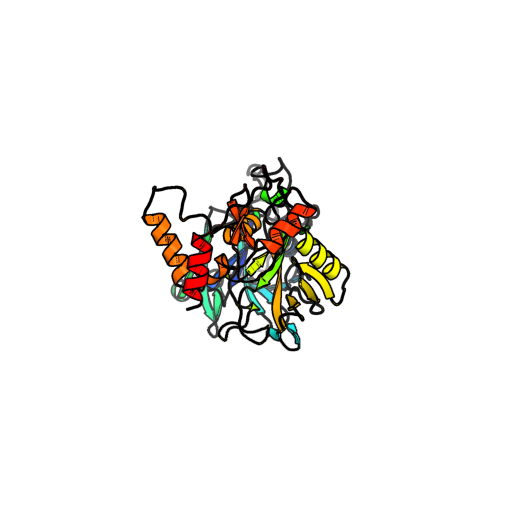64 -13.022 1.00 35.03 294 ALA A O 1
ATOM 2258 N N . ASP A 1 295 ? 15.271 24.941 -10.982 1.00 30.78 295 ASP A N 1
ATOM 2259 C CA . ASP A 1 295 ? 15.028 26.241 -10.329 1.00 30.78 295 ASP A CA 1
ATOM 2260 C C . ASP A 1 295 ? 16.107 26.608 -9.305 1.00 30.78 295 ASP A C 1
ATOM 2262 O O . ASP A 1 295 ? 16.224 26.029 -8.227 1.00 30.78 295 ASP A O 1
AT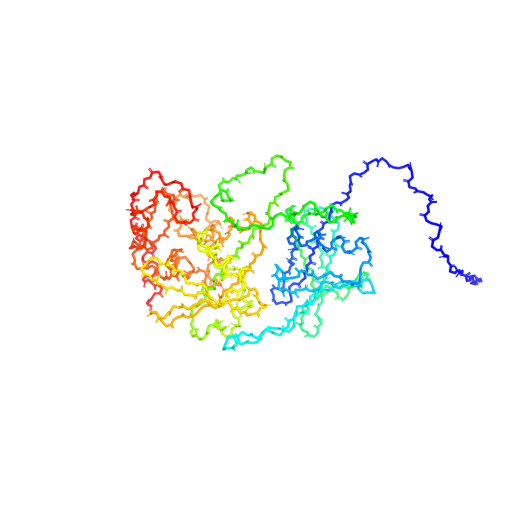OM 2266 N N . ALA A 1 296 ? 16.873 27.649 -9.629 1.00 35.00 296 ALA A N 1
ATOM 2267 C CA . ALA A 1 296 ? 17.793 28.339 -8.729 1.00 35.00 296 ALA A CA 1
ATOM 2268 C C . ALA A 1 296 ? 17.047 29.218 -7.699 1.00 35.00 296 ALA A C 1
ATOM 2270 O O . ALA A 1 296 ? 17.400 30.378 -7.491 1.00 35.00 296 ALA A O 1
ATOM 2271 N N . ALA A 1 297 ? 15.997 28.694 -7.062 1.00 38.78 297 ALA A N 1
ATOM 2272 C CA . ALA A 1 297 ? 15.188 29.440 -6.105 1.00 38.78 297 ALA A CA 1
ATOM 2273 C C . ALA A 1 297 ? 14.824 28.584 -4.885 1.00 38.78 297 ALA A C 1
ATOM 2275 O O . ALA A 1 297 ? 13.699 28.121 -4.755 1.00 38.78 297 ALA A O 1
ATOM 2276 N N . THR A 1 298 ? 15.815 28.402 -4.005 1.00 40.09 298 THR A N 1
ATOM 2277 C CA . THR A 1 298 ? 15.796 28.380 -2.521 1.00 40.09 298 THR A CA 1
ATOM 2278 C C . THR A 1 298 ? 16.705 27.282 -1.963 1.00 40.09 298 THR A C 1
ATOM 2280 O O . THR A 1 298 ? 16.387 26.097 -1.976 1.00 40.09 298 THR A O 1
ATOM 2283 N N . GLU A 1 299 ? 17.860 27.699 -1.435 1.00 40.44 299 GLU A N 1
ATOM 2284 C CA . GLU A 1 299 ? 18.852 26.833 -0.777 1.00 40.44 299 GLU A CA 1
ATOM 2285 C C . GLU A 1 299 ? 18.265 26.046 0.415 1.00 40.44 299 GLU A C 1
ATOM 2287 O O . GLU A 1 299 ? 18.729 24.945 0.709 1.00 40.44 299 GLU A O 1
ATOM 2292 N N . GLU A 1 300 ? 17.201 26.548 1.056 1.00 39.09 300 GLU A N 1
ATOM 2293 C CA . GLU A 1 300 ? 16.513 25.882 2.174 1.00 39.09 300 GLU A CA 1
ATOM 2294 C C . GLU A 1 300 ? 15.766 24.600 1.768 1.00 39.09 300 GLU A C 1
ATOM 2296 O O . GLU A 1 300 ? 15.787 23.621 2.517 1.00 39.09 300 GLU A O 1
ATOM 2301 N N . LEU A 1 301 ? 15.147 24.554 0.580 1.00 37.69 301 LEU A N 1
ATOM 2302 C CA . LEU A 1 301 ? 14.406 23.372 0.118 1.00 37.69 301 LEU A CA 1
ATOM 2303 C C . LEU A 1 301 ? 15.367 22.251 -0.308 1.00 37.69 301 LEU A C 1
ATOM 2305 O O . LEU A 1 301 ? 15.156 21.080 0.013 1.00 37.69 301 LEU A O 1
ATOM 2309 N N . THR A 1 302 ? 16.475 22.626 -0.950 1.00 39.12 302 THR A N 1
ATOM 2310 C CA . THR A 1 302 ? 17.562 21.719 -1.341 1.00 39.12 302 THR A CA 1
ATOM 2311 C C . THR A 1 302 ? 18.274 21.134 -0.118 1.00 39.12 302 THR A C 1
ATOM 2313 O O . THR A 1 302 ? 18.551 19.935 -0.091 1.00 39.12 302 THR A O 1
ATOM 2316 N N . ALA A 1 303 ? 18.514 21.936 0.927 1.00 39.25 303 ALA A N 1
ATOM 2317 C CA . ALA A 1 303 ? 19.092 21.464 2.187 1.00 39.25 303 ALA A CA 1
ATOM 2318 C C . ALA A 1 303 ? 18.134 20.538 2.961 1.00 39.25 303 ALA A C 1
ATOM 2320 O O . ALA A 1 303 ? 18.561 19.500 3.471 1.00 39.25 303 ALA A O 1
ATOM 2321 N N . GLY A 1 304 ? 16.833 20.856 2.987 1.00 36.41 304 GLY A N 1
ATOM 2322 C CA . GLY A 1 304 ? 15.804 20.005 3.593 1.00 36.41 304 GLY A CA 1
ATOM 2323 C C . GLY A 1 304 ? 15.647 18.649 2.892 1.00 36.41 304 GLY A C 1
ATOM 2324 O O . GLY A 1 304 ? 15.532 17.620 3.554 1.00 36.41 304 GLY A O 1
ATOM 2325 N N . MET A 1 305 ? 15.716 18.613 1.556 1.00 39.09 305 MET A N 1
ATOM 2326 C CA . MET A 1 305 ? 15.627 17.376 0.763 1.00 39.09 305 MET A CA 1
ATOM 2327 C C . MET A 1 305 ? 16.926 16.554 0.772 1.00 39.09 305 MET A C 1
ATOM 2329 O O . MET A 1 305 ? 16.876 15.323 0.752 1.00 39.09 305 MET A O 1
ATOM 2333 N N . ALA A 1 306 ? 18.091 17.203 0.866 1.00 36.09 306 ALA A N 1
ATOM 2334 C CA . ALA A 1 306 ? 19.371 16.526 1.075 1.00 36.09 306 ALA A CA 1
ATOM 2335 C C . ALA A 1 306 ? 19.441 15.850 2.457 1.00 36.09 306 ALA A C 1
ATOM 2337 O O . ALA A 1 306 ? 19.910 14.716 2.557 1.00 36.09 306 ALA A O 1
ATOM 2338 N N . ALA A 1 307 ? 18.900 16.489 3.500 1.00 36.38 307 ALA A N 1
ATOM 2339 C CA . ALA A 1 307 ? 18.787 15.897 4.834 1.00 36.38 307 ALA A CA 1
ATOM 2340 C C . ALA A 1 307 ? 17.856 14.665 4.856 1.00 36.38 307 ALA A C 1
ATOM 2342 O O . ALA A 1 307 ? 18.183 13.666 5.494 1.00 36.38 307 ALA A O 1
ATOM 2343 N N . LEU A 1 308 ? 16.752 14.681 4.092 1.00 38.16 308 LEU A N 1
ATOM 2344 C CA . LEU A 1 308 ? 15.848 13.527 3.937 1.00 38.16 308 LEU A CA 1
ATOM 2345 C C . LEU A 1 308 ? 16.497 12.339 3.202 1.00 38.16 308 LEU A C 1
ATOM 2347 O O . LEU A 1 308 ? 16.151 11.189 3.465 1.00 38.16 308 LEU A O 1
ATOM 2351 N N . ASN A 1 309 ? 17.457 12.598 2.310 1.00 39.34 309 ASN A N 1
ATOM 2352 C CA . ASN A 1 309 ? 18.195 11.554 1.593 1.00 39.34 309 ASN A CA 1
ATOM 2353 C C . ASN A 1 309 ? 19.403 11.000 2.370 1.00 39.34 309 ASN A C 1
ATOM 2355 O O . ASN A 1 309 ? 19.822 9.874 2.093 1.00 39.34 309 ASN A O 1
ATOM 2359 N N . SER A 1 310 ? 19.952 11.761 3.323 1.00 38.16 310 SER A N 1
ATOM 2360 C CA . SER A 1 310 ? 21.201 11.426 4.026 1.00 38.16 310 SER A CA 1
ATOM 2361 C C . SER A 1 310 ? 21.025 10.454 5.200 1.00 38.16 310 SER A C 1
ATOM 2363 O O . SER A 1 310 ? 21.964 9.736 5.526 1.00 38.16 310 SER A O 1
ATOM 2365 N N . GLU A 1 311 ? 19.847 10.388 5.823 1.00 39.75 311 GLU A N 1
ATOM 2366 C CA . GLU A 1 311 ? 19.669 9.663 7.098 1.00 39.75 311 GLU A CA 1
ATOM 2367 C C . GLU A 1 311 ? 18.912 8.323 6.972 1.00 39.75 311 GLU A C 1
ATOM 2369 O O . GLU A 1 311 ? 18.850 7.555 7.929 1.00 39.75 311 GLU A O 1
ATOM 2374 N N . ALA A 1 312 ? 18.354 7.984 5.801 1.00 38.00 312 ALA A N 1
ATOM 2375 C CA . ALA A 1 312 ? 17.511 6.788 5.651 1.00 38.00 312 ALA A CA 1
ATOM 2376 C C . ALA A 1 312 ? 17.586 6.136 4.258 1.00 38.00 312 ALA A C 1
ATOM 2378 O O . ALA A 1 312 ? 16.574 6.011 3.580 1.00 38.00 312 ALA A O 1
ATOM 2379 N N . GLY A 1 313 ? 18.772 5.746 3.775 1.00 40.72 313 GLY A N 1
ATOM 2380 C CA . GLY A 1 313 ? 18.894 4.941 2.540 1.00 40.72 313 GLY A CA 1
ATOM 2381 C C . GLY A 1 313 ? 18.246 5.545 1.275 1.00 40.72 313 GLY A C 1
ATOM 2382 O O . GLY A 1 313 ? 18.053 4.836 0.285 1.00 40.72 313 GLY A O 1
ATOM 2383 N N . GLY A 1 314 ? 17.909 6.842 1.292 1.00 40.44 314 GLY A N 1
ATOM 2384 C CA . GLY A 1 314 ? 17.117 7.522 0.263 1.00 40.44 314 GLY A CA 1
ATOM 2385 C C . GLY A 1 314 ? 17.838 7.607 -1.079 1.00 40.44 314 GLY A C 1
ATOM 2386 O O . GLY A 1 314 ? 17.205 7.452 -2.125 1.00 40.44 314 GLY A O 1
ATOM 2387 N N . ALA A 1 315 ? 19.171 7.707 -1.047 1.00 43.84 315 ALA A N 1
ATOM 2388 C CA . ALA A 1 315 ? 20.024 7.735 -2.234 1.00 43.84 315 ALA A CA 1
ATOM 2389 C C . ALA A 1 315 ? 19.900 6.477 -3.114 1.00 43.84 315 ALA A C 1
ATOM 2391 O O . ALA A 1 315 ? 20.001 6.575 -4.328 1.00 43.84 315 ALA A O 1
ATOM 2392 N N . VAL A 1 316 ? 19.624 5.297 -2.541 1.00 51.50 316 VAL A N 1
ATOM 2393 C CA . VAL A 1 316 ? 19.515 4.051 -3.327 1.00 51.50 316 VAL A CA 1
ATOM 2394 C C . VAL A 1 316 ? 18.164 3.947 -4.043 1.00 51.50 316 VAL A C 1
ATOM 2396 O O . VAL A 1 316 ? 18.029 3.235 -5.035 1.00 51.50 316 VAL A O 1
ATOM 2399 N N . SER A 1 317 ? 17.145 4.656 -3.547 1.00 56.06 317 SER A N 1
ATOM 2400 C CA . SER A 1 317 ? 15.785 4.572 -4.083 1.00 56.06 317 SER A CA 1
ATOM 2401 C C . SER A 1 317 ? 15.596 5.316 -5.404 1.00 56.06 317 SER A C 1
ATOM 2403 O O . SER A 1 317 ? 14.820 4.860 -6.242 1.00 56.06 317 SER A O 1
ATOM 2405 N N . SER A 1 318 ? 16.345 6.401 -5.620 1.00 67.12 318 SER A N 1
ATOM 2406 C CA . SER A 1 318 ? 16.361 7.167 -6.872 1.00 67.12 318 SER A CA 1
ATOM 2407 C C . SER A 1 318 ? 17.142 6.472 -7.993 1.00 67.12 318 SER A C 1
ATOM 2409 O O . SER A 1 318 ? 17.049 6.881 -9.148 1.00 67.12 318 SER A O 1
ATOM 2411 N N . PHE A 1 319 ? 17.892 5.411 -7.680 1.00 85.00 319 PHE A N 1
ATOM 2412 C CA . PHE A 1 319 ? 18.682 4.653 -8.655 1.00 85.00 319 PHE A CA 1
ATOM 2413 C C . PHE A 1 319 ? 17.910 3.500 -9.300 1.00 85.00 319 PHE A C 1
ATOM 2415 O O . PHE A 1 319 ? 18.354 2.953 -10.310 1.00 85.00 319 PHE A O 1
ATOM 2422 N N . LEU A 1 320 ? 16.770 3.107 -8.724 1.00 87.06 320 LEU A N 1
ATOM 2423 C CA . LEU A 1 320 ? 15.981 1.976 -9.202 1.00 87.06 320 LEU A CA 1
ATOM 2424 C C . LEU A 1 320 ? 15.082 2.402 -10.365 1.00 87.06 320 LEU A C 1
ATOM 2426 O O . LEU A 1 320 ? 14.257 3.301 -10.228 1.00 87.06 320 LEU A O 1
ATOM 2430 N N . CYS A 1 321 ? 15.181 1.710 -11.497 1.00 91.12 321 CYS A N 1
ATOM 2431 C CA . CYS A 1 321 ? 14.263 1.914 -12.612 1.00 91.12 321 CYS A CA 1
ATOM 2432 C C . CYS A 1 321 ? 12.838 1.479 -12.215 1.00 91.12 321 CYS A C 1
ATOM 2434 O O . CYS A 1 321 ? 12.663 0.342 -11.768 1.00 91.12 321 CYS A O 1
ATOM 2436 N N . PRO A 1 322 ? 11.795 2.296 -12.455 1.00 89.62 322 PRO A N 1
ATOM 2437 C CA . PRO A 1 322 ? 10.411 1.908 -12.164 1.00 89.62 322 PRO A CA 1
ATOM 2438 C C . PRO A 1 322 ? 9.913 0.675 -12.938 1.00 89.62 322 PRO A C 1
ATOM 2440 O O . PRO A 1 322 ? 9.081 -0.073 -12.427 1.00 89.62 322 PRO A O 1
ATOM 2443 N N . ILE A 1 323 ? 10.430 0.441 -14.152 1.00 92.56 323 ILE A N 1
ATOM 2444 C CA . ILE A 1 323 ? 10.052 -0.709 -14.991 1.00 92.56 323 ILE A CA 1
ATOM 2445 C C . ILE A 1 323 ? 10.766 -1.975 -14.515 1.00 92.56 323 ILE A C 1
ATOM 2447 O O . ILE A 1 323 ? 10.129 -2.999 -14.281 1.00 92.56 323 ILE A O 1
ATOM 2451 N N . THR A 1 324 ? 12.096 -1.926 -14.390 1.00 92.25 324 THR A N 1
ATOM 2452 C CA . THR A 1 324 ? 12.898 -3.121 -14.087 1.00 92.25 324 THR A CA 1
ATOM 2453 C C . THR A 1 324 ? 12.978 -3.406 -12.586 1.00 92.25 324 THR A C 1
ATOM 2455 O O . THR A 1 324 ? 13.226 -4.541 -12.196 1.00 92.25 324 THR A O 1
ATOM 2458 N N . GLN A 1 325 ? 12.737 -2.419 -11.722 1.00 90.69 325 GLN A N 1
ATOM 2459 C CA . GLN A 1 325 ? 12.866 -2.531 -10.261 1.00 90.69 325 GLN A CA 1
ATOM 2460 C C . GLN A 1 325 ? 14.295 -2.871 -9.795 1.00 90.69 325 GLN A C 1
ATOM 2462 O O . GLN A 1 325 ? 14.520 -3.516 -8.757 1.00 90.69 325 GLN A O 1
ATOM 2467 N N . ASP A 1 326 ? 15.273 -2.437 -10.589 1.00 88.75 326 ASP A N 1
ATOM 2468 C CA . ASP A 1 326 ? 16.699 -2.654 -10.371 1.00 88.75 326 ASP A CA 1
ATOM 2469 C C . ASP A 1 326 ? 17.505 -1.392 -10.667 1.00 88.75 326 ASP A C 1
ATOM 2471 O O . ASP A 1 326 ? 16.986 -0.462 -11.289 1.00 88.75 326 ASP A O 1
ATOM 2475 N N . VAL A 1 327 ? 18.751 -1.359 -10.193 1.00 88.50 327 VAL A N 1
ATOM 2476 C CA . VAL A 1 327 ? 19.644 -0.208 -10.387 1.00 88.50 327 VAL A CA 1
ATOM 2477 C C . VAL A 1 327 ? 19.862 0.027 -11.883 1.00 88.50 327 VAL A C 1
ATOM 2479 O O . VAL A 1 327 ? 20.156 -0.912 -12.621 1.00 88.50 327 VAL A O 1
ATOM 2482 N N . MET A 1 328 ? 19.687 1.272 -12.327 1.00 90.94 328 MET A N 1
ATOM 2483 C CA . MET A 1 328 ? 19.881 1.668 -13.724 1.00 90.94 328 MET A CA 1
ATOM 2484 C C . MET A 1 328 ? 21.360 1.619 -14.114 1.00 90.94 328 MET A C 1
ATOM 2486 O O . MET A 1 328 ? 22.214 2.140 -13.398 1.00 90.94 328 MET A O 1
ATOM 2490 N N . ALA A 1 329 ? 21.650 1.023 -15.267 1.00 93.88 329 ALA A N 1
ATOM 2491 C CA . ALA A 1 329 ? 22.968 1.039 -15.893 1.00 93.88 329 ALA A CA 1
ATOM 2492 C C . ALA A 1 329 ? 23.075 2.152 -16.947 1.00 93.88 329 ALA A C 1
ATOM 2494 O O . ALA A 1 329 ? 24.133 2.765 -17.077 1.00 93.88 329 ALA A O 1
ATOM 2495 N N . ASP A 1 330 ? 21.981 2.436 -17.660 1.00 96.00 330 ASP A N 1
ATOM 2496 C CA . ASP A 1 330 ? 21.887 3.502 -18.666 1.00 96.00 330 ASP A CA 1
ATOM 2497 C C . ASP A 1 330 ? 20.602 4.320 -18.433 1.00 96.00 330 ASP A C 1
ATOM 2499 O O . ASP A 1 330 ? 19.565 4.066 -19.059 1.00 96.00 330 ASP A O 1
ATOM 2503 N N . PRO A 1 331 ? 20.618 5.249 -17.456 1.00 94.75 331 PRO A N 1
ATOM 2504 C CA . PRO A 1 331 ? 19.445 6.034 -17.109 1.00 94.75 331 PRO A CA 1
ATOM 2505 C C . PRO A 1 331 ? 19.130 7.067 -18.200 1.00 94.75 331 PRO A C 1
ATOM 2507 O O . PRO A 1 331 ? 19.952 7.921 -18.535 1.00 94.75 331 PRO A O 1
ATOM 2510 N N . VAL A 1 332 ? 17.901 7.041 -18.710 1.00 95.12 332 VAL A N 1
ATOM 2511 C CA . VAL A 1 332 ? 17.388 7.977 -19.723 1.00 95.12 332 VAL A CA 1
ATOM 2512 C C . VAL A 1 332 ? 16.066 8.592 -19.302 1.00 95.12 332 VAL A C 1
ATOM 2514 O O . VAL A 1 332 ? 15.246 7.936 -18.665 1.00 95.12 332 VAL A O 1
ATOM 2517 N N . MET A 1 333 ? 15.848 9.842 -19.696 1.00 93.44 333 MET A N 1
ATOM 2518 C CA . MET A 1 333 ? 14.632 10.600 -19.445 1.00 93.44 333 MET A CA 1
ATOM 2519 C C . MET A 1 333 ? 13.688 10.596 -20.643 1.00 93.44 333 MET A C 1
ATOM 2521 O O . MET A 1 333 ? 14.113 10.805 -21.782 1.00 93.44 333 MET A O 1
ATOM 2525 N N . THR A 1 334 ? 12.402 10.411 -20.359 1.00 92.88 334 THR A N 1
ATOM 2526 C CA . THR A 1 334 ? 11.281 10.657 -21.275 1.00 92.88 334 THR A CA 1
ATOM 2527 C C . THR A 1 334 ? 10.848 12.130 -21.240 1.00 92.88 334 THR A C 1
ATOM 2529 O O . THR A 1 334 ? 11.289 12.909 -20.394 1.00 92.88 334 THR A O 1
ATOM 2532 N N . ALA A 1 335 ? 9.970 12.534 -22.165 1.00 90.00 335 ALA A N 1
ATOM 2533 C CA . ALA A 1 335 ? 9.508 13.920 -22.313 1.00 90.00 335 ALA A CA 1
ATOM 2534 C C . ALA A 1 335 ? 8.695 14.468 -21.116 1.00 90.00 335 ALA A C 1
ATOM 2536 O O . ALA A 1 335 ? 8.548 15.679 -20.984 1.00 90.00 335 ALA A O 1
ATOM 2537 N N . ASP A 1 336 ? 8.182 13.593 -20.250 1.00 86.69 336 ASP A N 1
ATOM 2538 C CA . ASP A 1 336 ? 7.522 13.922 -18.977 1.00 86.69 336 ASP A CA 1
ATOM 2539 C C . ASP A 1 336 ? 8.500 13.990 -17.782 1.00 86.69 336 ASP A C 1
ATOM 2541 O O . ASP A 1 336 ? 8.079 14.149 -16.638 1.00 86.69 336 ASP A O 1
ATOM 2545 N N . GLY A 1 337 ? 9.809 13.877 -18.037 1.00 86.19 337 GLY A N 1
ATOM 2546 C CA . GLY A 1 337 ? 10.867 14.037 -17.038 1.00 86.19 337 GLY A CA 1
ATOM 2547 C C . GLY A 1 337 ? 11.161 12.788 -16.202 1.00 86.19 337 GLY A C 1
ATOM 2548 O O . GLY A 1 337 ? 11.969 12.852 -15.274 1.00 86.19 337 GLY A O 1
ATOM 2549 N N . HIS A 1 338 ? 10.541 11.643 -16.497 1.00 87.88 338 HIS A N 1
ATOM 2550 C CA . HIS A 1 338 ? 10.779 10.400 -15.759 1.00 87.88 338 HIS A CA 1
ATOM 2551 C C . HIS A 1 338 ? 12.002 9.650 -16.273 1.00 87.88 338 HIS A C 1
ATOM 2553 O O . HIS A 1 338 ? 12.247 9.598 -17.474 1.00 87.88 338 HIS A O 1
ATOM 2559 N N . THR A 1 339 ? 12.782 9.076 -15.349 1.00 91.19 339 THR A N 1
ATOM 2560 C CA . THR A 1 339 ? 14.013 8.351 -15.684 1.00 91.19 339 THR A CA 1
ATOM 2561 C C . THR A 1 339 ? 13.807 6.839 -15.623 1.00 91.19 339 THR A C 1
ATOM 2563 O O . THR A 1 339 ? 13.238 6.312 -14.664 1.00 91.19 339 THR A O 1
ATOM 2566 N N . TYR A 1 340 ? 14.299 6.137 -16.639 1.00 93.25 340 TYR A N 1
ATOM 2567 C CA . TYR A 1 340 ? 14.207 4.688 -16.776 1.00 93.25 340 TYR A CA 1
ATOM 2568 C C . TYR A 1 340 ? 15.531 4.098 -17.258 1.00 93.25 340 TYR A C 1
ATOM 2570 O O . TYR A 1 340 ? 16.370 4.797 -17.812 1.00 93.25 340 TYR A O 1
ATOM 2578 N N . GLU A 1 341 ? 15.682 2.785 -17.106 1.00 95.50 341 GLU A N 1
ATOM 2579 C CA . GLU A 1 341 ? 16.707 2.024 -17.815 1.00 95.50 341 GLU A CA 1
ATOM 2580 C C . GLU A 1 341 ? 16.411 2.048 -19.321 1.00 95.50 341 GLU A C 1
ATOM 2582 O O . GLU A 1 341 ? 15.304 1.665 -19.724 1.00 95.50 341 GLU A O 1
ATOM 2587 N N . ARG A 1 342 ? 17.386 2.458 -20.146 1.00 96.62 342 ARG A N 1
ATOM 2588 C CA . ARG A 1 342 ? 17.230 2.632 -21.599 1.00 96.62 342 ARG A CA 1
ATOM 2589 C C . ARG A 1 342 ? 16.578 1.431 -22.267 1.00 96.62 342 ARG A C 1
ATOM 2591 O O . ARG A 1 342 ? 15.541 1.579 -22.911 1.00 96.62 342 ARG A O 1
ATOM 2598 N N . ALA A 1 343 ? 17.142 0.240 -22.074 1.00 96.19 343 ALA A N 1
ATOM 2599 C CA . ALA A 1 343 ? 16.656 -0.960 -22.751 1.00 96.19 343 ALA A CA 1
ATOM 2600 C C . ALA A 1 343 ? 15.186 -1.271 -22.411 1.00 96.19 343 ALA A C 1
ATOM 2602 O O . ALA A 1 343 ? 14.442 -1.797 -23.239 1.00 96.19 343 ALA A O 1
ATOM 2603 N N . ALA A 1 344 ? 14.752 -0.937 -21.192 1.00 95.62 344 ALA A N 1
ATOM 2604 C CA . ALA A 1 344 ? 13.392 -1.185 -20.738 1.00 95.62 344 ALA A CA 1
ATOM 2605 C C . ALA A 1 344 ? 12.392 -0.170 -21.309 1.00 95.62 344 ALA A C 1
ATOM 2607 O O . ALA A 1 344 ? 11.306 -0.569 -21.734 1.00 95.62 344 ALA A O 1
ATOM 2608 N N . ILE A 1 345 ? 12.745 1.121 -21.347 1.00 96.12 345 ILE A N 1
ATOM 2609 C CA . ILE A 1 345 ? 11.857 2.146 -21.911 1.00 96.12 345 ILE A CA 1
ATOM 2610 C C . ILE A 1 345 ? 11.774 2.054 -23.437 1.00 96.12 345 ILE A C 1
ATOM 2612 O O . ILE A 1 345 ? 10.690 2.208 -23.989 1.00 96.12 345 ILE A O 1
ATOM 2616 N N . GLU A 1 346 ? 12.864 1.715 -24.129 1.00 96.12 346 GLU A N 1
ATOM 2617 C CA . GLU A 1 346 ? 12.835 1.479 -25.579 1.00 96.12 346 GLU A CA 1
ATOM 2618 C C . GLU A 1 346 ? 11.910 0.308 -25.933 1.00 96.12 346 GLU A C 1
ATOM 2620 O O . GLU A 1 346 ? 11.099 0.406 -26.855 1.00 96.12 346 GLU A O 1
ATOM 2625 N N . GLN A 1 347 ? 11.961 -0.779 -25.156 1.00 94.75 347 GLN A N 1
ATOM 2626 C CA . GLN A 1 347 ? 11.052 -1.913 -25.324 1.00 94.75 347 GLN A CA 1
ATOM 2627 C C . GLN A 1 347 ? 9.588 -1.525 -25.063 1.00 94.75 347 GLN A C 1
ATOM 2629 O O . GLN A 1 347 ? 8.697 -1.967 -25.789 1.00 94.75 347 GLN A O 1
ATOM 2634 N N . TRP A 1 348 ? 9.326 -0.708 -24.039 1.00 94.38 348 TRP A N 1
ATOM 2635 C CA . TRP A 1 348 ? 7.983 -0.201 -23.754 1.00 94.38 348 TRP A CA 1
ATOM 2636 C C . TRP A 1 348 ? 7.442 0.631 -24.925 1.00 94.38 348 TRP A C 1
ATOM 2638 O O . TRP A 1 348 ? 6.372 0.325 -25.459 1.00 94.38 348 TRP A O 1
ATOM 2648 N N . LEU A 1 349 ? 8.227 1.607 -25.394 1.00 95.88 349 LEU A N 1
ATOM 2649 C CA . LEU A 1 349 ? 7.870 2.518 -26.488 1.00 95.88 349 LEU A CA 1
ATOM 2650 C C . LEU A 1 349 ? 7.755 1.832 -27.859 1.00 95.88 349 LEU A C 1
ATOM 2652 O O . LEU A 1 349 ? 7.173 2.396 -28.783 1.00 95.88 349 LEU A O 1
ATOM 2656 N N . ALA A 1 350 ? 8.251 0.599 -28.003 1.00 94.38 350 ALA A N 1
ATOM 2657 C CA . ALA A 1 350 ? 8.030 -0.207 -29.203 1.00 94.38 350 ALA A CA 1
ATOM 2658 C C . ALA A 1 350 ? 6.560 -0.639 -29.379 1.00 94.38 350 ALA A C 1
ATOM 2660 O O . ALA A 1 350 ? 6.159 -1.013 -30.479 1.00 94.38 350 ALA A O 1
ATOM 2661 N N . SER A 1 351 ? 5.762 -0.612 -28.305 1.00 91.38 351 SER A N 1
ATOM 2662 C CA . SER A 1 351 ? 4.349 -1.030 -28.315 1.00 91.38 351 SER A CA 1
ATOM 2663 C C . SER A 1 351 ? 3.393 -0.056 -27.617 1.00 91.38 351 SER A C 1
ATOM 2665 O O . SER A 1 351 ? 2.182 -0.251 -27.693 1.00 91.38 351 SER A O 1
ATOM 2667 N N . HIS A 1 352 ? 3.913 1.003 -26.992 1.00 92.50 352 HIS A N 1
ATOM 2668 C CA . HIS A 1 352 ? 3.142 2.003 -26.253 1.00 92.50 352 HIS A CA 1
ATOM 2669 C C . HIS A 1 352 ? 3.571 3.421 -26.640 1.00 92.50 352 HIS A C 1
ATOM 2671 O O . HIS A 1 352 ? 4.712 3.661 -27.026 1.00 92.50 352 HIS A O 1
ATOM 2677 N N . ASN A 1 353 ? 2.658 4.376 -26.489 1.00 93.25 353 ASN A N 1
ATOM 2678 C CA . ASN A 1 353 ? 2.900 5.813 -26.658 1.00 93.25 353 ASN A CA 1
ATOM 2679 C C . ASN A 1 353 ? 2.724 6.592 -25.341 1.00 93.25 353 ASN A C 1
ATOM 2681 O O . ASN A 1 353 ? 2.496 7.803 -25.345 1.00 93.25 353 ASN A O 1
ATOM 2685 N N . THR A 1 354 ? 2.781 5.891 -24.212 1.00 92.56 354 THR A N 1
ATOM 2686 C CA . THR A 1 354 ? 2.521 6.423 -22.874 1.00 92.56 354 THR A CA 1
ATOM 2687 C C . THR A 1 354 ? 3.750 6.311 -21.985 1.00 92.56 354 THR A C 1
ATOM 2689 O O . THR A 1 354 ? 4.660 5.520 -22.235 1.00 92.56 354 THR A O 1
ATOM 2692 N N . SER A 1 355 ? 3.775 7.100 -20.921 1.00 90.75 355 SER A N 1
ATOM 2693 C CA . SER A 1 355 ? 4.741 6.981 -19.840 1.00 90.75 355 SER A CA 1
ATOM 2694 C C . SER A 1 355 ? 4.464 5.719 -19.021 1.00 90.75 355 SER A C 1
ATOM 2696 O O . SER A 1 355 ? 3.341 5.560 -18.541 1.00 90.75 355 SER A O 1
ATOM 2698 N N . PRO A 1 356 ? 5.452 4.838 -18.786 1.00 90.75 356 PRO A N 1
ATOM 2699 C CA . PRO A 1 356 ? 5.249 3.656 -17.950 1.00 90.75 356 PRO A CA 1
ATOM 2700 C C . PRO A 1 356 ? 4.809 3.994 -16.522 1.00 90.75 356 PRO A C 1
ATOM 2702 O O . PRO A 1 356 ? 4.115 3.205 -15.889 1.00 90.75 356 PRO A O 1
ATOM 2705 N N . LEU A 1 357 ? 5.258 5.138 -15.989 1.00 88.44 357 LEU A N 1
ATOM 2706 C CA . LEU A 1 357 ? 5.026 5.493 -14.589 1.00 88.44 357 LEU A CA 1
ATOM 2707 C C . LEU A 1 357 ? 3.644 6.112 -14.370 1.00 88.44 357 LEU A C 1
ATOM 2709 O O . LEU A 1 357 ? 3.011 5.831 -13.355 1.00 88.44 357 LEU A O 1
ATOM 2713 N N . THR A 1 358 ? 3.193 6.949 -15.306 1.00 84.44 358 THR A N 1
ATOM 2714 C CA . THR A 1 358 ? 1.932 7.690 -15.168 1.00 84.44 358 THR A CA 1
ATOM 2715 C C . THR A 1 358 ? 0.794 7.115 -16.000 1.00 84.44 358 THR A C 1
ATOM 2717 O O . THR A 1 358 ? -0.356 7.462 -15.759 1.00 84.44 358 THR A O 1
ATOM 2720 N N . GLY A 1 359 ? 1.100 6.276 -16.993 1.00 87.50 359 GLY A N 1
ATOM 2721 C CA . GLY A 1 359 ? 0.148 5.796 -17.993 1.00 87.50 359 GLY A CA 1
ATOM 2722 C C . GLY A 1 359 ? -0.339 6.883 -18.961 1.00 87.50 359 GLY A C 1
ATOM 2723 O O . GLY A 1 359 ? -1.153 6.601 -19.838 1.00 87.50 359 GLY A O 1
ATOM 2724 N N . LEU A 1 360 ? 0.163 8.119 -18.849 1.00 87.00 360 LEU A N 1
ATOM 2725 C CA . LEU A 1 360 ? -0.272 9.246 -19.674 1.00 87.00 360 LEU A CA 1
ATOM 2726 C C . LEU A 1 360 ? 0.480 9.300 -21.010 1.00 87.00 360 LEU A C 1
ATOM 2728 O O . LEU A 1 360 ? 1.648 8.910 -21.061 1.00 87.00 360 LEU A O 1
ATOM 2732 N N . PRO A 1 361 ? -0.147 9.796 -22.095 1.00 90.50 361 PRO A N 1
ATOM 2733 C CA . PRO A 1 361 ? 0.514 9.948 -23.389 1.00 90.50 361 PRO A CA 1
ATOM 2734 C C . PRO A 1 361 ? 1.779 10.808 -23.303 1.00 90.50 361 PRO A C 1
ATOM 2736 O O . PRO A 1 361 ? 1.763 11.896 -22.727 1.00 90.50 361 PRO A O 1
ATOM 2739 N N . LEU A 1 362 ? 2.864 10.343 -23.922 1.00 91.31 362 LEU A N 1
ATOM 2740 C CA . LEU A 1 362 ? 4.090 11.126 -24.056 1.00 91.31 362 LEU A CA 1
ATOM 2741 C C . LEU A 1 362 ? 3.986 12.061 -25.262 1.00 91.31 362 LEU A C 1
ATOM 2743 O O . LEU A 1 362 ? 3.557 11.659 -26.343 1.00 91.31 362 LEU A O 1
ATOM 2747 N N . SER A 1 363 ? 4.431 13.308 -25.101 1.00 91.75 363 SER A N 1
ATOM 2748 C CA . SER A 1 363 ? 4.460 14.287 -26.197 1.00 91.75 363 SER A CA 1
ATOM 2749 C C . SER A 1 363 ? 5.448 13.900 -27.302 1.00 91.75 363 SER A C 1
ATOM 2751 O O . SER A 1 363 ? 5.215 14.194 -28.474 1.00 91.75 363 SER A O 1
ATOM 2753 N N . THR A 1 364 ? 6.545 13.229 -26.940 1.00 92.88 364 THR A N 1
ATOM 2754 C CA . THR A 1 364 ? 7.530 12.668 -27.870 1.00 92.88 364 THR A CA 1
ATOM 2755 C C . THR A 1 364 ? 8.117 11.373 -27.306 1.00 92.88 364 THR A C 1
ATOM 2757 O O . THR A 1 364 ? 8.138 11.171 -26.094 1.00 92.88 364 THR A O 1
ATOM 2760 N N . HIS A 1 365 ? 8.643 10.514 -28.182 1.00 95.12 365 HIS A N 1
ATOM 2761 C CA . HIS A 1 365 ? 9.364 9.291 -27.795 1.00 95.12 365 HIS A CA 1
ATOM 2762 C C . HIS A 1 365 ? 10.887 9.510 -27.719 1.00 95.12 365 HIS A C 1
ATOM 2764 O O . HIS A 1 365 ? 11.656 8.551 -27.699 1.00 95.12 365 HIS A O 1
ATOM 2770 N N . GLY A 1 366 ? 11.337 10.770 -27.741 1.00 94.75 366 GLY A N 1
ATOM 2771 C CA . GLY A 1 366 ? 12.750 11.102 -27.606 1.00 94.75 366 GLY A CA 1
ATOM 2772 C C . GLY A 1 366 ? 13.251 10.755 -26.207 1.00 94.75 366 GLY A C 1
ATOM 2773 O O . GLY A 1 366 ? 12.604 11.091 -25.217 1.00 94.75 366 GLY A O 1
ATOM 2774 N N . LEU A 1 367 ? 14.407 10.095 -26.139 1.00 96.56 367 LEU A N 1
ATOM 2775 C CA . LEU A 1 367 ? 15.069 9.735 -24.888 1.00 96.56 367 LEU A CA 1
ATOM 2776 C C . LEU A 1 367 ? 16.319 10.593 -24.702 1.00 96.56 367 LEU A C 1
ATOM 2778 O O . LEU A 1 367 ? 17.188 10.628 -25.575 1.00 96.56 367 LEU A O 1
ATOM 2782 N N . VAL A 1 368 ? 16.418 11.264 -23.556 1.00 95.75 368 VAL A N 1
ATOM 2783 C CA . VAL A 1 368 ? 17.563 12.115 -23.202 1.00 95.75 368 VAL A CA 1
ATOM 2784 C C . VAL A 1 368 ? 18.404 11.410 -22.134 1.00 95.75 368 VAL A C 1
ATOM 2786 O O . VAL A 1 368 ? 17.856 11.074 -21.088 1.00 95.75 368 VAL A O 1
ATOM 2789 N N . PRO A 1 369 ? 19.712 11.171 -22.332 1.00 95.62 369 PRO A N 1
ATOM 2790 C CA . PRO A 1 369 ? 20.564 10.587 -21.293 1.00 95.62 369 PRO A CA 1
ATOM 2791 C C . PRO A 1 369 ? 20.540 11.389 -19.981 1.00 95.62 369 PRO A C 1
ATOM 2793 O O . PRO A 1 369 ? 20.673 12.614 -19.997 1.00 95.62 369 PRO A O 1
ATOM 2796 N N . ASN A 1 370 ? 20.407 10.707 -18.841 1.00 92.81 370 ASN A N 1
ATOM 2797 C CA . ASN A 1 370 ? 20.514 11.308 -17.510 1.00 92.81 370 ASN A CA 1
ATOM 2798 C C . ASN A 1 370 ? 21.927 11.095 -16.942 1.00 92.81 370 ASN A C 1
ATOM 2800 O O . ASN A 1 370 ? 22.160 10.300 -16.030 1.00 92.81 370 ASN A O 1
ATOM 2804 N N . GLU A 1 371 ? 22.886 11.831 -17.504 1.00 91.06 371 GLU A N 1
ATOM 2805 C CA . GLU A 1 371 ? 24.312 11.752 -17.149 1.00 91.06 371 GLU A CA 1
ATOM 2806 C C . GLU A 1 371 ? 24.579 12.043 -15.666 1.00 91.06 371 GLU A C 1
ATOM 2808 O O . GLU A 1 371 ? 25.501 11.491 -15.064 1.00 91.06 371 GLU A O 1
ATOM 2813 N N . GLN A 1 372 ? 23.776 12.917 -15.054 1.00 87.81 372 GLN A N 1
ATOM 2814 C CA . GLN A 1 372 ? 23.915 13.239 -13.639 1.00 87.81 372 GLN A CA 1
ATOM 2815 C C . GLN A 1 372 ? 23.569 12.035 -12.762 1.00 87.81 372 GLN A C 1
ATOM 2817 O O . GLN A 1 372 ? 24.351 11.693 -11.872 1.00 87.81 372 GLN A O 1
ATOM 2822 N N . LEU A 1 373 ? 22.434 11.380 -13.025 1.00 86.56 373 LEU A N 1
ATOM 2823 C CA . LEU A 1 373 ? 22.034 10.190 -12.280 1.00 86.56 373 LEU A CA 1
ATOM 2824 C C . LEU A 1 373 ? 23.031 9.050 -12.487 1.00 86.56 373 LEU A C 1
ATOM 2826 O O . LEU A 1 373 ? 23.399 8.379 -11.526 1.00 86.56 373 LEU A O 1
ATOM 2830 N N . LEU A 1 374 ? 23.530 8.877 -13.713 1.00 88.81 374 LEU A N 1
ATOM 2831 C CA . LEU A 1 374 ? 24.556 7.880 -14.007 1.00 88.81 374 LEU A CA 1
ATOM 2832 C C . LEU A 1 374 ? 25.815 8.093 -13.153 1.00 88.81 374 LEU A C 1
ATOM 2834 O O . LEU A 1 374 ? 26.306 7.147 -12.538 1.00 88.81 374 LEU A O 1
ATOM 2838 N N . ARG A 1 375 ? 26.308 9.335 -13.044 1.00 86.69 375 ARG A N 1
ATOM 2839 C CA . ARG A 1 375 ? 27.460 9.655 -12.180 1.00 86.69 375 ARG A CA 1
ATOM 2840 C C . ARG A 1 375 ? 27.177 9.373 -10.707 1.00 86.69 375 ARG A C 1
ATOM 2842 O O . ARG A 1 375 ? 28.060 8.875 -10.017 1.00 86.69 375 ARG A O 1
ATOM 2849 N N . GLN A 1 376 ? 25.972 9.678 -10.223 1.00 85.00 376 GLN A N 1
ATOM 2850 C CA . GLN A 1 376 ? 25.579 9.387 -8.838 1.00 85.00 376 GLN A CA 1
ATOM 2851 C C . GLN A 1 376 ? 25.556 7.879 -8.561 1.00 85.00 376 GLN A C 1
ATOM 2853 O O . GLN A 1 376 ? 26.094 7.444 -7.545 1.00 85.00 376 GLN A O 1
ATOM 2858 N N . ILE A 1 377 ? 25.005 7.083 -9.482 1.00 84.00 377 ILE A N 1
ATOM 2859 C CA . ILE A 1 377 ? 24.988 5.618 -9.387 1.00 84.00 377 ILE A CA 1
ATOM 2860 C C . ILE A 1 377 ? 26.416 5.065 -9.362 1.00 84.00 377 ILE A C 1
ATOM 2862 O O . ILE A 1 377 ? 26.752 4.247 -8.508 1.00 84.00 377 ILE A O 1
ATOM 2866 N N . GLN A 1 378 ? 27.276 5.538 -10.268 1.00 85.12 378 GLN A N 1
ATOM 2867 C CA . GLN A 1 378 ? 28.671 5.101 -10.349 1.00 85.12 378 GLN A CA 1
ATOM 2868 C C . GLN A 1 378 ? 29.471 5.468 -9.097 1.00 85.12 378 GLN A C 1
ATOM 2870 O O . GLN A 1 378 ? 30.264 4.655 -8.631 1.00 85.12 378 GLN A O 1
ATOM 2875 N N . ALA A 1 379 ? 29.253 6.661 -8.539 1.00 81.81 379 ALA A N 1
ATOM 2876 C CA . ALA A 1 379 ? 29.910 7.099 -7.312 1.00 81.81 379 ALA A CA 1
ATOM 2877 C C . ALA A 1 379 ? 29.468 6.283 -6.088 1.00 81.81 379 ALA A C 1
ATOM 2879 O O . ALA A 1 379 ? 30.282 6.031 -5.213 1.00 81.81 379 ALA A O 1
ATOM 2880 N N . ALA A 1 380 ? 28.205 5.848 -6.032 1.00 74.12 380 ALA A N 1
ATOM 2881 C CA . ALA A 1 380 ? 27.693 5.017 -4.941 1.00 74.12 380 ALA A CA 1
ATOM 2882 C C . ALA A 1 380 ? 28.143 3.545 -5.013 1.00 74.12 380 ALA A C 1
ATOM 2884 O O . ALA A 1 380 ? 27.993 2.813 -4.037 1.00 74.12 380 ALA A O 1
ATOM 2885 N N . ALA A 1 381 ? 28.643 3.096 -6.169 1.00 71.38 381 ALA A N 1
ATOM 2886 C CA . ALA A 1 381 ? 29.153 1.741 -6.378 1.00 71.38 381 ALA A CA 1
ATOM 2887 C C . ALA A 1 381 ? 30.657 1.590 -6.066 1.00 71.38 381 ALA A C 1
ATOM 2889 O O . ALA A 1 381 ? 31.160 0.464 -6.078 1.00 71.38 381 ALA A O 1
ATOM 2890 N N . GLN A 1 382 ? 31.362 2.704 -5.834 1.00 54.94 382 GLN A N 1
ATOM 2891 C CA . GLN A 1 382 ? 32.771 2.771 -5.423 1.00 54.94 382 GLN A CA 1
ATOM 2892 C C . GLN A 1 382 ? 32.874 2.852 -3.902 1.00 54.94 382 GLN A C 1
ATOM 2894 O O . GLN A 1 382 ? 33.825 2.240 -3.365 1.00 54.94 382 GLN A O 1
#

InterPro domains:
  IPR003613 U-box domain [PF04564] (319-379)
  IPR003613 U-box domain [PS51698] (314-382)
  IPR003613 U-box domain [SM00504] (318-380)
  IPR004170 WWE domain [PF02825] (211-271)
  IPR004170 WWE domain [PS50918] (174-271)
  IPR013083 Zinc finger, RING/FYVE/PHD-type [G3DSA:3.30.40.10] (302-382)
  IPR052085 WD repeat, SAM and U-box domain-containing [PTHR46573] (272-379)